Protein 3FRK (pdb70)

Organism: Thermoanaerobacterium thermosaccharolyticum (NCBI:txid1517)

Sequence (729 aa):
MKISFASFKPMHDEIEYEIKFKFEEIYKRNWFILGDEDKKFEQEFADYCNVNYCIGCGNGLDALHLILKGYDIGFGDEVIVPSNTFIATALAVSYTGAKPIFVEPDIRTYNIDPSLIESAITEKTKAIIAVHLYGQPADMDEIKRIAKKYNLKLIEDAAQAHGSLYKGMKVGSLGDAAGFSFYPAKNLGSLGDGGAVVTNDKDLAEKIKALSNYGSEKKYHHIYKGFNSRLDELQAGFLRVKLKYLDKWNEERRKIAQKYIAGINNPNVIIPVEADYAKHVWYTFVIRSEKRDELQKYLNNNGIGTLIHYPIPIHLQQAYKDLGFKTGNFPIAEKIANEILSIPIWYGMKNEEIEYVIDKINAWKMKISFASFKPMHDEIEYEIKFKFEEIYKRNWFILGDDEDKKFEQEFADYCNVNYCIGCGNGLDALHLILKGYDIGFGDEVIVPSNTFIATALAVSYTGAKPIFVEPDIRTYNIDPSLIESAITEKTKAIIAVHLYGQPADMDEIKRIAKKYNLKLIEDAAQAHGSLYKGMKVGSLGDAAGFSFYPAKNLGSLGDGGAVVTNDKDLAEKIKALSNYGSEKKYHHIYKGFNSRLDELQAGFLRVKLKYLDKWNEERRKIAQKYIAGINNPNVIIPVEADYAKHVWYTFVIRSEKRDELQKYLNNNGIGTLIHYPIPIHLQQAYKDLGFKTGNFPIAEKIANEILSIPIWYGMKNEEIEYVIDKINAW

Nearest PDB structures (foldseek):
  3frk-assembly1_B  TM=1.003E+00  e=1.821E-82  Thermoanaerobacterium thermosaccharolyticum
  7b0d-assembly1_B  TM=9.847E-01  e=6.291E-51  Archaeoglobus veneficus SNP6
  7n63-assembly1_A-2  TM=9.853E-01  e=6.429E-50  Helicobacter canadensis MIT 98-5491
  3nu7-assembly1_B  TM=9.781E-01  e=3.825E-45  Pseudomonas aeruginosa
  3nys-assembly1_A  TM=9.760E-01  e=1.431E-44  Pseudomonas aeruginosa PAO1

Radius of gyration: 26.59 Å; Cα contacts (8 Å, |Δi|>4): 1713; chains: 2; bounding box: 69×76×60 Å

Secondary structure (DSSP, 8-state):
--B-S---HHHHHHHHHHHHHHHHHHHHHT--SSSHHHHHHHHHHHHHHTSSEEEEES-HHHHHHHHHHHTT--TT-EEEEETTS-THHHHHHHHHS-EEEEE-EETTTTEE-GGGTGGG--TTEEEEEEE--TT----HHHHHHHHHHHT-EEEEE-TT-TT-EETTEETTSSSSEEEEE--TTSSS--SSS-EEEEES-HHHHHHHHHHHBTT-SBTTB--S---B----HHHHHHHHHHHHTHHHHHHHHHHHHHHHHHH---TTEE-----TTEE---SSEEEEESSHHHHHHHHHHTTB--B-S-SS-GGGSGGGGGG---TTSSHHHHHHHHHEEEE---TT--HHHHHHHHHHHHT--/--B-S---HHHHHHHHHHHHHHHHHHHHHT--SS-HHHHHHHHHHHHHTTSSEEEEES-HHHHHHHHHHHTT--TT-EEEEETTS-HHHHHHHHHTT-EEEEE-EETTTTEE-GGGTGGG--TTEEEEEEE-GGGS---HHHHHHHHHHTTPEEEEE-TT-TT-EETTEETTSSSSEEEEE--TTSTT--SS--EEEEES-HHHHHHHHHHHBTT-SBTTB--S---B----HHHHHHHHHHHHHHHHHHHHHHHHHHHHHHH--BTTBB-----TTEE---S--EEE-TTHHHHHHHHHHTTB--B-S-SS-GGGSGGGGGG---TTSSHHHHHHHHHEEE----TT--HHHHHHHHHHHHH-

CATH classification: 3.40.640.10 (+1 more: 3.90.1150.10)

Structure (mmCIF, N/CA/C/O backbone):
data_3FRK
#
_entry.id   3FRK
#
_cell.length_a   109.100
_cell.length_b   109.100
_cell.length_c   177.900
_cell.angle_alpha   90.00
_cell.angle_beta   90.00
_cell.angle_gamma   120.00
#
_symmetry.space_group_name_H-M   'P 61'
#
loop_
_entity.id
_entity.type
_entity.pdbx_description
1 polymer QdtB
2 non-polymer '(2R,3R,4S,5S,6R)-3,5-dihydroxy-4-{[(1E)-{3-hydroxy-2-methyl-5-[(phosphonooxy)methyl]pyridin-4-yl}methylidene]amino}-6-methyltetrahydro-2H-pyran-2-yl [(2R,3S,5R)-3-hydroxy-5-(5-methyl-2,4-dioxo-3,4-dihydropyrimidin-1(2H)-yl)tetrahydrofuran-2-yl]methyl dihydrogen diphosphate'
3 water water
#
loop_
_atom_site.group_PDB
_atom_site.id
_atom_site.type_symbol
_atom_site.label_atom_id
_atom_site.label_alt_id
_atom_site.label_comp_id
_atom_site.label_asym_id
_atom_site.label_entity_id
_atom_site.label_seq_id
_atom_site.pdbx_PDB_ins_code
_atom_site.Cartn_x
_atom_site.Cartn_y
_atom_site.Cartn_z
_atom_site.occupancy
_atom_site.B_iso_or_equiv
_atom_site.auth_seq_id
_atom_site.auth_comp_id
_atom_site.auth_asym_id
_atom_site.auth_atom_id
_atom_site.pdbx_PDB_model_num
ATOM 1 N N . MET A 1 1 ? -7.153 -36.947 -9.392 1.00 56.00 1 MET A N 1
ATOM 2 C CA . MET A 1 1 ? -6.278 -36.025 -8.683 1.00 86.90 1 MET A CA 1
ATOM 3 C C . MET A 1 1 ? -4.862 -36.075 -9.258 1.00 37.69 1 MET A C 1
ATOM 4 O O . MET A 1 1 ? -4.388 -37.129 -9.624 1.00 46.33 1 MET A O 1
ATOM 9 N N . LYS A 1 2 ? -4.174 -34.943 -9.351 1.00 70.33 2 LYS A N 1
ATOM 10 C CA . LYS A 1 2 ? -2.784 -34.953 -9.840 1.00 40.29 2 LYS A CA 1
ATOM 11 C C . LYS A 1 2 ? -1.898 -34.229 -8.851 1.00 31.36 2 LYS A C 1
ATOM 12 O O . LYS A 1 2 ? -2.158 -33.032 -8.586 1.00 47.32 2 LYS A O 1
ATOM 18 N N . ILE A 1 3 ? -0.885 -34.954 -8.329 1.00 38.86 3 ILE A N 1
ATOM 19 C CA . ILE A 1 3 ? 0.061 -34.446 -7.315 1.00 44.10 3 ILE A CA 1
ATOM 20 C C . ILE A 1 3 ? 1.502 -34.395 -7.802 1.00 42.05 3 ILE A C 1
ATOM 21 O O . ILE A 1 3 ? 2.149 -35.425 -7.993 1.00 37.90 3 ILE A O 1
ATOM 26 N N . SER A 1 4 ? 1.991 -33.176 -8.003 1.00 45.68 4 SER A N 1
ATOM 27 C CA . SER A 1 4 ? 3.338 -32.995 -8.520 1.00 61.19 4 SER A CA 1
ATOM 28 C C . SER A 1 4 ? 4.248 -33.437 -7.412 1.00 28.88 4 SER A C 1
ATOM 29 O O . SER A 1 4 ? 3.825 -33.329 -6.253 1.00 30.25 4 SER A O 1
ATOM 32 N N . PHE A 1 5 ? 5.427 -33.952 -7.787 1.00 25.44 5 PHE A N 1
ATOM 33 C CA . PHE A 1 5 ? 6.471 -34.420 -6.863 1.00 31.23 5 PHE A CA 1
ATOM 34 C C . PHE A 1 5 ? 6.935 -33.237 -6.029 1.00 29.51 5 PHE A C 1
ATOM 35 O O . PHE A 1 5 ? 7.020 -33.304 -4.802 1.00 30.23 5 PHE A O 1
ATOM 43 N N . ALA A 1 6 ? 7.217 -32.142 -6.722 1.00 30.25 6 ALA A N 1
ATOM 44 C CA . ALA A 1 6 ? 7.619 -30.904 -6.059 1.00 19.38 6 ALA A CA 1
ATOM 45 C C . ALA A 1 6 ? 6.884 -29.693 -6.679 1.00 35.48 6 ALA A C 1
ATOM 46 O O . ALA A 1 6 ? 6.841 -29.573 -7.912 1.00 70.47 6 ALA A O 1
ATOM 48 N N . SER A 1 7 ? 6.353 -28.804 -5.824 1.00 23.29 7 SER A N 1
ATOM 49 C CA . SER A 1 7 ? 5.648 -27.562 -6.218 1.00 23.54 7 SER A CA 1
ATOM 50 C C . SER A 1 7 ? 5.924 -26.349 -5.325 1.00 40.43 7 SER A C 1
ATOM 51 O O . SER A 1 7 ? 5.587 -26.388 -4.131 1.00 48.68 7 SER A O 1
ATOM 54 N N . PHE A 1 8 ? 6.498 -25.299 -5.929 1.00 46.15 8 PHE A N 1
ATOM 55 C CA . PHE A 1 8 ? 6.965 -24.029 -5.348 1.00 72.88 8 PHE A CA 1
ATOM 56 C C . PHE A 1 8 ? 5.845 -22.965 -5.235 1.00 27.83 8 PHE A C 1
ATOM 57 O O . PHE A 1 8 ? 5.844 -21.992 -4.469 1.00 34.88 8 PHE A O 1
ATOM 65 N N . LYS A 1 9 ? 4.861 -23.194 -6.082 1.00 32.50 9 LYS A N 1
ATOM 66 C CA . LYS A 1 9 ? 3.772 -22.278 -6.164 1.00 20.45 9 LYS A CA 1
ATOM 67 C C . LYS A 1 9 ? 3.451 -21.634 -4.824 1.00 28.07 9 LYS A C 1
ATOM 68 O O . LYS A 1 9 ? 3.668 -20.448 -4.593 1.00 39.78 9 LYS A O 1
ATOM 74 N N . PRO A 1 10 ? 2.944 -22.424 -3.890 1.00 35.99 10 PRO A N 1
ATOM 75 C CA . PRO A 1 10 ? 2.576 -21.937 -2.559 1.00 36.32 10 PRO A CA 1
ATOM 76 C C . PRO A 1 10 ? 3.606 -21.048 -1.869 1.00 39.17 10 PRO A C 1
ATOM 77 O O . PRO A 1 10 ? 3.362 -19.884 -1.564 1.00 51.05 10 PRO A O 1
ATOM 81 N N . MET A 1 11 ? 4.775 -21.588 -1.564 1.00 34.22 11 MET A N 1
ATOM 82 C CA . MET A 1 11 ? 5.703 -20.708 -0.891 1.00 45.61 11 MET A CA 1
ATOM 83 C C . MET A 1 11 ? 6.068 -19.537 -1.800 1.00 50.54 11 MET A C 1
ATOM 84 O O . MET A 1 11 ? 6.255 -18.419 -1.326 1.00 30.67 11 MET A O 1
ATOM 89 N N . HIS A 1 12 ? 6.145 -19.748 -3.114 1.00 31.52 12 HIS A N 1
ATOM 90 C CA . HIS A 1 12 ? 6.488 -18.608 -3.945 1.00 38.81 12 HIS A CA 1
ATOM 91 C C . HIS A 1 12 ? 5.455 -17.522 -3.910 1.00 31.09 12 HIS A C 1
ATOM 92 O O . HIS A 1 12 ? 5.720 -16.345 -3.677 1.00 56.72 12 HIS A O 1
ATOM 99 N N . ASP A 1 13 ? 4.229 -17.965 -4.124 1.00 41.60 13 ASP A N 1
ATOM 100 C CA . ASP A 1 13 ? 3.077 -17.079 -4.132 1.00 40.35 13 ASP A CA 1
ATOM 101 C C . ASP A 1 13 ? 3.203 -16.310 -2.831 1.00 60.50 13 ASP A C 1
ATOM 102 O O . ASP A 1 13 ? 3.097 -15.082 -2.718 1.00 38.96 13 ASP A O 1
ATOM 107 N N . GLU A 1 14 ? 3.353 -17.116 -1.799 1.00 40.95 14 GLU A N 1
ATOM 108 C CA . GLU A 1 14 ? 3.450 -16.573 -0.481 1.00 23.77 14 GLU A CA 1
ATOM 109 C C . GLU A 1 14 ? 4.383 -15.358 -0.379 1.00 41.80 14 GLU A C 1
ATOM 110 O O . GLU A 1 14 ? 4.002 -14.360 0.247 1.00 55.07 14 GLU A O 1
ATOM 116 N N . ILE A 1 15 ? 5.562 -15.361 -0.986 1.00 45.77 15 ILE A N 1
ATOM 117 C CA . ILE A 1 15 ? 6.447 -14.178 -0.835 1.00 27.67 15 ILE A CA 1
ATOM 118 C C . ILE A 1 15 ? 6.636 -13.399 -2.127 1.00 49.05 15 ILE A C 1
ATOM 119 O O . ILE A 1 15 ? 7.523 -12.548 -2.301 1.00 23.58 15 ILE A O 1
ATOM 124 N N . GLU A 1 16 ? 5.813 -13.736 -3.101 1.00 32.85 16 GLU A N 1
ATOM 125 C CA . GLU A 1 16 ? 5.936 -13.032 -4.341 1.00 33.16 16 GLU A CA 1
ATOM 126 C C . GLU A 1 16 ? 6.185 -11.562 -4.131 1.00 37.66 16 GLU A C 1
ATOM 127 O O . GLU A 1 16 ? 7.111 -10.971 -4.698 1.00 35.03 16 GLU A O 1
ATOM 138 N N . TYR A 1 17 ? 5.266 -10.891 -3.453 1.00 33.00 17 TYR A N 1
ATOM 139 C CA . TYR A 1 17 ? 5.524 -9.462 -3.446 1.00 39.45 17 TYR A CA 1
ATOM 140 C C . TYR A 1 17 ? 6.871 -9.032 -2.928 1.00 31.10 17 TYR A C 1
ATOM 141 O O . TYR A 1 17 ? 7.618 -8.273 -3.546 1.00 51.63 17 TYR A O 1
ATOM 158 N N . GLU A 1 18 ? 7.217 -9.597 -1.781 1.00 43.14 18 GLU A N 1
ATOM 159 C CA . GLU A 1 18 ? 8.514 -9.378 -1.165 1.00 45.24 18 GLU A CA 1
ATOM 160 C C . GLU A 1 18 ? 9.704 -9.746 -2.099 1.00 41.46 18 GLU A C 1
ATOM 161 O O . GLU A 1 18 ? 10.736 -9.061 -2.120 1.00 39.75 18 GLU A O 1
ATOM 167 N N . ILE A 1 19 ? 9.588 -10.812 -2.891 1.00 60.85 19 ILE A N 1
ATOM 168 C CA . ILE A 1 19 ? 10.669 -11.175 -3.803 1.00 24.90 19 ILE A CA 1
ATOM 169 C C . ILE A 1 19 ? 10.793 -10.120 -4.872 1.00 55.53 19 ILE A C 1
ATOM 170 O O . ILE A 1 19 ? 11.899 -9.655 -5.148 1.00 34.97 19 ILE A O 1
ATOM 175 N N . LYS A 1 20 ? 9.658 -9.741 -5.454 1.00 42.15 20 LYS A N 1
ATOM 176 C CA . LYS A 1 20 ? 9.654 -8.730 -6.511 1.00 27.30 20 LYS A CA 1
ATOM 177 C C . LYS A 1 20 ? 10.356 -7.464 -6.040 1.00 35.91 20 LYS A C 1
ATOM 178 O O . LYS A 1 20 ? 11.111 -6.823 -6.786 1.00 57.00 20 LYS A O 1
ATOM 184 N N . PHE A 1 21 ? 10.109 -7.118 -4.782 1.00 40.15 21 PHE A N 1
ATOM 185 C CA . PHE A 1 21 ? 10.687 -5.923 -4.172 1.00 22.19 21 PHE A CA 1
ATOM 186 C C . PHE A 1 21 ? 12.214 -5.952 -3.910 1.00 54.99 21 PHE A C 1
ATOM 187 O O . PHE A 1 21 ? 12.930 -4.948 -4.087 1.00 31.99 21 PHE A O 1
ATOM 195 N N . LYS A 1 22 ? 12.701 -7.126 -3.508 1.00 31.63 22 LYS A N 1
ATOM 196 C CA . LYS A 1 22 ? 14.120 -7.358 -3.282 1.00 42.38 22 LYS A CA 1
ATOM 197 C C . LYS A 1 22 ? 14.769 -7.036 -4.635 1.00 25.74 22 LYS A C 1
ATOM 198 O O . LYS A 1 22 ? 15.620 -6.159 -4.796 1.00 32.22 22 LYS A O 1
ATOM 204 N N . PHE A 1 23 ? 14.335 -7.780 -5.639 1.00 25.52 23 PHE A N 1
ATOM 205 C CA . PHE A 1 23 ? 14.783 -7.595 -7.008 1.00 22.71 23 PHE A CA 1
ATOM 206 C C . PHE A 1 23 ? 14.670 -6.127 -7.444 1.00 29.03 23 PHE A C 1
ATOM 207 O O . PHE A 1 23 ? 15.642 -5.496 -7.856 1.00 33.51 23 PHE A O 1
ATOM 215 N N . GLU A 1 24 ? 13.476 -5.552 -7.476 1.00 29.55 24 GLU A N 1
ATOM 216 C CA . GLU A 1 24 ? 13.446 -4.142 -7.887 1.00 28.04 24 GLU A CA 1
ATOM 217 C C . GLU A 1 24 ? 14.562 -3.362 -7.137 1.00 51.37 24 GLU A C 1
ATOM 218 O O . GLU A 1 24 ? 15.254 -2.504 -7.725 1.00 41.59 24 GLU A O 1
ATOM 224 N N . GLU A 1 25 ? 14.720 -3.607 -5.827 1.00 52.47 25 GLU A N 1
ATOM 225 C CA . GLU A 1 25 ? 15.682 -2.893 -4.951 1.00 28.32 25 GLU A CA 1
ATOM 226 C C . GLU A 1 25 ? 17.183 -2.908 -5.257 1.00 42.21 25 GLU A C 1
ATOM 227 O O . GLU A 1 25 ? 17.898 -1.909 -5.190 1.00 46.50 25 GLU A O 1
ATOM 233 N N . ILE A 1 26 ? 17.642 -4.082 -5.648 1.00 58.46 26 ILE A N 1
ATOM 234 C CA . ILE A 1 26 ? 19.015 -4.299 -6.045 1.00 51.51 26 ILE A CA 1
ATOM 235 C C . ILE A 1 26 ? 19.241 -3.828 -7.480 1.00 71.04 26 ILE A C 1
ATOM 236 O O . ILE A 1 26 ? 20.296 -3.248 -7.769 1.00 46.44 26 ILE A O 1
ATOM 241 N N . TYR A 1 27 ? 18.279 -4.083 -8.372 1.00 38.75 27 TYR A N 1
ATOM 242 C CA . TYR A 1 27 ? 18.397 -3.655 -9.767 1.00 93.30 27 TYR A CA 1
ATOM 243 C C . TYR A 1 27 ? 18.619 -2.154 -9.808 1.00 43.52 27 TYR A C 1
ATOM 244 O O . TYR A 1 27 ? 19.356 -1.597 -10.630 1.00 43.21 27 TYR A O 1
ATOM 253 N N . LYS A 1 28 ? 17.927 -1.496 -8.897 1.00 34.81 28 LYS A N 1
ATOM 254 C CA . LYS A 1 28 ? 18.076 -0.060 -8.829 1.00 31.02 28 LYS A CA 1
ATOM 255 C C . LYS A 1 28 ? 19.528 0.239 -8.392 1.00 36.55 28 LYS A C 1
ATOM 256 O O . LYS A 1 28 ? 20.148 1.237 -8.778 1.00 61.19 28 LYS A O 1
ATOM 262 N N . ARG A 1 29 ? 20.075 -0.620 -7.552 1.00 36.67 29 ARG A N 1
ATOM 263 C CA . ARG A 1 29 ? 21.419 -0.440 -7.014 1.00 22.58 29 ARG A CA 1
ATOM 264 C C . ARG A 1 29 ? 22.438 -0.667 -8.092 1.00 17.89 29 ARG A C 1
ATOM 265 O O . ARG A 1 29 ? 23.577 -0.248 -7.934 1.00 46.37 29 ARG A O 1
ATOM 273 N N . ASN A 1 30 ? 22.079 -1.407 -9.139 1.00 31.55 30 ASN A N 1
ATOM 274 C CA . ASN A 1 30 ? 23.055 -1.696 -10.190 1.00 41.52 30 ASN A CA 1
ATOM 275 C C . ASN A 1 30 ? 24.361 -2.168 -9.552 1.00 22.95 30 ASN A C 1
ATOM 276 O O . ASN A 1 30 ? 25.458 -1.786 -9.947 1.00 47.95 30 ASN A O 1
ATOM 281 N N . TRP A 1 31 ? 24.244 -3.072 -8.590 1.00 38.93 31 TRP A N 1
ATOM 282 C CA . TRP A 1 31 ? 25.415 -3.666 -7.954 1.00 29.95 31 TRP A CA 1
ATOM 283 C C . TRP A 1 31 ? 25.009 -5.136 -7.821 1.00 46.49 31 TRP A C 1
ATOM 284 O O . TRP A 1 31 ? 24.149 -5.464 -7.005 1.00 30.03 31 TRP A O 1
ATOM 295 N N . PHE A 1 32 ? 25.597 -6.007 -8.648 1.00 21.11 32 PHE A N 1
ATOM 296 C CA . PHE A 1 32 ? 25.204 -7.415 -8.728 1.00 48.63 32 PH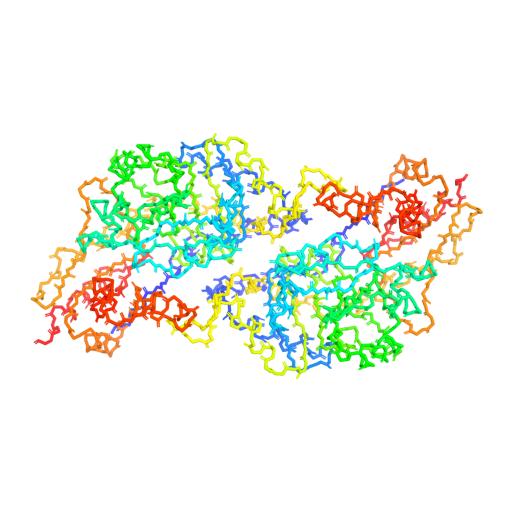E A CA 1
ATOM 297 C C . PHE A 1 32 ? 26.186 -8.427 -8.256 1.00 26.11 32 PHE A C 1
ATOM 298 O O . PHE A 1 32 ? 25.878 -9.620 -8.253 1.00 68.46 32 PHE A O 1
ATOM 306 N N . ILE A 1 33 ? 27.379 -7.958 -7.907 1.00 40.34 33 ILE A N 1
ATOM 307 C CA . ILE A 1 33 ? 28.389 -8.911 -7.469 1.00 25.41 33 ILE A CA 1
ATOM 308 C C . ILE A 1 33 ? 29.080 -8.436 -6.216 1.00 69.39 33 ILE A C 1
ATOM 309 O O . ILE A 1 33 ? 29.460 -7.276 -6.108 1.00 33.25 33 ILE A O 1
ATOM 314 N N . LEU A 1 34 ? 29.228 -9.355 -5.270 1.00 30.68 34 LEU A N 1
ATOM 315 C CA . LEU A 1 34 ? 29.922 -9.122 -4.000 1.00 54.36 34 LEU A CA 1
ATOM 316 C C . LEU A 1 34 ? 29.521 -7.842 -3.301 1.00 62.42 34 LEU A C 1
ATOM 317 O O . LEU A 1 34 ? 30.301 -6.921 -3.110 1.00 39.50 34 LEU A O 1
ATOM 322 N N . GLY A 1 35 ? 28.275 -7.772 -2.887 1.00 35.32 35 GLY A N 1
ATOM 323 C CA . GLY A 1 35 ? 27.925 -6.552 -2.233 1.00 32.24 35 GLY A CA 1
ATOM 324 C C . GLY A 1 35 ? 27.208 -6.812 -0.945 1.00 29.18 35 GLY A C 1
ATOM 325 O O . GLY A 1 35 ? 27.490 -7.749 -0.204 1.00 29.34 35 GLY A O 1
ATOM 326 N N . ASP A 1 36 ? 26.256 -5.931 -0.711 1.00 35.02 36 ASP A N 1
ATOM 327 C CA . ASP A 1 36 ? 25.468 -5.948 0.485 1.00 25.85 36 ASP A CA 1
ATOM 328 C C . ASP A 1 36 ? 24.675 -7.200 0.871 1.00 30.36 36 ASP A C 1
ATOM 329 O O . ASP A 1 36 ? 24.843 -7.693 1.984 1.00 50.56 36 ASP A O 1
ATOM 334 N N . GLU A 1 37 ? 23.818 -7.689 -0.024 1.00 47.41 37 GLU A N 1
ATOM 335 C CA . GLU A 1 37 ? 22.990 -8.853 0.275 1.00 34.13 37 GLU A CA 1
ATOM 336 C C . GLU A 1 37 ? 23.874 -10.053 0.578 1.00 33.33 37 GLU A C 1
ATOM 337 O O . GLU A 1 37 ? 23.531 -10.923 1.385 1.00 67.12 37 GLU A O 1
ATOM 343 N N . ASP A 1 38 ? 25.034 -10.039 -0.064 1.00 34.63 38 ASP A N 1
ATOM 344 C CA . ASP A 1 38 ? 26.012 -11.103 0.136 1.00 34.66 38 ASP A CA 1
ATOM 345 C C . ASP A 1 38 ? 26.423 -11.097 1.605 1.00 43.31 38 ASP A C 1
ATOM 346 O O . ASP A 1 38 ? 26.409 -12.106 2.329 1.00 41.25 38 ASP A O 1
ATOM 351 N N . LYS A 1 39 ? 26.801 -9.901 2.035 1.00 31.69 39 LYS A N 1
ATOM 352 C CA . LYS A 1 39 ? 27.284 -9.681 3.388 1.00 33.19 39 LYS A CA 1
ATOM 353 C C . LYS A 1 39 ? 26.250 -10.019 4.447 1.00 36.41 39 LYS A C 1
ATOM 354 O O . LYS A 1 39 ? 26.497 -10.809 5.360 1.00 37.53 39 LYS A O 1
ATOM 360 N N . LYS A 1 40 ? 25.071 -9.422 4.307 1.00 27.87 40 LYS A N 1
ATOM 361 C CA . LYS A 1 40 ? 23.986 -9.660 5.264 1.00 39.37 40 LYS A CA 1
ATOM 362 C C . LYS A 1 40 ? 23.465 -11.072 5.224 1.00 30.89 40 LYS A C 1
ATOM 363 O O . LYS A 1 40 ? 23.085 -11.590 6.276 1.00 34.14 40 LYS A O 1
ATOM 369 N N . PHE A 1 41 ? 23.489 -11.717 4.058 1.00 23.85 41 PHE A N 1
ATOM 370 C CA . PHE A 1 41 ? 22.989 -13.098 4.049 1.00 15.86 41 PHE A CA 1
ATOM 371 C C . PHE A 1 41 ? 23.952 -13.947 4.836 1.00 57.93 41 PHE A C 1
ATOM 372 O O . PHE A 1 41 ? 23.561 -14.824 5.604 1.00 29.08 41 PHE A O 1
ATOM 380 N N . GLU A 1 42 ? 25.226 -13.700 4.562 1.00 21.07 42 GLU A N 1
ATOM 381 C CA . GLU A 1 42 ? 26.299 -14.485 5.170 1.00 28.81 42 GLU A CA 1
ATOM 382 C C . GLU A 1 42 ? 26.210 -14.377 6.661 1.00 42.46 42 GLU A C 1
ATOM 383 O O . GLU A 1 42 ? 26.264 -15.364 7.393 1.00 47.24 42 GLU A O 1
ATOM 389 N N . GLN A 1 43 ? 26.054 -13.136 7.077 1.00 18.37 43 GLN A N 1
ATOM 390 C CA . GLN A 1 43 ? 25.978 -12.861 8.483 1.00 24.73 43 GLN A CA 1
ATOM 391 C C . GLN A 1 43 ? 24.786 -13.529 9.100 1.00 29.01 43 GLN A C 1
ATOM 392 O O . GLN A 1 43 ? 24.876 -14.158 10.166 1.00 19.58 43 GLN A O 1
ATOM 398 N N . GLU A 1 44 ? 23.647 -13.427 8.414 1.00 24.22 44 GLU A N 1
ATOM 399 C CA . GLU A 1 44 ? 22.419 -14.016 8.964 1.00 28.09 44 GLU A CA 1
ATOM 400 C C . GLU A 1 44 ? 22.492 -15.522 8.917 1.00 65.17 44 GLU A C 1
ATOM 401 O O . GLU A 1 44 ? 22.205 -16.215 9.883 1.00 28.41 44 GLU A O 1
ATOM 407 N N . PHE A 1 45 ? 22.915 -16.034 7.772 1.00 26.95 45 PHE A N 1
ATOM 408 C CA . PHE A 1 45 ? 23.013 -17.481 7.648 1.00 29.60 45 PHE A CA 1
ATOM 409 C C . PHE A 1 45 ? 23.948 -18.103 8.664 1.00 21.93 45 PHE A C 1
ATOM 410 O O . PHE A 1 45 ? 23.619 -19.077 9.336 1.00 32.85 45 PHE A O 1
ATOM 418 N N . ALA A 1 46 ? 25.109 -17.495 8.807 1.00 28.11 46 ALA A N 1
ATOM 419 C CA . ALA A 1 46 ? 26.076 -17.954 9.781 1.00 28.70 46 ALA A CA 1
ATOM 420 C C . ALA A 1 46 ? 25.381 -17.915 11.135 1.00 38.53 46 ALA A C 1
ATOM 421 O O . ALA A 1 46 ? 25.571 -18.756 12.012 1.00 24.90 46 ALA A O 1
ATOM 423 N N . ASP A 1 47 ? 24.574 -16.881 11.319 1.00 46.02 47 ASP A N 1
ATOM 424 C CA . ASP A 1 47 ? 23.871 -16.720 12.587 1.00 30.40 47 ASP A CA 1
ATOM 425 C C . ASP A 1 47 ? 22.960 -17.922 12.725 1.00 57.74 47 ASP A C 1
ATOM 426 O O . ASP A 1 47 ? 22.935 -18.587 13.757 1.00 47.58 47 ASP A O 1
ATOM 431 N N . TYR A 1 48 ? 22.206 -18.181 11.667 1.00 25.58 48 TYR A N 1
ATOM 432 C CA . TYR A 1 48 ? 21.288 -19.295 11.684 1.00 40.97 48 TYR A CA 1
ATOM 433 C C . TYR A 1 48 ? 21.936 -20.649 11.997 1.00 100.00 48 TYR A C 1
ATOM 434 O O . TYR A 1 48 ? 21.339 -21.494 12.664 1.00 40.81 48 TYR A O 1
ATOM 443 N N . CYS A 1 49 ? 23.172 -20.848 11.547 1.00 18.12 49 CYS A N 1
ATOM 444 C CA . CYS A 1 49 ? 23.866 -22.107 11.788 1.00 31.09 49 CYS A CA 1
ATOM 445 C C . CYS A 1 49 ? 24.698 -22.073 13.042 1.00 18.33 49 CYS A C 1
ATOM 446 O O . CYS A 1 49 ? 25.318 -23.071 13.386 1.00 48.35 49 CYS A O 1
ATOM 449 N N . ASN A 1 50 ? 24.719 -20.931 13.711 1.00 33.71 50 ASN A N 1
ATOM 450 C CA . ASN A 1 50 ? 25.508 -20.800 14.935 1.00 42.44 50 ASN A CA 1
ATOM 451 C C . ASN A 1 50 ? 27.007 -21.002 14.791 1.00 51.07 50 ASN A C 1
ATOM 452 O O . ASN A 1 50 ? 27.620 -21.645 15.646 1.00 27.11 50 ASN A O 1
ATOM 457 N N . VAL A 1 51 ? 27.589 -20.457 13.724 1.00 33.25 51 VAL A N 1
ATOM 458 C CA . VAL A 1 51 ? 29.016 -20.580 13.498 1.00 34.93 51 VAL A CA 1
ATOM 459 C C . VAL A 1 51 ? 29.451 -19.169 13.133 1.00 100.00 51 VAL A C 1
ATOM 460 O O . VAL A 1 51 ? 28.604 -18.363 12.780 1.00 32.57 51 VAL A O 1
ATOM 464 N N . ASN A 1 52 ? 30.725 -18.852 13.334 1.00 25.85 52 ASN A N 1
ATOM 465 C CA . ASN A 1 52 ? 31.303 -17.535 13.076 1.00 42.33 52 ASN A CA 1
ATOM 466 C C . ASN A 1 52 ? 31.125 -17.021 11.677 1.00 24.57 52 ASN A C 1
ATOM 467 O O . ASN A 1 52 ? 30.683 -15.912 11.454 1.00 35.60 52 ASN A O 1
ATOM 472 N N . TYR A 1 53 ? 31.549 -17.838 10.732 1.00 39.41 53 TYR A N 1
ATOM 473 C CA . TYR A 1 53 ? 31.540 -17.420 9.351 1.00 18.83 53 TYR A CA 1
ATOM 474 C C . TYR A 1 53 ? 30.723 -18.167 8.319 1.00 33.04 53 TYR A C 1
ATOM 475 O O . TYR A 1 53 ? 30.444 -19.362 8.458 1.00 28.42 53 TYR A O 1
ATOM 484 N N . CYS A 1 54 ? 30.415 -17.430 7.247 1.00 28.28 54 CYS A N 1
ATOM 485 C CA . CYS A 1 54 ? 29.679 -17.925 6.089 1.00 20.58 54 CYS A CA 1
ATOM 486 C C . CYS A 1 54 ? 30.349 -17.322 4.863 1.00 43.63 54 CYS A C 1
ATOM 487 O O . CYS A 1 54 ? 30.630 -16.129 4.845 1.00 34.20 54 CYS A O 1
ATOM 490 N N . ILE A 1 55 ? 30.624 -18.128 3.843 1.00 27.73 55 ILE A N 1
ATOM 491 C CA . ILE A 1 55 ? 31.178 -17.582 2.603 1.00 21.52 55 ILE A CA 1
ATOM 492 C C . ILE A 1 55 ? 30.210 -18.079 1.523 1.00 31.90 55 ILE A C 1
ATOM 493 O O . ILE A 1 55 ? 30.009 -19.263 1.320 1.00 19.47 55 ILE A O 1
ATOM 498 N N . GLY A 1 56 ? 29.609 -17.180 0.782 1.00 24.99 56 GLY A N 1
ATOM 499 C CA . GLY A 1 56 ? 28.720 -17.672 -0.237 1.00 23.27 56 GLY A CA 1
ATOM 500 C C . GLY A 1 56 ? 29.490 -18.150 -1.459 1.00 33.58 56 GLY A C 1
ATOM 501 O O . GLY A 1 56 ? 30.592 -17.716 -1.719 1.00 29.88 56 GLY A O 1
ATOM 502 N N . CYS A 1 57 ? 28.905 -19.072 -2.199 1.00 19.27 57 CYS A N 1
ATOM 503 C CA . CYS A 1 57 ? 29.578 -19.517 -3.402 1.00 25.40 57 CYS A CA 1
ATOM 504 C C . CYS A 1 57 ? 28.541 -19.874 -4.449 1.00 58.31 57 CYS A C 1
ATOM 505 O O . CYS A 1 57 ? 27.350 -19.605 -4.273 1.00 26.17 57 CYS A O 1
ATOM 508 N N . GLY A 1 58 ? 29.003 -20.465 -5.540 1.00 27.08 58 GLY A N 1
ATOM 509 C CA . GLY A 1 58 ? 28.100 -20.773 -6.649 1.00 39.60 58 GLY A CA 1
ATOM 510 C C . GLY A 1 58 ? 27.156 -21.963 -6.599 1.00 72.11 58 GLY A C 1
ATOM 511 O O . GLY A 1 58 ? 26.171 -22.019 -7.342 1.00 41.77 58 GLY A O 1
ATOM 512 N N . ASN A 1 59 ? 27.454 -22.919 -5.727 1.00 61.59 59 ASN A N 1
ATOM 513 C CA . ASN A 1 59 ? 26.635 -24.119 -5.629 1.00 25.90 59 ASN A CA 1
ATOM 514 C C . ASN A 1 59 ? 27.128 -24.998 -4.510 1.00 21.37 59 ASN A C 1
ATOM 515 O O . ASN A 1 59 ? 28.170 -24.732 -3.918 1.00 39.98 59 ASN A O 1
ATOM 520 N N . GLY A 1 60 ? 26.345 -26.015 -4.203 1.00 23.63 60 GLY A N 1
ATOM 521 C CA . GLY A 1 60 ? 26.687 -26.886 -3.080 1.00 25.78 60 GLY A CA 1
ATOM 522 C C . GLY A 1 60 ? 27.917 -27.715 -3.406 1.00 28.82 60 GLY A C 1
ATOM 523 O O . GLY A 1 60 ? 28.712 -28.062 -2.538 1.00 53.24 60 GLY A O 1
ATOM 524 N N . LEU A 1 61 ? 28.057 -28.047 -4.674 1.00 19.42 61 LEU A N 1
ATOM 525 C CA . LEU A 1 61 ? 29.186 -28.832 -5.086 1.00 40.14 61 LEU A CA 1
ATOM 526 C C . LEU A 1 61 ? 30.398 -27.955 -4.789 1.00 18.74 61 LEU A C 1
ATOM 527 O O . LEU A 1 61 ? 31.360 -28.272 -4.061 1.00 35.17 61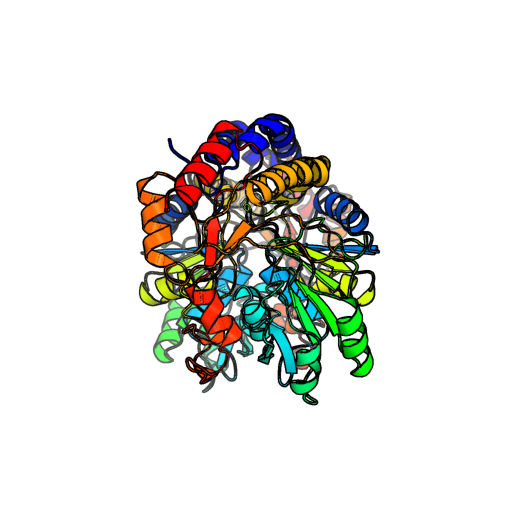 LEU A O 1
ATOM 532 N N . ASP A 1 62 ? 30.321 -26.782 -5.370 1.00 32.42 62 ASP A N 1
ATOM 533 C CA . ASP A 1 62 ? 31.437 -25.903 -5.160 1.00 21.12 62 ASP A CA 1
ATOM 534 C C . ASP A 1 62 ? 31.785 -25.690 -3.709 1.00 30.23 62 ASP A C 1
ATOM 535 O O . ASP A 1 62 ? 32.956 -25.588 -3.349 1.00 59.75 62 ASP A O 1
ATOM 540 N N . ALA A 1 63 ? 30.756 -25.599 -2.883 1.00 29.80 63 ALA A N 1
ATOM 541 C CA . ALA A 1 63 ? 30.957 -25.403 -1.456 1.00 13.41 63 ALA A CA 1
ATOM 542 C C . ALA A 1 63 ? 31.970 -26.461 -0.967 1.00 86.82 63 ALA A C 1
ATOM 543 O O . ALA A 1 63 ? 33.005 -26.151 -0.381 1.00 36.16 63 ALA A O 1
ATOM 545 N N . LEU A 1 64 ? 31.683 -27.730 -1.198 1.00 23.87 64 LEU A N 1
ATOM 546 C CA . LEU A 1 64 ? 32.558 -28.781 -0.680 1.00 30.57 64 LEU A CA 1
ATOM 547 C C . LEU A 1 64 ? 33.976 -28.671 -1.199 1.00 32.12 64 LEU A C 1
ATOM 548 O O . LEU A 1 64 ? 34.999 -28.714 -0.507 1.00 31.82 64 LEU A O 1
ATOM 553 N N . HIS A 1 65 ? 34.009 -28.545 -2.502 1.00 24.72 65 HIS A N 1
ATOM 554 C CA . HIS A 1 65 ? 35.299 -28.458 -3.124 1.00 36.69 65 HIS A CA 1
ATOM 555 C C . HIS A 1 65 ? 36.204 -27.345 -2.541 1.00 32.66 65 HIS A C 1
ATOM 556 O O . HIS A 1 65 ? 37.413 -27.452 -2.275 1.00 39.49 65 HIS A O 1
ATOM 563 N N . LEU A 1 66 ? 35.592 -26.207 -2.324 1.00 27.07 66 LEU A N 1
ATOM 564 C CA . LEU A 1 66 ? 36.321 -25.064 -1.811 1.00 26.74 66 LEU A CA 1
ATOM 565 C C . LEU A 1 66 ? 36.824 -25.359 -0.434 1.00 62.41 66 LEU A C 1
ATOM 566 O O . LEU A 1 66 ? 37.846 -24.831 0.013 1.00 39.20 66 LEU A O 1
ATOM 571 N N . ILE A 1 67 ? 36.025 -26.135 0.274 1.00 34.05 67 ILE A N 1
ATOM 572 C CA . ILE A 1 67 ? 36.423 -26.440 1.632 1.00 22.75 67 ILE A CA 1
ATOM 573 C C . ILE A 1 67 ? 37.632 -27.387 1.638 1.00 37.96 67 ILE A C 1
ATOM 574 O O . ILE A 1 67 ? 38.496 -27.242 2.479 1.00 24.12 67 ILE A O 1
ATOM 579 N N . LEU A 1 68 ? 37.678 -28.374 0.752 1.00 21.35 68 LEU A N 1
ATOM 580 C CA . LEU A 1 68 ? 38.783 -29.322 0.719 1.00 59.97 68 LEU A CA 1
ATOM 581 C C . LEU A 1 68 ? 40.031 -28.575 0.330 1.00 36.32 68 LEU A C 1
ATOM 582 O O . LEU A 1 68 ? 41.136 -28.776 0.815 1.00 36.31 68 LEU A O 1
ATOM 587 N N . LYS A 1 69 ? 39.813 -27.714 -0.638 1.00 34.42 69 LYS A N 1
ATOM 588 C CA . LYS A 1 69 ? 40.880 -26.878 -1.161 1.00 26.58 69 LYS A CA 1
ATOM 589 C C . LYS A 1 69 ? 41.382 -25.949 -0.058 1.00 39.96 69 LYS A C 1
ATOM 590 O O . LYS A 1 69 ? 42.554 -25.864 0.255 1.00 43.61 69 LYS A O 1
ATOM 596 N N . GLY A 1 70 ? 40.469 -25.244 0.577 1.00 30.01 70 GLY A N 1
ATOM 597 C CA . GLY A 1 70 ? 40.878 -24.341 1.635 1.00 52.89 70 GLY A CA 1
ATOM 598 C C . GLY A 1 70 ? 41.580 -25.175 2.673 1.00 45.23 70 GLY A C 1
ATOM 599 O O . GLY A 1 70 ? 42.340 -24.672 3.493 1.00 35.49 70 GLY A O 1
ATOM 600 N N . TYR A 1 71 ? 41.324 -26.469 2.612 1.00 29.96 71 TYR A N 1
ATOM 601 C CA . TYR A 1 71 ? 41.947 -27.345 3.572 1.00 25.10 71 TYR A CA 1
ATOM 602 C C . TYR A 1 71 ? 43.212 -27.843 2.885 1.00 54.51 71 TYR A C 1
ATOM 603 O O . TYR A 1 71 ? 44.088 -28.451 3.503 1.00 44.11 71 TYR A O 1
ATOM 612 N N . ASP A 1 72 ? 43.346 -27.538 1.600 1.00 47.57 72 ASP A N 1
ATOM 613 C CA . ASP A 1 72 ? 44.557 -27.945 0.904 1.00 44.83 72 ASP A CA 1
ATOM 614 C C . ASP A 1 72 ? 44.621 -29.430 0.698 1.00 50.93 72 ASP A C 1
ATOM 615 O O . ASP A 1 72 ? 45.650 -30.075 0.902 1.00 59.44 72 ASP A O 1
ATOM 620 N N . ILE A 1 73 ? 43.475 -29.938 0.273 1.00 100.00 73 ILE A N 1
ATOM 621 C CA . ILE A 1 73 ? 43.326 -31.345 -0.019 1.00 34.05 73 ILE A CA 1
ATOM 622 C C . ILE A 1 73 ? 43.303 -31.484 -1.545 1.00 52.61 73 ILE A C 1
ATOM 623 O O . ILE A 1 73 ? 42.830 -30.622 -2.298 1.00 58.66 73 ILE A O 1
ATOM 628 N N . GLY A 1 74 ? 43.913 -32.556 -2.035 1.00 100.00 74 GLY A N 1
ATOM 629 C CA . GLY A 1 74 ? 43.960 -32.775 -3.471 1.00 100.00 74 GLY A CA 1
ATOM 630 C C . GLY A 1 74 ? 44.653 -34.110 -3.716 1.00 53.80 74 GLY A C 1
ATOM 631 O O . GLY A 1 74 ? 44.497 -35.091 -2.972 1.00 66.45 74 GLY A O 1
ATOM 632 N N . PHE A 1 75 ? 45.472 -34.130 -4.757 1.00 51.44 75 PHE A N 1
ATOM 633 C CA . PHE A 1 75 ? 46.202 -35.357 -5.042 1.00 84.54 75 PHE A CA 1
ATOM 634 C C . PHE A 1 75 ? 46.891 -36.130 -3.936 1.00 100.00 75 PHE A C 1
ATOM 635 O O . PHE A 1 75 ? 47.512 -35.560 -3.025 1.00 60.40 75 PHE A O 1
ATOM 643 N N . GLY A 1 76 ? 46.809 -37.450 -4.073 1.00 56.63 76 GLY A N 1
ATOM 644 C CA . GLY A 1 76 ? 47.439 -38.341 -3.104 1.00 74.71 76 GLY A CA 1
ATOM 645 C C . GLY A 1 76 ? 46.952 -38.068 -1.687 1.00 100.00 76 GLY A C 1
ATOM 646 O O . GLY A 1 76 ? 47.696 -38.120 -0.699 1.00 100.00 76 GLY A O 1
ATOM 647 N N . ASP A 1 77 ? 45.661 -37.781 -1.623 1.00 100.00 77 ASP A N 1
ATOM 648 C CA . ASP A 1 77 ? 44.985 -37.507 -0.371 1.00 100.00 77 ASP A CA 1
ATOM 649 C C . ASP A 1 77 ? 43.734 -38.324 -0.570 1.00 32.19 77 ASP A C 1
ATOM 650 O O . ASP A 1 77 ? 43.274 -38.475 -1.705 1.00 56.31 77 ASP A O 1
ATOM 655 N N . GLU A 1 78 ? 43.139 -38.795 0.515 1.00 41.59 78 GLU A N 1
ATOM 656 C CA . GLU A 1 78 ? 41.907 -39.565 0.327 1.00 32.69 78 GLU A CA 1
ATOM 657 C C . GLU A 1 78 ? 40.847 -38.978 1.225 1.00 55.91 78 GLU A C 1
ATOM 658 O O . GLU A 1 78 ? 41.198 -38.457 2.288 1.00 40.61 78 GLU A O 1
ATOM 664 N N . VAL A 1 79 ? 39.584 -39.087 0.811 1.00 35.94 79 VAL A N 1
ATOM 665 C CA . VAL A 1 79 ? 38.469 -38.569 1.620 1.00 22.51 79 VAL A CA 1
ATOM 666 C C . VAL A 1 79 ? 37.264 -39.494 1.634 1.00 45.09 79 VAL A C 1
ATOM 667 O O . VAL A 1 79 ? 36.700 -39.884 0.601 1.00 34.49 79 VAL A O 1
ATOM 671 N N . ILE A 1 80 ? 36.877 -39.821 2.858 1.00 38.20 80 ILE A N 1
ATOM 672 C CA . ILE A 1 80 ? 35.719 -40.659 3.121 1.00 97.44 80 ILE A CA 1
ATOM 673 C C . ILE A 1 80 ? 34.370 -39.990 2.864 1.00 62.87 80 ILE A C 1
ATOM 674 O O . ILE A 1 80 ? 34.049 -38.876 3.316 1.00 35.20 80 ILE A O 1
ATOM 679 N N . VAL A 1 81 ? 33.548 -40.728 2.144 1.00 56.59 81 VAL A N 1
ATOM 680 C CA . VAL A 1 81 ? 32.217 -40.246 1.839 1.00 33.50 81 VAL A CA 1
ATOM 681 C C . VAL A 1 81 ? 31.277 -41.465 1.834 1.00 53.94 81 VAL A C 1
ATOM 682 O O . VAL A 1 81 ? 31.698 -42.612 1.596 1.00 58.84 81 VAL A O 1
ATOM 686 N N . PRO A 1 82 ? 30.000 -41.225 2.111 1.00 67.09 82 PRO A N 1
ATOM 687 C CA . PRO A 1 82 ? 29.053 -42.340 2.148 1.00 39.00 82 PRO A CA 1
ATOM 688 C C . PRO A 1 82 ? 28.733 -42.975 0.795 1.00 74.71 82 PRO A C 1
ATOM 689 O O . PRO A 1 82 ? 28.459 -42.316 -0.222 1.00 34.52 82 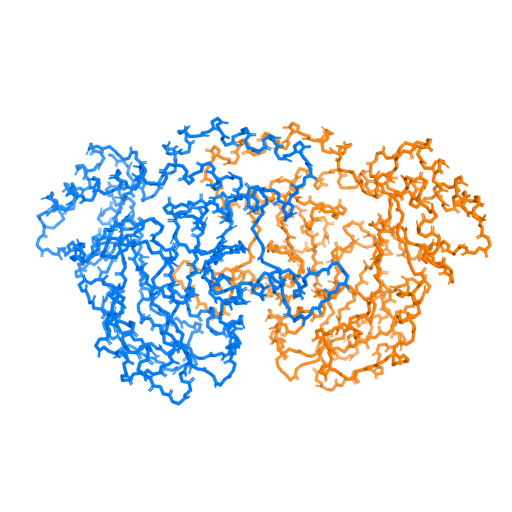PRO A O 1
ATOM 693 N N . SER A 1 83 ? 28.777 -44.296 0.791 1.00 27.10 83 SER A N 1
ATOM 694 C CA . SER A 1 83 ? 28.489 -44.968 -0.473 1.00 31.59 83 SER A CA 1
ATOM 695 C C . SER A 1 83 ? 27.174 -44.541 -1.147 1.00 77.85 83 SER A C 1
ATOM 696 O O . SER A 1 83 ? 27.010 -44.600 -2.361 1.00 58.82 83 SER A O 1
ATOM 699 N N . ASN A 1 84 ? 26.207 -44.103 -0.365 1.00 26.83 84 ASN A N 1
ATOM 700 C CA . ASN A 1 84 ? 24.933 -43.798 -0.977 1.00 25.91 84 ASN A CA 1
ATOM 701 C C . ASN A 1 84 ? 24.587 -42.350 -1.181 1.00 42.80 84 ASN A C 1
ATOM 702 O O . ASN A 1 84 ? 23.411 -42.087 -1.348 1.00 36.15 84 ASN A O 1
ATOM 707 N N . THR A 1 85 ? 25.533 -41.421 -1.134 1.00 36.66 85 THR A N 1
ATOM 708 C CA . THR A 1 85 ? 25.221 -40.008 -1.374 1.00 44.97 85 THR A CA 1
ATOM 709 C C . THR A 1 85 ? 25.072 -39.555 -2.849 1.00 35.94 85 THR A C 1
ATOM 710 O O . THR A 1 85 ? 25.285 -40.294 -3.785 1.00 34.21 85 THR A O 1
ATOM 714 N N . PHE A 1 86 ? 24.654 -38.319 -3.070 1.00 32.50 86 PHE A N 1
ATOM 715 C CA . PHE A 1 86 ? 24.518 -37.787 -4.425 1.00 39.67 86 PHE A CA 1
ATOM 716 C C . PHE A 1 86 ? 25.953 -37.655 -4.900 1.00 30.06 86 PHE A C 1
ATOM 717 O O . PHE A 1 86 ? 26.848 -37.323 -4.129 1.00 43.81 86 PHE A O 1
ATOM 725 N N . ILE A 1 87 ? 26.146 -37.940 -6.177 1.00 29.33 87 ILE A N 1
ATOM 726 C CA . ILE A 1 87 ? 27.455 -37.969 -6.802 1.00 28.15 87 ILE A CA 1
ATOM 727 C C . ILE A 1 87 ? 28.163 -36.652 -6.604 1.00 35.09 87 ILE A C 1
ATOM 728 O O . ILE A 1 87 ? 29.398 -36.536 -6.616 1.00 29.20 87 ILE A O 1
ATOM 733 N N . ALA A 1 88 ? 27.347 -35.647 -6.368 1.00 20.32 88 ALA A N 1
ATOM 734 C CA . ALA A 1 88 ? 27.968 -34.346 -6.166 1.00 41.36 88 ALA A CA 1
ATOM 735 C C . ALA A 1 88 ? 29.007 -34.320 -5.048 1.00 69.60 88 ALA A C 1
ATOM 736 O O . ALA A 1 88 ? 30.023 -33.628 -5.148 1.00 45.90 88 ALA A O 1
ATOM 738 N N . THR A 1 89 ? 28.760 -35.065 -3.973 1.00 42.80 89 THR A N 1
ATOM 739 C CA . THR A 1 89 ? 29.706 -35.176 -2.859 1.00 34.66 89 THR A CA 1
ATOM 740 C C . THR A 1 89 ? 31.058 -35.791 -3.339 1.00 91.00 89 THR A C 1
ATOM 741 O O . THR A 1 89 ? 32.136 -35.487 -2.799 1.00 35.69 89 THR A O 1
ATOM 745 N N . ALA A 1 90 ? 31.017 -36.634 -4.378 1.00 70.42 90 ALA A N 1
ATOM 746 C CA . ALA A 1 90 ? 32.211 -37.300 -4.940 1.00 38.82 90 ALA A CA 1
ATOM 747 C C . ALA A 1 90 ? 32.971 -36.417 -5.906 1.00 43.46 90 ALA A C 1
ATOM 748 O O . ALA A 1 90 ? 34.186 -36.321 -5.873 1.00 29.01 90 ALA A O 1
ATOM 750 N N . LEU A 1 91 ? 32.234 -35.800 -6.814 1.00 36.01 91 LEU A N 1
ATOM 751 C CA . LEU A 1 91 ? 32.935 -34.932 -7.731 1.00 28.04 91 LEU A CA 1
ATOM 752 C C . LEU A 1 91 ? 33.864 -34.068 -6.906 1.00 54.57 91 LEU A C 1
ATOM 753 O O . LEU A 1 91 ? 35.099 -34.195 -7.021 1.00 55.67 91 LEU A O 1
ATOM 758 N N . ALA A 1 92 ? 33.243 -33.254 -6.042 1.00 46.90 92 ALA A N 1
ATOM 759 C CA . ALA A 1 92 ? 33.944 -32.292 -5.175 1.00 30.24 92 ALA A CA 1
ATOM 760 C C . ALA A 1 92 ? 35.306 -32.789 -4.789 1.00 70.24 92 ALA A C 1
ATOM 761 O O . ALA A 1 92 ? 36.343 -32.125 -4.984 1.00 30.17 92 ALA A O 1
ATOM 763 N N . VAL A 1 93 ? 35.270 -34.020 -4.296 1.00 33.21 93 VAL A N 1
ATOM 764 C CA . VAL A 1 93 ? 36.512 -34.646 -3.865 1.00 39.41 93 VAL A CA 1
ATOM 765 C C . VAL A 1 93 ? 37.351 -34.770 -5.102 1.00 88.35 93 VAL A C 1
ATOM 766 O O . VAL A 1 93 ? 38.323 -34.056 -5.217 1.00 29.09 93 VAL A O 1
ATOM 770 N N . SER A 1 94 ? 36.949 -35.620 -6.034 1.00 34.19 94 SER A N 1
ATOM 771 C CA . SER A 1 94 ? 37.735 -35.792 -7.235 1.00 41.01 94 SER A CA 1
ATOM 772 C C . SER A 1 94 ? 38.275 -34.516 -7.829 1.00 85.72 94 SER A C 1
ATOM 773 O O . SER A 1 94 ? 39.352 -34.517 -8.413 1.00 67.85 94 SER A O 1
ATOM 776 N N . TYR A 1 95 ? 37.485 -33.450 -7.745 1.00 39.68 95 TYR A N 1
ATOM 777 C CA . TYR A 1 95 ? 37.843 -32.171 -8.357 1.00 41.61 95 TYR A CA 1
ATOM 778 C C . TYR A 1 95 ? 39.164 -31.645 -7.779 1.00 46.76 95 TYR A C 1
ATOM 779 O O . TYR A 1 95 ? 39.873 -30.829 -8.374 1.00 41.42 95 TYR A O 1
ATOM 788 N N . THR A 1 96 ? 39.577 -32.165 -6.643 1.00 52.83 96 THR A N 1
ATOM 789 C CA . THR A 1 96 ? 40.811 -31.682 -6.052 1.00 27.26 96 THR A CA 1
ATOM 790 C C . THR A 1 96 ? 42.004 -32.571 -6.341 1.00 49.35 96 THR A C 1
ATOM 791 O O . THR A 1 96 ? 43.159 -32.228 -6.082 1.00 54.48 96 THR A O 1
ATOM 795 N N . GLY A 1 97 ? 41.693 -33.767 -6.814 1.00 60.89 97 GLY A N 1
ATOM 796 C CA . GLY A 1 97 ? 42.691 -34.786 -7.090 1.00 38.51 97 GLY A CA 1
ATOM 797 C C . GLY A 1 97 ? 42.565 -35.873 -6.031 1.00 48.17 97 GLY A C 1
ATOM 798 O O . GLY A 1 97 ? 42.834 -37.037 -6.296 1.00 66.28 97 GLY A O 1
ATOM 799 N N . ALA A 1 98 ? 42.163 -35.479 -4.829 1.00 39.40 98 ALA A N 1
ATOM 800 C CA . ALA A 1 98 ? 42.006 -36.419 -3.726 1.00 34.21 98 ALA A CA 1
ATOM 801 C C . ALA A 1 98 ? 41.181 -37.620 -4.164 1.00 23.85 98 ALA A C 1
ATOM 802 O O . ALA A 1 98 ? 40.606 -37.630 -5.254 1.00 35.28 98 ALA A O 1
ATOM 804 N N . LYS A 1 99 ? 41.113 -38.646 -3.331 1.00 76.25 99 LYS A N 1
ATOM 805 C CA . LYS A 1 99 ? 40.359 -39.831 -3.729 1.00 24.36 99 LYS A CA 1
ATOM 806 C C . LYS A 1 99 ? 39.211 -40.122 -2.783 1.00 55.66 99 LYS A C 1
ATOM 807 O O . LYS A 1 99 ? 39.417 -40.347 -1.592 1.00 50.68 99 LYS A O 1
ATOM 813 N N . PRO A 1 100 ? 37.993 -40.071 -3.306 1.00 56.95 100 PRO A N 1
ATOM 814 C CA . PRO A 1 100 ? 36.880 -40.327 -2.417 1.00 79.55 100 PRO A CA 1
ATOM 815 C C . PRO A 1 100 ? 36.924 -41.820 -2.110 1.00 94.53 100 PRO A C 1
ATOM 816 O O . PRO A 1 100 ? 37.186 -42.642 -2.987 1.00 48.41 100 PRO A O 1
ATOM 820 N N . ILE A 1 101 ? 36.722 -42.168 -0.846 1.00 49.91 101 ILE A N 1
ATOM 821 C CA . ILE A 1 101 ? 36.695 -43.568 -0.463 1.00 37.49 101 ILE A CA 1
ATOM 822 C C . ILE A 1 101 ? 35.340 -43.728 0.184 1.00 61.35 101 ILE A C 1
ATOM 823 O O . ILE A 1 101 ? 34.952 -42.950 1.066 1.00 39.15 101 ILE A O 1
ATOM 828 N N . PHE A 1 102 ? 34.621 -44.742 -0.289 1.00 33.93 102 PHE A N 1
ATOM 829 C CA . PHE A 1 102 ? 33.265 -44.967 0.205 1.00 18.29 102 PHE A CA 1
ATOM 830 C C . PHE A 1 102 ? 32.979 -45.764 1.442 1.00 22.49 102 PHE A C 1
ATOM 831 O O . PHE A 1 102 ? 33.553 -46.845 1.628 1.00 48.96 102 PHE A O 1
ATOM 839 N N . VAL A 1 103 ? 32.043 -45.234 2.229 1.00 33.43 103 VAL A N 1
ATOM 840 C CA . VAL A 1 103 ? 31.641 -45.899 3.446 1.00 35.41 103 VAL A CA 1
ATOM 841 C C . VAL A 1 103 ? 30.151 -46.055 3.425 1.00 47.31 103 VAL A C 1
ATOM 842 O O . VAL A 1 103 ? 29.428 -45.126 3.090 1.00 28.64 103 VAL A O 1
ATOM 846 N N . GLU A 1 104 ? 29.721 -47.263 3.749 1.00 21.23 104 GLU A N 1
ATOM 847 C CA . GLU A 1 104 ? 28.301 -47.489 3.713 1.00 25.71 104 GLU A CA 1
ATOM 848 C C . GLU A 1 104 ? 27.536 -46.793 4.803 1.00 48.14 104 GLU A C 1
ATOM 849 O O . GLU A 1 104 ? 28.071 -46.539 5.883 1.00 50.74 104 GLU A O 1
ATOM 855 N N . PRO A 1 105 ? 26.265 -46.526 4.508 1.00 100.00 105 PRO A N 1
ATOM 856 C CA . PRO A 1 105 ? 25.363 -45.872 5.456 1.00 41.79 105 PRO A CA 1
ATOM 857 C C . PRO A 1 105 ? 24.737 -46.961 6.327 1.00 37.58 105 PRO A C 1
ATOM 858 O O . PRO A 1 105 ? 24.996 -48.142 6.090 1.00 36.95 105 PRO A O 1
ATOM 862 N N . ASP A 1 106 ? 23.868 -46.551 7.254 1.00 45.02 106 ASP A N 1
ATOM 863 C CA . ASP A 1 106 ? 23.040 -47.391 8.121 1.00 32.58 106 ASP A CA 1
ATOM 864 C C . ASP A 1 106 ? 21.651 -47.270 7.474 1.00 60.09 106 ASP A C 1
ATOM 865 O O . ASP A 1 106 ? 21.011 -46.216 7.433 1.00 49.60 106 ASP A O 1
ATOM 870 N N . ILE A 1 107 ? 21.195 -48.372 6.905 1.00 26.49 107 ILE A N 1
ATOM 871 C CA . ILE A 1 107 ? 19.913 -48.336 6.229 1.00 55.07 107 ILE A CA 1
ATOM 872 C C . ILE A 1 107 ? 18.759 -47.668 7.017 1.00 30.68 107 ILE A C 1
ATOM 873 O O . ILE A 1 107 ? 17.740 -47.215 6.465 1.00 50.25 107 ILE A O 1
ATOM 878 N N . ARG A 1 108 ? 18.902 -47.616 8.332 1.00 36.96 108 ARG A N 1
ATOM 879 C CA . ARG A 1 108 ? 17.844 -46.999 9.126 1.00 28.33 108 ARG A CA 1
ATOM 880 C C . ARG A 1 108 ? 17.895 -45.491 9.068 1.00 62.04 108 ARG A C 1
ATOM 881 O O . ARG A 1 108 ? 16.975 -44.809 9.509 1.00 48.24 108 ARG A O 1
ATOM 889 N N . THR A 1 109 ? 18.993 -44.955 8.562 1.00 28.76 109 THR A N 1
ATOM 890 C CA . THR A 1 109 ? 19.111 -43.503 8.565 1.00 30.58 109 THR A CA 1
ATOM 891 C C . THR A 1 109 ? 19.493 -42.997 7.213 1.00 23.49 109 THR A C 1
ATOM 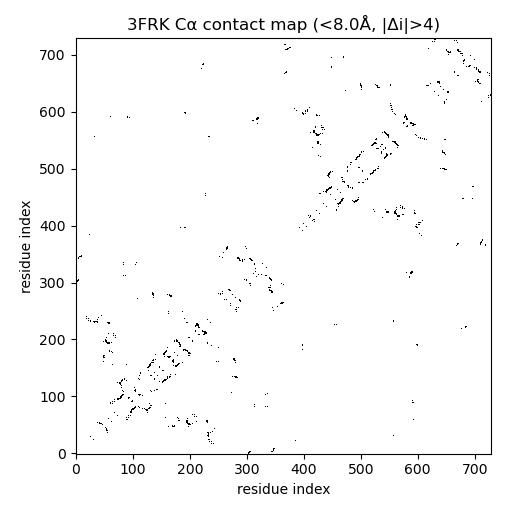892 O O . THR A 1 109 ? 19.358 -41.818 6.929 1.00 59.84 109 THR A O 1
ATOM 896 N N . TYR A 1 110 ? 19.952 -43.917 6.368 1.00 26.34 110 TYR A N 1
ATOM 897 C CA . TYR A 1 110 ? 20.349 -43.512 5.009 1.00 32.01 110 TYR A CA 1
ATOM 898 C C . TYR A 1 110 ? 21.616 -42.701 5.162 1.00 59.52 110 TYR A C 1
ATOM 899 O O . TYR A 1 110 ? 22.057 -42.001 4.262 1.00 29.42 110 TYR A O 1
ATOM 908 N N . ASN A 1 111 ? 22.219 -42.776 6.339 1.00 27.71 111 ASN A N 1
ATOM 909 C CA . ASN A 1 111 ? 23.423 -42.001 6.504 1.00 41.15 111 ASN A CA 1
ATOM 910 C C . ASN A 1 111 ? 24.590 -42.865 6.879 1.00 21.66 111 ASN A C 1
ATOM 911 O O . ASN A 1 111 ? 24.431 -43.910 7.500 1.00 47.42 111 ASN A O 1
ATOM 916 N N . ILE A 1 112 ? 25.775 -42.418 6.479 1.00 44.26 112 ILE A N 1
ATOM 917 C CA . ILE A 1 112 ? 27.023 -43.145 6.718 1.00 34.93 112 ILE A CA 1
ATOM 918 C C . ILE A 1 112 ? 27.098 -43.859 8.048 1.00 38.90 112 ILE A C 1
ATOM 919 O O . ILE A 1 112 ? 26.873 -43.257 9.080 1.00 39.05 112 ILE A O 1
ATOM 924 N N . ASP A 1 113 ? 27.379 -45.152 8.060 1.00 67.33 113 ASP A N 1
ATOM 925 C CA . ASP A 1 113 ? 27.468 -45.863 9.332 1.00 31.09 113 ASP A CA 1
ATOM 926 C C . ASP A 1 113 ? 28.839 -45.649 9.968 1.00 42.26 113 ASP A C 1
ATOM 927 O O . ASP A 1 113 ? 29.868 -46.146 9.534 1.00 40.34 113 ASP A O 1
ATOM 932 N N . PRO A 1 114 ? 28.847 -44.862 11.026 1.00 38.36 114 PRO A N 1
ATOM 933 C CA . PRO A 1 114 ? 30.099 -44.549 11.714 1.00 47.67 114 PRO A CA 1
ATOM 934 C C . PRO A 1 114 ? 30.949 -45.781 11.981 1.00 55.89 114 PRO A C 1
ATOM 935 O O . PRO A 1 114 ? 32.136 -45.820 11.640 1.00 59.25 114 PRO A O 1
ATOM 939 N N . SER A 1 115 ? 30.319 -46.768 12.611 1.00 43.56 115 SER A N 1
ATOM 940 C CA . SER A 1 115 ? 30.957 -48.024 12.946 1.00 53.07 115 SER A CA 1
ATOM 941 C C . SER A 1 115 ? 31.707 -48.585 11.732 1.00 36.42 115 SER A C 1
ATOM 942 O O . SER A 1 115 ? 32.646 -49.361 11.859 1.00 65.21 115 SER A O 1
ATOM 945 N N . LEU A 1 116 ? 31.352 -48.125 10.535 1.00 35.59 116 LEU A N 1
ATOM 946 C CA . LEU A 1 116 ? 32.022 -48.522 9.282 1.00 25.84 116 LEU A CA 1
ATOM 947 C C . LEU A 1 116 ? 33.243 -47.695 8.781 1.00 37.03 116 LEU A C 1
ATOM 948 O O . LEU A 1 116 ? 33.960 -48.045 7.823 1.00 36.53 116 LEU A O 1
ATOM 953 N N . ILE A 1 117 ? 33.482 -46.549 9.400 1.00 38.18 117 ILE A N 1
ATOM 954 C CA . ILE A 1 117 ? 34.544 -45.661 8.931 1.00 45.16 117 ILE A CA 1
ATOM 955 C C . ILE A 1 117 ? 36.031 -45.906 9.160 1.00 60.92 117 ILE A C 1
ATOM 956 O O . ILE A 1 117 ? 36.882 -45.730 8.267 1.00 31.56 117 ILE A O 1
ATOM 961 N N . GLU A 1 118 ? 36.335 -46.242 10.400 1.00 39.56 118 GLU A N 1
ATOM 962 C CA . GLU A 1 118 ? 37.716 -46.452 10.765 1.00 39.74 118 GLU A CA 1
ATOM 963 C C . GLU A 1 118 ? 38.362 -47.362 9.738 1.00 45.68 118 GLU A C 1
ATOM 964 O O . GLU A 1 118 ? 39.420 -47.089 9.143 1.00 56.75 118 GLU A O 1
ATOM 970 N N . SER A 1 119 ? 37.659 -48.461 9.519 1.00 29.78 119 SER A N 1
ATOM 971 C CA . SER A 1 119 ? 38.140 -49.447 8.581 1.00 33.17 119 SER A CA 1
ATOM 972 C C . SER A 1 119 ? 38.478 -48.864 7.228 1.00 31.99 119 SER A C 1
ATOM 973 O O . SER A 1 119 ? 39.162 -49.520 6.445 1.00 53.47 119 SER A O 1
ATOM 976 N N . ALA A 1 120 ? 37.991 -47.670 6.920 1.00 65.71 120 ALA A N 1
ATOM 977 C CA . ALA A 1 120 ? 38.266 -47.089 5.609 1.00 54.79 120 ALA A CA 1
ATOM 978 C C . ALA A 1 120 ? 39.448 -46.144 5.694 1.00 48.57 120 ALA A C 1
ATOM 979 O O . ALA A 1 120 ? 40.067 -45.743 4.698 1.00 41.46 120 ALA A O 1
ATOM 981 N N . ILE A 1 121 ? 39.749 -45.756 6.919 1.00 47.24 121 ILE A N 1
ATOM 982 C CA . ILE A 1 121 ? 40.835 -44.809 7.084 1.00 56.72 121 ILE A CA 1
ATOM 983 C C . ILE A 1 121 ? 42.218 -45.287 6.716 1.00 67.84 121 ILE A C 1
ATOM 984 O O . ILE A 1 121 ? 42.572 -46.446 6.976 1.00 100.00 121 ILE A O 1
ATOM 989 N N . THR A 1 122 ? 43.024 -44.401 6.153 1.00 55.18 122 THR A N 1
ATOM 990 C CA . THR A 1 122 ? 44.379 -44.811 5.810 1.00 36.30 122 THR A CA 1
ATOM 991 C C . THR A 1 122 ? 45.369 -43.670 5.965 1.00 56.55 122 THR A C 1
ATOM 992 O O . THR A 1 122 ? 44.992 -42.546 6.289 1.00 68.35 122 THR A O 1
ATOM 996 N N . GLU A 1 123 ? 46.631 -43.990 5.705 1.00 48.48 123 GLU A N 1
ATOM 997 C CA . GLU A 1 123 ? 47.741 -43.033 5.732 1.00 44.84 123 GLU A CA 1
ATOM 998 C C . GLU A 1 123 ? 47.375 -41.812 4.883 1.00 64.98 123 GLU A C 1
ATOM 999 O O . GLU A 1 123 ? 47.797 -40.673 5.130 1.00 54.73 123 GLU A O 1
ATOM 1005 N N . LYS A 1 124 ? 46.626 -42.083 3.819 1.00 44.19 124 LYS A N 1
ATOM 1006 C CA . LYS A 1 124 ? 46.275 -41.032 2.871 1.00 69.99 124 LYS A CA 1
ATOM 1007 C C . LYS A 1 124 ? 45.053 -40.268 3.312 1.00 46.45 124 LYS A C 1
ATOM 1008 O O . LYS A 1 124 ? 44.857 -39.112 2.904 1.00 48.04 124 LYS A O 1
ATOM 1014 N N . THR A 1 125 ? 44.235 -40.897 4.147 1.00 32.24 125 THR A N 1
ATOM 1015 C CA . THR A 1 125 ? 43.037 -40.192 4.594 1.00 89.87 125 THR A CA 1
ATOM 1016 C C . THR A 1 125 ? 43.348 -38.805 5.111 1.00 37.56 125 THR A C 1
ATOM 1017 O O . THR A 1 125 ? 44.374 -38.585 5.765 1.00 91.23 125 THR A O 1
ATOM 1021 N N . LYS A 1 126 ? 42.438 -37.883 4.810 1.00 59.17 126 LYS A N 1
ATOM 1022 C CA . LYS A 1 126 ? 42.601 -36.477 5.184 1.00 33.08 126 LYS A CA 1
ATOM 1023 C C . LYS A 1 126 ? 41.298 -35.922 5.758 1.00 52.83 126 LYS A C 1
ATOM 1024 O O . LYS A 1 126 ? 41.275 -35.106 6.690 1.00 51.41 126 LYS A O 1
ATOM 1030 N N . ALA A 1 127 ? 40.187 -36.412 5.217 1.00 31.70 127 ALA A N 1
ATOM 1031 C CA . ALA A 1 127 ? 38.924 -35.954 5.766 1.00 65.74 127 ALA A CA 1
ATOM 1032 C C . ALA A 1 127 ? 37.779 -36.951 5.573 1.00 34.03 127 ALA A C 1
ATOM 1033 O O . ALA A 1 127 ? 37.851 -37.903 4.785 1.00 52.46 127 ALA A O 1
ATOM 1035 N N . ILE A 1 128 ? 36.694 -36.677 6.289 1.00 31.04 128 ILE A N 1
ATOM 1036 C CA . ILE A 1 128 ? 35.478 -37.457 6.166 1.00 58.29 128 ILE A CA 1
ATOM 1037 C C . ILE A 1 128 ? 34.382 -36.459 5.882 1.00 56.19 128 ILE A C 1
ATOM 1038 O O . ILE A 1 128 ? 34.296 -35.463 6.611 1.00 39.00 128 ILE A O 1
ATOM 1043 N N . ILE A 1 129 ? 33.540 -36.719 4.877 1.00 35.11 129 ILE A N 1
ATOM 1044 C CA . ILE A 1 129 ? 32.399 -35.809 4.622 1.00 32.50 129 ILE A CA 1
ATOM 1045 C C . ILE A 1 129 ? 31.099 -36.482 5.029 1.00 28.86 129 ILE A C 1
ATOM 1046 O O . ILE A 1 129 ? 30.603 -37.385 4.338 1.00 44.91 129 ILE A O 1
ATOM 1051 N N . ALA A 1 130 ? 30.550 -36.072 6.163 1.00 29.99 130 ALA A N 1
ATOM 1052 C CA . ALA A 1 130 ? 29.325 -36.696 6.626 1.00 22.80 130 ALA A CA 1
ATOM 1053 C C . ALA A 1 130 ? 28.172 -35.956 5.946 1.00 38.00 130 ALA A C 1
ATOM 1054 O O . ALA A 1 130 ? 28.038 -34.743 6.040 1.00 36.87 130 ALA A O 1
ATOM 1056 N N . VAL A 1 131 ? 27.344 -36.685 5.215 1.00 38.11 131 VAL A N 1
ATOM 1057 C CA . VAL A 1 131 ? 26.262 -36.065 4.493 1.00 31.55 131 VAL A CA 1
ATOM 1058 C C . VAL A 1 131 ? 25.015 -36.230 5.329 1.00 49.38 131 VAL A C 1
ATOM 1059 O O . VAL A 1 131 ? 24.827 -37.258 5.992 1.00 32.39 131 VAL A O 1
ATOM 1063 N N . HIS A 1 132 ? 24.184 -35.189 5.329 1.00 39.51 132 HIS A N 1
ATOM 1064 C CA . HIS A 1 132 ? 22.934 -35.265 6.084 1.00 46.04 132 HIS A CA 1
ATOM 1065 C C . HIS A 1 132 ? 21.923 -35.486 4.950 1.00 58.62 132 HIS A C 1
ATOM 1066 O O . HIS A 1 132 ? 21.593 -34.540 4.247 1.00 43.17 132 HIS A O 1
ATOM 1073 N N . LEU A 1 133 ? 21.505 -36.729 4.710 1.00 39.84 133 LEU A N 1
ATOM 1074 C CA . LEU A 1 133 ? 20.639 -37.046 3.579 1.00 47.76 133 LEU A CA 1
ATOM 1075 C C . LEU A 1 133 ? 19.153 -36.857 3.830 1.00 39.20 133 LEU A C 1
ATOM 1076 O O . LEU A 1 133 ? 18.660 -37.098 4.929 1.00 55.49 133 LEU A O 1
ATOM 1081 N N . TYR A 1 134 ? 18.421 -36.418 2.819 1.00 37.72 134 TYR A N 1
ATOM 1082 C CA . TYR A 1 134 ? 16.974 -36.309 2.983 1.00 25.89 134 TYR A CA 1
ATOM 1083 C C . TYR A 1 134 ? 16.500 -35.258 3.936 1.00 43.74 134 TYR A C 1
ATOM 1084 O O . TYR A 1 134 ? 15.300 -34.924 3.978 1.00 28.46 134 TYR A O 1
ATOM 1093 N N . GLY A 1 135 ? 17.461 -34.748 4.697 1.00 34.28 135 GLY A N 1
ATOM 1094 C CA . GLY A 1 135 ? 17.094 -33.702 5.663 1.00 20.73 135 GLY A CA 1
ATOM 1095 C C . GLY A 1 135 ? 17.246 -34.044 7.134 1.00 18.38 135 GLY A C 1
ATOM 1096 O O . GLY A 1 135 ? 16.631 -33.402 8.001 1.00 30.26 135 GLY A O 1
ATOM 1097 N N . GLN A 1 136 ? 18.076 -35.041 7.437 1.00 36.15 136 GLN A N 1
ATOM 1098 C CA . GLN A 1 136 ? 18.297 -35.447 8.827 1.00 26.80 136 GLN A CA 1
ATOM 1099 C C . GLN A 1 136 ? 19.779 -35.754 8.969 1.00 28.51 136 GLN A C 1
ATOM 1100 O O . GLN A 1 136 ? 20.433 -36.278 8.073 1.00 39.85 136 GLN A O 1
ATOM 1106 N N . PRO A 1 137 ? 20.343 -35.334 10.088 1.00 42.07 137 PRO A N 1
ATOM 1107 C CA . PRO A 1 137 ? 21.767 -35.512 10.275 1.00 31.94 137 PRO A CA 1
ATOM 1108 C C . PRO A 1 137 ? 22.385 -36.898 10.387 1.00 31.78 137 PRO A C 1
ATOM 1109 O O . PRO A 1 137 ? 21.718 -37.873 10.767 1.00 37.86 137 PRO A O 1
ATOM 1113 N N . ALA A 1 138 ? 23.699 -36.908 10.138 1.00 32.87 138 ALA A N 1
ATOM 1114 C CA . ALA A 1 138 ? 24.573 -38.074 10.319 1.00 54.89 138 ALA A CA 1
ATOM 1115 C C . ALA A 1 138 ? 24.752 -38.139 11.843 1.00 36.09 138 ALA A C 1
ATOM 1116 O O . ALA A 1 138 ? 24.479 -37.136 12.550 1.00 34.85 138 ALA A O 1
ATOM 1118 N N . ASP A 1 139 ? 25.200 -39.289 12.353 1.00 51.17 139 ASP A N 1
ATOM 1119 C CA . ASP A 1 139 ? 25.367 -39.402 13.810 1.00 35.36 139 ASP A CA 1
ATOM 1120 C C . ASP A 1 139 ? 26.720 -38.817 14.146 1.00 61.41 139 ASP A C 1
ATOM 1121 O O . ASP A 1 139 ? 27.716 -39.509 14.363 1.00 31.81 139 ASP A O 1
ATOM 1126 N N . MET A 1 140 ? 26.691 -37.494 14.155 1.00 39.34 140 MET A N 1
ATOM 1127 C CA . MET A 1 140 ? 27.863 -36.680 14.356 1.00 53.55 140 MET A CA 1
ATOM 1128 C C . MET A 1 140 ? 28.734 -36.937 15.553 1.00 50.31 140 MET A C 1
ATOM 1129 O O . MET A 1 140 ? 29.961 -36.860 15.436 1.00 39.43 140 MET A O 1
ATOM 1134 N N . ASP A 1 141 ? 28.135 -37.267 16.688 1.00 27.94 141 ASP A N 1
ATOM 1135 C CA . ASP A 1 141 ? 28.973 -37.506 17.867 1.00 27.15 141 ASP A CA 1
ATOM 1136 C C . ASP A 1 141 ? 29.971 -38.616 17.749 1.00 40.28 141 ASP A C 1
ATOM 1137 O O . ASP A 1 141 ? 31.144 -38.483 18.115 1.00 44.32 141 ASP A O 1
ATOM 1142 N N . GLU A 1 142 ? 29.494 -39.669 17.111 1.00 52.15 142 GLU A N 1
ATOM 1143 C CA . GLU A 1 142 ? 30.300 -40.845 16.854 1.00 36.66 142 GLU A CA 1
ATOM 1144 C C . GLU A 1 142 ? 31.289 -40.542 15.741 1.00 76.29 142 GLU A C 1
ATOM 1145 O O . GLU A 1 142 ? 32.459 -40.937 15.748 1.00 44.20 142 GLU A O 1
ATOM 1151 N N . ILE A 1 143 ? 30.805 -39.816 14.748 1.00 43.59 143 ILE A N 1
ATOM 1152 C CA . ILE A 1 143 ? 31.667 -39.501 13.623 1.00 33.90 143 ILE A CA 1
ATOM 1153 C C . ILE A 1 143 ? 32.842 -38.671 14.121 1.00 83.14 143 ILE A C 1
ATOM 1154 O O . ILE A 1 143 ? 34.011 -38.879 13.754 1.00 46.30 143 ILE A O 1
ATOM 1159 N N . LYS A 1 144 ? 32.480 -37.735 14.993 1.00 53.36 144 LYS A N 1
ATOM 1160 C CA . LYS A 1 144 ? 33.408 -36.803 15.647 1.00 73.73 144 LYS A CA 1
ATOM 1161 C C . LYS A 1 144 ? 34.585 -37.557 16.255 1.00 100.00 144 LYS A C 1
ATOM 1162 O O . LYS A 1 144 ? 35.754 -37.345 15.914 1.00 35.59 144 LYS A O 1
ATOM 1168 N N . ARG A 1 145 ? 34.231 -38.413 17.208 1.00 36.46 145 ARG A N 1
ATOM 1169 C CA . ARG A 1 145 ? 35.149 -39.271 17.931 1.00 60.73 145 ARG A CA 1
ATOM 1170 C C . ARG A 1 145 ? 36.273 -39.753 17.011 1.00 43.16 145 ARG A C 1
ATOM 1171 O O . ARG A 1 145 ? 37.449 -39.397 17.175 1.00 67.35 145 ARG A O 1
ATOM 1179 N N . ILE A 1 146 ? 35.895 -40.556 16.026 1.00 43.41 146 ILE A N 1
ATOM 1180 C CA . ILE A 1 146 ? 36.826 -41.113 15.039 1.00 38.74 146 ILE A CA 1
ATOM 1181 C C . ILE A 1 146 ? 37.694 -40.057 14.309 1.00 47.23 146 ILE A C 1
ATOM 1182 O O . ILE A 1 146 ? 38.892 -40.219 14.096 1.00 45.75 146 ILE A O 1
ATOM 1187 N N . ALA A 1 147 ? 37.097 -38.933 13.930 1.00 71.27 147 ALA A N 1
ATOM 1188 C CA . ALA A 1 147 ? 37.830 -37.892 13.219 1.00 37.09 147 ALA A CA 1
ATOM 1189 C C . ALA A 1 147 ? 38.938 -37.426 14.104 1.00 48.27 147 ALA A C 1
ATOM 1190 O O . ALA A 1 147 ? 40.108 -37.304 13.705 1.00 47.60 147 ALA A O 1
ATOM 1192 N N . LYS A 1 148 ? 38.534 -37.156 15.340 1.00 20.92 148 LYS A N 1
ATOM 1193 C CA . LYS A 1 148 ? 39.523 -36.706 16.317 1.00 59.87 148 LYS A CA 1
ATOM 1194 C C . LYS A 1 148 ? 40.637 -37.730 16.313 1.00 50.06 148 LYS A C 1
ATOM 1195 O O . LYS A 1 148 ? 41.716 -37.506 15.747 1.00 53.74 148 LYS A O 1
ATOM 1201 N N . LYS A 1 149 ? 40.342 -38.855 16.952 1.00 85.45 149 LYS A N 1
ATOM 1202 C CA . LYS A 1 149 ? 41.242 -40.014 17.067 1.00 83.94 149 LYS A CA 1
ATOM 1203 C C . LYS A 1 149 ? 42.207 -40.061 15.895 1.00 36.77 149 LYS A C 1
ATOM 1204 O O . LYS A 1 149 ? 43.402 -40.368 16.006 1.00 95.78 149 LYS A O 1
ATOM 1210 N N . TYR A 1 150 ? 41.685 -39.795 14.710 1.00 42.01 150 TYR A N 1
ATOM 1211 C CA . TYR A 1 150 ? 42.582 -39.885 13.590 1.00 37.09 150 TYR A CA 1
ATOM 1212 C C . TYR A 1 150 ? 43.072 -38.576 13.109 1.00 43.92 150 TYR A C 1
ATOM 1213 O O . TYR A 1 150 ? 43.938 -38.501 12.231 1.00 44.18 150 TYR A O 1
ATOM 1222 N N . ASN A 1 151 ? 42.458 -37.543 13.669 1.00 37.49 151 ASN A N 1
ATOM 1223 C CA . ASN A 1 151 ? 42.843 -36.213 13.252 1.00 34.46 151 ASN A CA 1
ATOM 1224 C C . ASN A 1 151 ? 42.461 -35.958 11.807 1.00 56.60 151 ASN A C 1
ATOM 1225 O O . ASN A 1 151 ? 43.277 -35.562 10.954 1.00 40.84 151 ASN A O 1
ATOM 1230 N N . LEU A 1 152 ? 41.185 -36.186 11.542 1.00 52.00 152 LEU A N 1
ATOM 1231 C CA . LEU A 1 152 ? 40.687 -35.942 10.200 1.00 100.00 152 LEU A CA 1
ATOM 1232 C C . LEU A 1 152 ? 39.824 -34.700 10.341 1.00 100.00 152 LEU A C 1
ATOM 1233 O O . LEU A 1 152 ? 39.246 -34.509 11.425 1.00 34.97 152 LEU A O 1
ATOM 1238 N N . LYS A 1 153 ? 39.736 -33.908 9.270 1.00 68.85 153 LYS A N 1
ATOM 1239 C CA . LYS A 1 153 ? 38.858 -32.741 9.257 1.00 33.94 153 LYS A CA 1
ATOM 1240 C C . LYS A 1 153 ? 37.490 -33.361 8.961 1.00 34.06 153 LYS A C 1
ATOM 1241 O O . LYS A 1 153 ? 37.345 -34.275 8.160 1.00 45.86 153 LYS A O 1
ATOM 1247 N N . LEU A 1 154 ? 36.464 -32.875 9.643 1.00 47.68 154 LEU A N 1
ATOM 1248 C CA . LEU A 1 154 ? 35.137 -33.429 9.425 1.00 19.48 154 LEU A CA 1
ATOM 1249 C C . LEU A 1 154 ? 34.266 -32.341 8.819 1.00 42.22 154 LEU A C 1
ATOM 1250 O O . LEU A 1 154 ? 34.081 -31.277 9.413 1.00 31.86 154 LEU A O 1
ATOM 1255 N N . ILE A 1 155 ? 33.787 -32.601 7.612 1.00 56.81 155 ILE A N 1
ATOM 1256 C CA . ILE A 1 155 ? 33.006 -31.662 6.825 1.00 45.70 155 ILE A CA 1
ATOM 1257 C C . ILE A 1 155 ? 31.628 -32.233 6.708 1.00 72.08 155 ILE A C 1
ATOM 1258 O O . ILE A 1 155 ? 31.467 -33.403 6.358 1.00 35.52 155 ILE A O 1
ATOM 1263 N N . GLU A 1 156 ? 30.657 -31.385 7.017 1.00 36.54 156 GLU A N 1
ATOM 1264 C CA . GLU A 1 156 ? 29.270 -31.769 6.875 1.00 23.86 156 GLU A CA 1
ATOM 1265 C C . GLU A 1 156 ? 28.923 -31.512 5.413 1.00 29.15 156 GLU A C 1
ATOM 1266 O O . GLU A 1 156 ? 29.350 -30.517 4.833 1.00 24.96 156 GLU A O 1
ATOM 1272 N N . ASP A 1 157 ? 28.172 -32.395 4.778 1.00 19.60 157 ASP A N 1
ATOM 1273 C CA . ASP A 1 157 ? 27.791 -32.057 3.407 1.00 19.18 157 ASP A CA 1
ATOM 1274 C C . ASP A 1 157 ? 26.338 -31.834 3.795 1.00 49.46 157 ASP A C 1
ATOM 1275 O O . ASP A 1 157 ? 25.612 -32.797 3.952 1.00 33.04 157 ASP A O 1
ATOM 1280 N N . ALA A 1 158 ? 25.932 -30.593 4.028 1.00 41.04 158 ALA A N 1
ATOM 1281 C CA . ALA A 1 158 ? 24.577 -30.328 4.467 1.00 32.32 158 ALA A CA 1
ATOM 1282 C C . ALA A 1 158 ? 23.593 -29.796 3.425 1.00 41.85 158 ALA A C 1
ATOM 1283 O O . ALA A 1 158 ? 22.621 -29.150 3.792 1.00 22.56 158 ALA A O 1
ATOM 1285 N N . ALA A 1 159 ? 23.831 -30.100 2.152 1.00 36.04 159 ALA A N 1
ATOM 1286 C CA . ALA A 1 159 ? 23.017 -29.664 1.005 1.00 29.79 159 ALA A CA 1
ATOM 1287 C C . ALA A 1 159 ? 21.522 -29.917 1.066 1.00 48.17 159 ALA A C 1
ATOM 1288 O O . ALA A 1 159 ? 20.708 -29.190 0.495 1.00 38.02 159 ALA A O 1
ATOM 1290 N N . GLN A 1 160 ? 21.171 -31.007 1.727 1.00 50.61 160 GLN A N 1
ATOM 1291 C CA . GLN A 1 160 ? 19.776 -31.360 1.838 1.00 37.61 160 GLN A CA 1
ATOM 1292 C C . GLN A 1 160 ? 19.326 -31.149 3.286 1.00 100.00 160 GLN A C 1
ATOM 1293 O O . GLN A 1 160 ? 18.348 -31.774 3.666 1.00 30.62 160 GLN A O 1
ATOM 1299 N N . ALA A 1 161 ? 19.964 -30.323 4.116 1.00 40.76 161 ALA A N 1
ATOM 1300 C CA . ALA A 1 161 ? 19.461 -30.250 5.491 1.00 61.23 161 ALA A CA 1
ATOM 1301 C C . ALA A 1 161 ? 19.219 -28.951 6.247 1.00 42.55 161 ALA A C 1
ATOM 1302 O O . ALA A 1 161 ? 19.121 -28.910 7.470 1.00 37.28 161 ALA A O 1
ATOM 1304 N N . HIS A 1 162 ? 19.099 -27.890 5.474 1.00 40.47 162 HIS A N 1
ATOM 1305 C CA . HIS A 1 162 ? 18.839 -26.586 6.032 1.00 45.48 162 HIS A CA 1
ATOM 1306 C C . HIS A 1 162 ? 17.898 -26.534 7.220 1.00 53.95 162 HIS A C 1
ATOM 1307 O O . HIS A 1 162 ? 16.701 -26.765 7.069 1.00 30.55 162 HIS A O 1
ATOM 1314 N N . GLY A 1 163 ? 18.428 -26.187 8.387 1.00 40.98 163 GLY A N 1
ATOM 1315 C CA . GLY A 1 163 ? 17.584 -25.991 9.561 1.00 29.40 163 GLY A CA 1
ATOM 1316 C C . GLY A 1 163 ? 17.344 -27.262 10.316 1.00 41.50 163 GLY A C 1
ATOM 1317 O O . GLY A 1 163 ? 16.457 -27.308 11.157 1.00 61.72 163 GLY A O 1
ATOM 1318 N N . SER A 1 164 ? 18.147 -28.287 10.030 1.00 35.43 164 SER A N 1
ATOM 1319 C CA . SER A 1 164 ? 18.022 -29.546 10.750 1.00 39.19 164 SER A CA 1
ATOM 1320 C C . SER A 1 164 ? 18.823 -29.514 12.073 1.00 74.10 164 SER A C 1
ATOM 1321 O O . SER A 1 164 ? 19.842 -28.803 12.221 1.00 30.58 164 SER A O 1
ATOM 1324 N N . LEU A 1 165 ? 18.343 -30.272 13.057 1.00 36.97 165 LEU A N 1
ATOM 1325 C CA . LEU A 1 165 ? 19.047 -30.353 14.351 1.00 26.46 165 LEU A CA 1
ATOM 1326 C C . LEU A 1 165 ? 19.477 -31.729 14.728 1.00 50.84 165 LEU A C 1
ATOM 1327 O O . LEU A 1 165 ? 18.744 -32.710 14.602 1.00 29.93 165 LEU A O 1
ATOM 1332 N N . TYR A 1 166 ? 20.696 -31.733 15.231 1.00 35.50 166 TYR A N 1
ATOM 1333 C CA . TYR A 1 166 ? 21.271 -32.962 15.695 1.00 28.00 166 TYR A CA 1
ATOM 1334 C C . TYR A 1 166 ? 21.434 -32.766 17.171 1.00 68.63 166 TYR A C 1
ATOM 1335 O O . TYR A 1 166 ? 22.273 -31.962 17.581 1.00 28.35 166 TYR A O 1
ATOM 1344 N N . LYS A 1 167 ? 20.644 -33.495 17.953 1.00 28.35 167 LYS A N 1
ATOM 1345 C CA . LYS A 1 167 ? 20.705 -33.349 19.402 1.00 51.18 167 LYS A CA 1
ATOM 1346 C C . LYS A 1 167 ? 20.571 -31.882 19.826 1.00 35.59 167 LYS A C 1
ATOM 1347 O O . LYS A 1 167 ? 21.294 -31.415 20.728 1.00 46.16 167 LYS A O 1
ATOM 1353 N N . GLY A 1 168 ? 19.656 -31.160 19.185 1.00 51.98 168 GLY A N 1
ATOM 1354 C CA . GLY A 1 168 ? 19.405 -29.753 19.493 1.00 25.29 168 GLY A CA 1
ATOM 1355 C C . GLY A 1 168 ? 20.331 -28.723 18.835 1.00 42.49 168 GLY A C 1
ATOM 1356 O O . GLY A 1 168 ? 20.226 -27.538 19.085 1.00 26.28 168 GLY A O 1
ATOM 1357 N N . MET A 1 169 ? 21.263 -29.151 18.000 1.00 20.44 169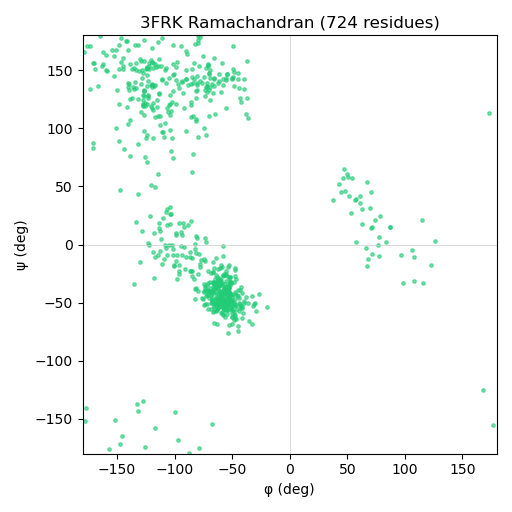 MET A N 1
ATOM 1358 C CA . MET A 1 169 ? 22.122 -28.155 17.395 1.00 46.52 169 MET A CA 1
ATOM 1359 C C . MET A 1 169 ? 21.982 -28.162 15.908 1.00 27.05 169 MET A C 1
ATOM 1360 O O . MET A 1 169 ? 21.521 -29.137 15.291 1.00 36.43 169 MET A O 1
ATOM 1365 N N . LYS A 1 170 ? 22.316 -27.003 15.366 1.00 49.77 170 LYS A N 1
ATOM 1366 C CA . LYS A 1 170 ? 22.153 -26.777 13.956 1.00 23.05 170 LYS A CA 1
ATOM 1367 C C . LYS A 1 170 ? 23.152 -27.481 13.101 1.00 26.73 170 LYS A C 1
ATOM 1368 O O . LYS A 1 170 ? 24.362 -27.398 13.319 1.00 30.32 170 LYS A O 1
ATOM 1374 N N . VAL A 1 171 ? 22.607 -28.109 12.071 1.00 30.83 171 VAL A N 1
ATOM 1375 C CA . VAL A 1 171 ? 23.438 -28.695 11.026 1.00 49.40 171 VAL A CA 1
ATOM 1376 C C . VAL A 1 171 ? 24.207 -27.416 10.571 1.00 40.83 171 VAL A C 1
ATOM 1377 O O . VAL A 1 171 ? 23.650 -26.311 10.455 1.00 39.97 171 VAL A O 1
ATOM 1381 N N . GLY A 1 172 ? 25.513 -27.539 10.353 1.00 35.56 172 GLY A N 1
ATOM 1382 C CA . GLY A 1 172 ? 26.320 -26.392 9.935 1.00 53.11 172 GLY A CA 1
ATOM 1383 C C . GLY A 1 172 ? 27.333 -26.094 11.028 1.00 26.46 172 GLY A C 1
ATOM 1384 O O . GLY A 1 172 ? 28.483 -25.715 10.800 1.00 43.48 172 GLY A O 1
ATOM 1385 N N . SER A 1 173 ? 26.926 -26.337 12.259 1.00 37.69 173 SER A N 1
ATOM 1386 C CA . SER A 1 173 ? 27.846 -26.145 13.349 1.00 22.62 173 SER A CA 1
ATOM 1387 C C . SER A 1 173 ? 28.304 -27.503 13.875 1.00 39.37 173 SER A C 1
ATOM 1388 O O . SER A 1 173 ? 28.763 -27.576 15.003 1.00 31.96 173 SER A O 1
ATOM 1391 N N . LEU A 1 174 ? 28.145 -28.609 13.154 1.00 40.17 174 LEU A N 1
ATOM 1392 C CA . LEU A 1 174 ? 28.565 -29.859 13.792 1.00 23.83 174 LEU A CA 1
ATOM 1393 C C . LEU A 1 174 ? 29.922 -30.414 13.464 1.00 60.95 174 LEU A C 1
ATOM 1394 O O . LEU A 1 174 ? 30.370 -31.362 14.097 1.00 32.35 174 LEU A O 1
ATOM 1399 N N . GLY A 1 175 ? 30.607 -29.859 12.480 1.00 43.81 175 GLY A N 1
ATOM 1400 C CA . GLY A 1 175 ? 31.906 -30.433 12.228 1.00 20.89 175 GLY A CA 1
ATOM 1401 C C . GLY A 1 175 ? 32.925 -29.309 12.234 1.00 59.49 175 GLY A C 1
ATOM 1402 O O . GLY A 1 175 ? 32.960 -28.449 13.104 1.00 24.38 175 GLY A O 1
ATOM 1403 N N . ASP A 1 176 ? 33.791 -29.353 11.243 1.00 28.95 176 ASP A N 1
ATOM 1404 C CA . ASP A 1 176 ? 34.854 -28.381 11.118 1.00 52.72 176 ASP A CA 1
ATOM 1405 C C . ASP A 1 176 ? 34.378 -27.359 10.133 1.00 60.60 176 ASP A C 1
ATOM 1406 O O . ASP A 1 176 ? 34.789 -26.202 10.183 1.00 28.01 176 ASP A O 1
ATOM 1411 N N . ALA A 1 177 ? 33.536 -27.788 9.203 1.00 47.56 177 ALA A N 1
ATOM 1412 C CA . ALA A 1 177 ? 33.032 -26.834 8.228 1.00 24.83 177 ALA A CA 1
ATOM 1413 C C . ALA A 1 177 ? 31.935 -27.573 7.540 1.00 55.80 177 ALA A C 1
ATOM 1414 O O . ALA A 1 177 ? 31.982 -28.793 7.464 1.00 25.47 177 ALA A O 1
ATOM 1416 N N . ALA A 1 178 ? 30.955 -26.815 7.069 1.00 17.78 178 ALA A N 1
ATOM 1417 C CA . ALA A 1 178 ? 29.811 -27.383 6.356 1.00 27.93 178 ALA A CA 1
ATOM 1418 C C . ALA A 1 178 ? 29.648 -26.794 4.952 1.00 26.98 178 ALA A C 1
ATOM 1419 O O . ALA A 1 178 ? 30.065 -25.676 4.642 1.00 33.13 178 ALA A O 1
ATOM 1421 N N . GLY A 1 179 ? 28.994 -27.552 4.084 1.00 47.66 179 GLY A N 1
ATOM 1422 C CA . GLY A 1 179 ? 28.743 -27.036 2.745 1.00 28.46 179 GLY A CA 1
ATOM 1423 C C . GLY A 1 179 ? 27.230 -27.069 2.502 1.00 50.31 179 GLY A C 1
ATOM 1424 O O . GLY A 1 179 ? 26.556 -28.021 2.900 1.00 22.85 179 GLY A O 1
ATOM 1425 N N . PHE A 1 180 ? 26.684 -26.047 1.853 1.00 34.74 180 PHE A N 1
ATOM 1426 C CA . PHE A 1 180 ? 25.254 -26.040 1.587 1.00 35.70 180 PHE A CA 1
ATOM 1427 C C . PHE A 1 180 ? 24.941 -25.708 0.129 1.00 55.97 180 PHE A C 1
ATOM 1428 O O . PHE A 1 180 ? 25.677 -24.976 -0.536 1.00 23.04 180 PHE A O 1
ATOM 1436 N N . SER A 1 181 ? 23.838 -26.266 -0.358 1.00 20.99 181 SER A N 1
ATOM 1437 C CA . SER A 1 181 ? 23.326 -26.032 -1.701 1.00 25.11 181 SER A CA 1
ATOM 1438 C C . SER A 1 181 ? 22.076 -25.253 -1.398 1.00 24.53 181 SER A C 1
ATOM 1439 O O . SER A 1 181 ? 21.361 -25.538 -0.426 1.00 26.01 181 SER A O 1
ATOM 1442 N N . PHE A 1 182 ? 21.844 -24.284 -2.268 1.00 37.68 182 PHE A N 1
ATOM 1443 C CA . PHE A 1 182 ? 20.665 -23.418 -2.263 1.00 27.98 182 PHE A CA 1
ATOM 1444 C C . PHE A 1 182 ? 19.988 -23.629 -3.646 1.00 32.55 182 PHE A C 1
ATOM 1445 O O . PHE A 1 182 ? 19.279 -22.770 -4.174 1.00 27.12 182 PHE A O 1
ATOM 1453 N N . TYR A 1 183 ? 20.252 -24.788 -4.244 1.00 28.85 183 TYR A N 1
ATOM 1454 C CA . TYR A 1 183 ? 19.664 -25.161 -5.527 1.00 25.53 183 TYR A CA 1
ATOM 1455 C C . TYR A 1 183 ? 18.144 -24.872 -5.378 1.00 46.52 183 TYR A C 1
ATOM 1456 O O . TYR A 1 183 ? 17.626 -24.952 -4.255 1.00 38.66 183 TYR A O 1
ATOM 1465 N N . PRO A 1 184 ? 17.421 -24.489 -6.438 1.00 28.08 184 PRO A N 1
ATOM 1466 C CA . PRO A 1 184 ? 16.012 -24.173 -6.290 1.00 35.60 184 PRO A CA 1
ATOM 1467 C C . PRO A 1 184 ? 15.065 -25.005 -5.421 1.00 100.00 184 PRO A C 1
ATOM 1468 O O . PRO A 1 184 ? 14.212 -24.485 -4.690 1.00 34.94 184 PRO A O 1
ATOM 1472 N N . ALA A 1 185 ? 15.239 -26.315 -5.523 1.00 20.55 185 ALA A N 1
ATOM 1473 C CA . ALA A 1 185 ? 14.469 -27.333 -4.817 1.00 100.00 185 ALA A CA 1
ATOM 1474 C C . ALA A 1 185 ? 14.823 -27.673 -3.356 1.00 25.72 185 ALA A C 1
ATOM 1475 O O . ALA A 1 185 ? 14.226 -28.576 -2.756 1.00 71.74 185 ALA A O 1
ATOM 1477 N N . LYS A 1 186 ? 15.750 -26.926 -2.765 1.00 100.00 186 LYS A N 1
ATOM 1478 C CA . LYS A 1 186 ? 16.110 -27.211 -1.383 1.00 39.26 186 LYS A CA 1
ATOM 1479 C C . LYS A 1 186 ? 15.103 -26.643 -0.370 1.00 25.20 186 LYS A C 1
ATOM 1480 O O . LYS A 1 186 ? 14.193 -25.901 -0.763 1.00 41.61 186 LYS A O 1
ATOM 1486 N N . ASN A 1 187 ? 15.311 -26.928 0.923 1.00 27.56 187 ASN A N 1
ATOM 1487 C CA . ASN A 1 187 ? 14.451 -26.457 2.007 1.00 32.81 187 ASN A CA 1
ATOM 1488 C C . ASN A 1 187 ? 14.582 -24.963 2.020 1.00 52.48 187 ASN A C 1
ATOM 1489 O O . ASN A 1 187 ? 13.609 -24.246 2.235 1.00 29.79 187 ASN A O 1
ATOM 1494 N N . LEU A 1 188 ? 15.771 -24.501 1.666 1.00 30.08 188 LEU A N 1
ATOM 1495 C CA . LEU A 1 188 ? 16.024 -23.068 1.502 1.00 18.42 188 LEU A CA 1
ATOM 1496 C C . LEU A 1 188 ? 16.556 -22.976 0.077 1.00 31.94 188 LEU A C 1
ATOM 1497 O O . LEU A 1 188 ? 17.736 -23.194 -0.162 1.00 24.64 188 LEU A O 1
ATOM 1502 N N . GLY A 1 189 ? 15.701 -22.700 -0.892 1.00 30.27 189 GLY A N 1
ATOM 1503 C CA . GLY A 1 189 ? 16.235 -22.677 -2.257 1.00 14.47 189 GLY A CA 1
ATOM 1504 C C . GLY A 1 189 ? 16.269 -21.294 -2.861 1.00 32.37 189 GLY A C 1
ATOM 1505 O O . GLY A 1 189 ? 15.405 -20.462 -2.622 1.00 34.73 189 GLY A O 1
ATOM 1506 N N . SER A 1 190 ? 17.339 -21.077 -3.612 1.00 37.27 190 SER A N 1
ATOM 1507 C CA . SER A 1 190 ? 17.633 -19.823 -4.289 1.00 63.47 190 SER A CA 1
ATOM 1508 C C . SER A 1 190 ? 16.718 -19.885 -5.508 1.00 50.26 190 SER A C 1
ATOM 1509 O O . SER A 1 190 ? 15.882 -20.779 -5.658 1.00 26.05 190 SER A O 1
ATOM 1512 N N . LEU A 1 191 ? 16.883 -18.877 -6.347 1.00 20.34 191 LEU A N 1
ATOM 1513 C CA . LEU A 1 191 ? 16.129 -18.765 -7.572 1.00 35.11 191 LEU A CA 1
ATOM 1514 C C . LEU A 1 191 ? 17.154 -19.077 -8.640 1.00 56.24 191 LEU A C 1
ATOM 1515 O O . LEU A 1 191 ? 17.069 -18.608 -9.780 1.00 30.57 191 LEU A O 1
ATOM 1520 N N . GLY A 1 192 ? 18.151 -19.873 -8.292 1.00 36.36 192 GLY A N 1
ATOM 1521 C CA . GLY A 1 192 ? 19.116 -20.176 -9.335 1.00 27.96 192 GLY A CA 1
ATOM 1522 C C . GLY A 1 192 ? 20.118 -21.110 -8.756 1.00 33.03 192 GLY A C 1
ATOM 1523 O O . GLY A 1 192 ? 19.816 -21.854 -7.829 1.00 28.30 192 GLY A O 1
ATOM 1524 N N . ASP A 1 193 ? 21.330 -21.071 -9.270 1.00 18.35 193 ASP A N 1
ATOM 1525 C CA . ASP A 1 193 ? 22.293 -21.976 -8.656 1.00 34.89 193 ASP A CA 1
ATOM 1526 C C . ASP A 1 193 ? 22.907 -21.181 -7.482 1.00 25.73 193 ASP A C 1
ATOM 1527 O O . ASP A 1 193 ? 23.177 -19.979 -7.566 1.00 26.78 193 ASP A O 1
ATOM 1532 N N . GLY A 1 194 ? 23.094 -21.802 -6.328 1.00 24.39 194 GLY A N 1
ATOM 1533 C CA . GLY A 1 194 ? 23.631 -21.070 -5.171 1.00 20.89 194 GLY A CA 1
ATOM 1534 C C . GLY A 1 194 ? 24.156 -22.082 -4.147 1.00 23.03 194 GLY A C 1
ATOM 1535 O O . GLY A 1 194 ? 23.758 -23.249 -4.150 1.00 38.81 194 GLY A O 1
ATOM 1536 N N . GLY A 1 195 ? 25.092 -21.658 -3.305 1.00 38.03 195 GLY A N 1
ATOM 1537 C CA . GLY A 1 195 ? 25.663 -22.522 -2.270 1.00 33.60 195 GLY A CA 1
ATOM 1538 C C . GLY A 1 195 ? 26.400 -21.649 -1.268 1.00 46.51 195 GLY A C 1
ATOM 1539 O O . GLY A 1 195 ? 26.476 -20.432 -1.407 1.00 38.25 195 GLY A O 1
ATOM 1540 N N . ALA A 1 196 ? 26.980 -22.255 -0.247 1.00 29.64 196 ALA A N 1
ATOM 1541 C CA . ALA A 1 196 ? 27.647 -21.407 0.718 1.00 28.80 196 ALA A CA 1
ATOM 1542 C C . ALA A 1 196 ? 28.443 -22.296 1.643 1.00 47.74 196 ALA A C 1
ATOM 1543 O O . ALA A 1 196 ? 28.078 -23.463 1.817 1.00 30.95 196 ALA A O 1
ATOM 1545 N N . VAL A 1 197 ? 29.478 -21.741 2.272 1.00 29.44 197 VAL A N 1
ATOM 1546 C CA . VAL A 1 197 ? 30.239 -22.517 3.249 1.00 21.16 197 VAL A CA 1
ATOM 1547 C C . VAL A 1 197 ? 30.031 -21.821 4.590 1.00 27.03 197 VAL A C 1
ATOM 1548 O O . VAL A 1 197 ? 29.779 -20.612 4.678 1.00 36.22 197 VAL A O 1
ATOM 1552 N N . VAL A 1 198 ? 30.126 -22.607 5.650 1.00 41.67 198 VAL A N 1
ATOM 1553 C CA . VAL A 1 198 ? 30.028 -22.033 6.992 1.00 33.12 198 VAL A CA 1
ATOM 1554 C C . VAL A 1 198 ? 31.082 -22.738 7.857 1.00 27.92 198 VAL A C 1
ATOM 1555 O O . VAL A 1 198 ? 31.343 -23.969 7.743 1.00 29.69 198 VAL A O 1
ATOM 1559 N N . THR A 1 199 ? 31.734 -21.913 8.670 1.00 26.99 199 THR A N 1
ATOM 1560 C CA . THR A 1 199 ? 32.791 -22.384 9.552 1.00 38.87 199 THR A CA 1
ATOM 1561 C C . THR A 1 199 ? 33.017 -21.395 10.684 1.00 45.75 199 THR A C 1
ATOM 1562 O O . THR A 1 199 ? 32.615 -20.229 10.633 1.00 37.93 199 THR A O 1
ATOM 1566 N N . ASN A 1 200 ? 33.686 -21.893 11.716 1.00 20.05 200 ASN A N 1
ATOM 1567 C CA . ASN A 1 200 ? 34.059 -21.056 12.844 1.00 39.65 200 ASN A CA 1
ATOM 1568 C C . ASN A 1 200 ? 35.530 -20.726 12.613 1.00 38.90 200 ASN A C 1
ATOM 1569 O O . ASN A 1 200 ? 36.028 -19.774 13.221 1.00 36.69 200 ASN A O 1
ATOM 1574 N N . ASP A 1 201 ? 36.190 -21.513 11.748 1.00 55.25 201 ASP A N 1
ATOM 1575 C CA . ASP A 1 201 ? 37.607 -21.392 11.350 1.00 20.96 201 ASP A CA 1
ATOM 1576 C C . ASP A 1 201 ? 37.888 -20.178 10.420 1.00 32.95 201 ASP A C 1
ATOM 1577 O O . ASP A 1 201 ? 37.745 -20.259 9.192 1.00 25.26 201 ASP A O 1
ATOM 1582 N N . LYS A 1 202 ? 38.293 -19.065 11.040 1.00 40.65 202 LYS A N 1
ATOM 1583 C CA . LYS A 1 202 ? 38.548 -17.807 10.337 1.00 64.43 202 LYS A CA 1
ATOM 1584 C C . LYS A 1 202 ? 39.497 -17.907 9.176 1.00 47.41 202 LYS A C 1
ATOM 1585 O O . LYS A 1 202 ? 39.349 -17.282 8.133 1.00 36.95 202 LYS A O 1
ATOM 1591 N N . ASP A 1 203 ? 40.539 -18.680 9.395 1.00 26.71 203 ASP A N 1
ATOM 1592 C CA . ASP A 1 203 ? 41.505 -18.839 8.340 1.00 31.56 203 ASP A CA 1
ATOM 1593 C C . ASP A 1 203 ? 40.908 -19.615 7.198 1.00 29.58 203 ASP A C 1
ATOM 1594 O O . ASP A 1 203 ? 40.961 -19.191 6.035 1.00 63.14 203 ASP A O 1
ATOM 1599 N N . LEU A 1 204 ? 40.302 -20.750 7.523 1.00 24.32 204 LEU A N 1
ATOM 1600 C CA . LEU A 1 204 ? 39.749 -21.546 6.431 1.00 45.07 204 LEU A CA 1
ATOM 1601 C C . LEU A 1 204 ? 38.812 -20.678 5.634 1.00 36.51 204 LEU A C 1
ATOM 1602 O O . LEU A 1 204 ? 38.761 -20.687 4.382 1.00 31.25 204 LEU A O 1
ATOM 1607 N N . ALA A 1 205 ? 38.068 -19.900 6.406 1.00 28.35 205 ALA A N 1
ATOM 1608 C CA . ALA A 1 205 ? 37.128 -19.016 5.776 1.00 30.45 205 ALA A CA 1
ATOM 1609 C C . ALA A 1 205 ? 37.801 -18.017 4.821 1.00 82.56 205 ALA A C 1
ATOM 1610 O O . ALA A 1 205 ? 37.504 -17.957 3.623 1.00 45.45 205 ALA A O 1
ATOM 1612 N N . GLU A 1 206 ? 38.707 -17.218 5.375 1.00 41.25 206 GLU A N 1
ATOM 1613 C CA . GLU A 1 206 ? 39.394 -16.175 4.610 1.00 24.15 206 GLU A CA 1
ATOM 1614 C C . GLU A 1 206 ? 39.928 -16.715 3.279 1.00 44.66 206 GLU A C 1
ATOM 1615 O O . GLU A 1 206 ? 39.826 -16.074 2.227 1.00 39.54 206 GLU A O 1
ATOM 1621 N N . LYS A 1 207 ? 40.499 -17.914 3.342 1.00 20.13 207 LYS A N 1
ATOM 1622 C CA . LYS A 1 207 ? 41.097 -18.561 2.179 1.00 21.18 207 LYS A CA 1
ATOM 1623 C C . LYS A 1 207 ? 40.013 -18.878 1.187 1.00 48.33 207 LYS A C 1
ATOM 1624 O O . LYS A 1 207 ? 40.111 -18.610 -0.008 1.00 46.70 207 LYS A O 1
ATOM 1630 N N . ILE A 1 208 ? 38.993 -19.516 1.724 1.00 30.45 208 ILE A N 1
ATOM 1631 C CA . ILE A 1 208 ? 37.881 -19.882 0.878 1.00 16.77 208 ILE A CA 1
ATOM 1632 C C . ILE A 1 208 ? 37.320 -18.619 0.244 1.00 32.22 208 ILE A C 1
ATOM 1633 O O . ILE A 1 208 ? 36.964 -18.595 -0.946 1.00 28.53 208 ILE A O 1
ATOM 1638 N N . LYS A 1 209 ? 37.252 -17.533 1.004 1.00 24.41 209 LYS A N 1
ATOM 1639 C CA . LYS A 1 209 ? 36.721 -16.352 0.331 1.00 46.85 209 LYS A CA 1
ATOM 1640 C C . LYS A 1 209 ? 37.485 -16.041 -0.950 1.00 53.59 209 LYS A C 1
ATOM 1641 O O . LYS A 1 209 ? 36.910 -15.981 -2.041 1.00 44.00 209 LYS A O 1
ATOM 1647 N N . ALA A 1 210 ? 38.796 -15.870 -0.799 1.00 31.17 210 ALA A N 1
ATOM 1648 C CA . ALA A 1 210 ? 39.677 -15.551 -1.898 1.00 30.50 210 ALA A CA 1
ATOM 1649 C C . ALA A 1 210 ? 39.570 -16.519 -3.059 1.00 46.71 210 ALA A C 1
ATOM 1650 O O . ALA A 1 210 ? 39.421 -16.134 -4.233 1.00 29.44 210 ALA A O 1
ATOM 1652 N N . LEU A 1 211 ? 39.639 -17.801 -2.735 1.00 20.34 211 LEU A N 1
ATOM 1653 C CA . LEU A 1 211 ? 39.562 -18.748 -3.841 1.00 93.50 211 LEU A CA 1
ATOM 1654 C C . LEU A 1 211 ? 38.309 -18.611 -4.677 1.00 26.83 211 LEU A C 1
ATOM 1655 O O . LEU A 1 211 ? 38.396 -18.742 -5.898 1.00 48.05 211 LEU A O 1
ATOM 1660 N N . SER A 1 212 ? 37.174 -18.305 -4.041 1.00 28.77 212 SER A N 1
ATOM 1661 C CA . SER A 1 212 ? 35.925 -18.108 -4.780 1.00 31.67 212 SER A CA 1
ATOM 1662 C C . SER A 1 212 ? 36.054 -16.879 -5.660 1.00 59.73 212 SER A C 1
ATOM 1663 O O . SER A 1 212 ? 35.292 -16.730 -6.622 1.00 45.80 212 SER A O 1
ATOM 1666 N N . ASN A 1 213 ? 37.005 -16.008 -5.315 1.00 26.94 213 ASN A N 1
ATOM 1667 C CA . ASN A 1 213 ? 37.191 -14.770 -6.083 1.00 36.94 213 ASN A CA 1
ATOM 1668 C C . ASN A 1 213 ? 38.518 -14.701 -6.803 1.00 34.34 213 ASN A C 1
ATOM 1669 O O . ASN A 1 213 ? 39.368 -13.857 -6.538 1.00 28.28 213 ASN A O 1
ATOM 1674 N N . TYR A 1 214 ? 38.732 -15.649 -7.688 1.00 31.12 214 TYR A N 1
ATOM 1675 C CA . TYR A 1 214 ? 39.961 -15.616 -8.433 1.00 53.19 214 TYR A CA 1
ATOM 1676 C C . TYR A 1 214 ? 41.178 -15.758 -7.547 1.00 41.91 214 TYR A C 1
ATOM 1677 O O . TYR A 1 214 ? 42.245 -15.438 -7.989 1.00 39.37 214 TYR A O 1
ATOM 1686 N N . GLY A 1 215 ? 41.078 -16.227 -6.317 1.00 30.83 215 GLY A N 1
ATOM 1687 C CA . GLY A 1 215 ? 42.260 -16.354 -5.455 1.00 37.79 215 GLY A CA 1
ATOM 1688 C C . GLY A 1 215 ? 42.705 -14.980 -4.958 1.00 38.26 215 GLY A C 1
ATOM 1689 O O . GLY A 1 215 ? 43.853 -14.771 -4.536 1.00 40.29 215 GLY A O 1
ATOM 1690 N N . SER A 1 216 ? 41.765 -14.044 -4.992 1.00 28.67 216 SER A N 1
ATOM 1691 C CA . SER A 1 216 ? 42.076 -12.677 -4.576 1.00 26.67 216 SER A CA 1
ATOM 1692 C C . SER A 1 216 ? 41.421 -12.086 -3.329 1.00 34.70 216 SER A C 1
ATOM 1693 O O . SER A 1 216 ? 40.192 -12.099 -3.217 1.00 32.36 216 SER A O 1
ATOM 1696 N N . GLU A 1 217 ? 42.239 -11.524 -2.436 1.00 54.51 217 GLU A N 1
ATOM 1697 C CA . GLU A 1 217 ? 41.827 -10.888 -1.167 1.00 100.00 217 GLU A CA 1
ATOM 1698 C C . GLU A 1 217 ? 41.677 -9.367 -1.312 1.00 53.43 217 GLU A C 1
ATOM 1699 O O . GLU A 1 217 ? 40.939 -8.733 -0.556 1.00 100.00 217 GLU A O 1
ATOM 1705 N N . LYS A 1 218 ? 42.395 -8.788 -2.276 1.00 62.92 218 LYS A N 1
ATOM 1706 C CA . LYS A 1 218 ? 42.344 -7.351 -2.568 1.00 41.91 218 LYS A CA 1
ATOM 1707 C C . LYS A 1 218 ? 42.530 -7.088 -4.055 1.00 86.68 218 LYS A C 1
ATOM 1708 O O . LYS A 1 218 ? 43.143 -7.868 -4.803 1.00 38.09 218 LYS A O 1
ATOM 1714 N N . LYS A 1 219 ? 42.050 -5.939 -4.494 1.00 31.55 219 LYS A N 1
ATOM 1715 C CA . LYS A 1 219 ? 42.146 -5.578 -5.902 1.00 34.78 219 LYS A CA 1
ATOM 1716 C C . LYS A 1 219 ? 43.475 -5.727 -6.618 1.00 46.90 219 LYS A C 1
ATOM 1717 O O . LYS A 1 219 ? 44.536 -5.387 -6.105 1.00 39.48 219 LYS A O 1
ATOM 1723 N N . TYR A 1 220 ? 43.384 -6.262 -7.821 1.00 60.99 220 TYR A N 1
ATOM 1724 C CA . TYR A 1 220 ? 44.587 -6.404 -8.600 1.00 50.53 220 TYR A CA 1
ATOM 1725 C C . TYR A 1 220 ? 45.577 -7.378 -8.023 1.00 38.17 220 TYR A C 1
ATOM 1726 O O . TYR A 1 220 ? 46.625 -7.631 -8.625 1.00 66.34 220 TYR A O 1
ATOM 1735 N N . HIS A 1 221 ? 45.260 -7.925 -6.864 1.00 29.21 221 HIS A N 1
ATOM 1736 C CA . HIS A 1 221 ? 46.183 -8.888 -6.294 1.00 18.25 221 HIS A CA 1
ATOM 1737 C C . HIS A 1 221 ? 45.651 -10.303 -6.182 1.00 59.97 221 HIS A C 1
ATOM 1738 O O . HIS A 1 221 ? 44.627 -10.494 -5.515 1.00 59.85 221 HIS A O 1
ATOM 1745 N N . HIS A 1 222 ? 46.339 -11.297 -6.756 1.00 35.56 222 HIS A N 1
ATOM 1746 C CA . HIS A 1 222 ? 45.888 -12.709 -6.662 1.00 23.08 222 HIS A CA 1
ATOM 1747 C C . HIS A 1 222 ? 46.726 -13.676 -5.880 1.00 31.56 222 HIS A C 1
ATOM 1748 O O . HIS A 1 222 ? 47.733 -14.122 -6.405 1.00 59.66 222 HIS A O 1
ATOM 1755 N N . ILE A 1 223 ? 46.326 -14.033 -4.661 1.00 29.53 223 ILE A N 1
ATOM 1756 C CA . ILE A 1 223 ? 47.224 -14.945 -3.984 1.00 19.15 223 ILE A CA 1
ATOM 1757 C C . ILE A 1 223 ? 47.155 -16.433 -4.199 1.00 28.35 223 ILE A C 1
ATOM 1758 O O . ILE A 1 223 ? 48.044 -17.157 -3.755 1.00 38.66 223 ILE A O 1
ATOM 1763 N N . TYR A 1 224 ? 46.095 -16.905 -4.838 1.00 34.71 224 TYR A N 1
ATOM 1764 C CA . TYR A 1 224 ? 45.995 -18.355 -5.088 1.00 32.09 224 TYR A CA 1
ATOM 1765 C C . TYR A 1 224 ? 45.417 -18.568 -6.459 1.00 33.60 224 TYR A C 1
ATOM 1766 O O . TYR A 1 224 ? 44.905 -17.605 -7.026 1.00 33.05 224 TYR A O 1
ATOM 1775 N N . LYS A 1 225 ? 45.499 -19.809 -6.961 1.00 33.54 225 LYS A N 1
ATOM 1776 C CA . LYS A 1 225 ? 44.896 -20.174 -8.246 1.00 50.95 225 LYS A CA 1
ATOM 1777 C C . LYS A 1 225 ? 43.442 -20.502 -7.934 1.00 28.68 225 LYS A C 1
ATOM 1778 O O . LYS A 1 225 ? 43.002 -21.640 -8.112 1.00 89.36 225 LYS A O 1
ATOM 1784 N N . GLY A 1 226 ? 42.711 -19.513 -7.443 1.00 66.06 226 GLY A N 1
ATOM 1785 C CA . GLY A 1 226 ? 41.309 -19.670 -7.124 1.00 42.04 226 GLY A CA 1
ATOM 1786 C C . GLY A 1 226 ? 40.539 -19.871 -8.418 1.00 50.66 226 GLY A C 1
ATOM 1787 O O . GLY A 1 226 ? 41.060 -20.344 -9.451 1.00 32.98 226 GLY A O 1
ATOM 1788 N N . PHE A 1 227 ? 39.265 -19.506 -8.347 1.00 77.96 227 PHE A N 1
ATOM 1789 C CA . PHE A 1 227 ? 38.333 -19.671 -9.462 1.00 32.46 227 PHE A CA 1
ATOM 1790 C C . PHE A 1 227 ? 37.281 -18.603 -9.341 1.00 35.40 227 PHE A C 1
ATOM 1791 O O . PHE A 1 227 ? 37.451 -17.528 -8.751 1.00 45.30 227 PHE A O 1
ATOM 1799 N N . ASN A 1 228 ? 36.109 -18.930 -9.846 1.00 23.58 228 ASN A N 1
ATOM 1800 C CA . ASN A 1 228 ? 35.104 -17.886 -9.686 1.00 30.39 228 ASN A CA 1
ATOM 1801 C C . ASN A 1 228 ? 33.818 -18.632 -9.338 1.00 37.92 228 ASN A C 1
ATOM 1802 O O . ASN A 1 228 ? 33.208 -19.271 -10.191 1.00 43.56 228 ASN A O 1
ATOM 1807 N N . SER A 1 229 ? 33.433 -18.599 -8.065 1.00 33.86 229 SER A N 1
ATOM 1808 C CA . SER A 1 229 ? 32.208 -19.287 -7.662 1.00 28.12 229 SER A CA 1
ATOM 1809 C C . SER A 1 229 ? 31.639 -18.487 -6.514 1.00 33.43 229 SER A C 1
ATOM 1810 O O . SER A 1 229 ? 31.929 -18.759 -5.351 1.00 33.54 229 SER A O 1
ATOM 1813 N N . ARG A 1 230 ? 30.810 -17.518 -6.869 1.00 35.55 230 ARG A N 1
ATOM 1814 C CA . ARG A 1 230 ? 30.214 -16.640 -5.900 1.00 22.72 230 ARG A CA 1
ATOM 1815 C C . ARG A 1 230 ? 28.717 -16.747 -5.939 1.00 53.39 230 ARG A C 1
ATOM 1816 O O . ARG A 1 230 ? 28.149 -17.336 -6.836 1.00 25.02 230 ARG A O 1
ATOM 1824 N N . LEU A 1 231 ? 28.075 -16.161 -4.949 1.00 15.01 231 LEU A N 1
ATOM 1825 C CA . LEU A 1 231 ? 26.642 -16.205 -4.877 1.00 25.81 231 LEU A CA 1
ATOM 1826 C C . LEU A 1 231 ? 26.099 -14.813 -5.270 1.00 37.29 231 LEU A C 1
ATOM 1827 O O . LEU A 1 231 ? 26.311 -13.786 -4.601 1.00 22.53 231 LEU A O 1
ATOM 1832 N N . ASP A 1 232 ? 25.396 -14.752 -6.394 1.00 24.09 232 ASP A N 1
ATOM 1833 C CA . ASP A 1 232 ? 24.926 -13.447 -6.862 1.00 43.05 232 ASP A CA 1
ATOM 1834 C C . ASP A 1 232 ? 24.254 -12.647 -5.825 1.00 36.86 232 ASP A C 1
ATOM 1835 O O . ASP A 1 232 ? 23.608 -13.242 -4.986 1.00 24.96 232 ASP A O 1
ATOM 1840 N N . GLU A 1 233 ? 24.347 -11.324 -5.972 1.00 27.86 233 GLU A N 1
ATOM 1841 C CA . GLU A 1 233 ? 23.687 -10.427 -5.049 1.00 21.83 233 GLU A CA 1
ATOM 1842 C C . GLU A 1 233 ? 22.205 -10.687 -5.067 1.00 31.54 233 GLU A C 1
ATOM 1843 O O . GLU A 1 233 ? 21.573 -10.628 -4.021 1.00 42.66 233 GLU A O 1
ATOM 1849 N N . LEU A 1 234 ? 21.681 -11.031 -6.245 1.00 38.93 234 LEU A N 1
ATOM 1850 C CA . LEU A 1 234 ? 20.244 -11.320 -6.422 1.00 28.76 234 LEU A CA 1
ATOM 1851 C C . LEU A 1 234 ? 19.763 -12.508 -5.627 1.00 20.17 234 LEU A C 1
ATOM 1852 O O . LEU A 1 234 ? 18.780 -12.413 -4.870 1.00 40.10 234 LEU A O 1
ATOM 1857 N N . GLN A 1 235 ? 20.483 -13.615 -5.780 1.00 53.55 235 GLN A N 1
ATOM 1858 C CA . GLN A 1 235 ? 20.176 -14.863 -5.062 1.00 31.38 235 GLN A CA 1
ATOM 1859 C C . GLN A 1 235 ? 20.245 -14.697 -3.536 1.00 59.89 235 GLN A C 1
ATOM 1860 O O . GLN A 1 235 ? 19.389 -15.163 -2.780 1.00 27.70 235 GLN A O 1
ATOM 1866 N N . ALA A 1 236 ? 21.297 -14.025 -3.092 1.00 26.11 236 ALA A N 1
ATOM 1867 C CA . ALA A 1 236 ? 21.499 -13.767 -1.669 1.00 37.83 236 ALA A CA 1
ATOM 1868 C C . ALA A 1 236 ? 20.334 -12.964 -1.179 1.00 20.15 236 ALA A C 1
ATOM 1869 O O . ALA A 1 236 ? 19.993 -13.036 0.006 1.00 34.95 236 ALA A O 1
ATOM 1871 N N . GLY A 1 237 ? 19.793 -12.112 -2.048 1.00 30.66 237 GLY A N 1
ATOM 1872 C CA . GLY A 1 237 ? 18.689 -11.249 -1.582 1.00 20.58 237 GLY A CA 1
ATOM 1873 C C . GLY A 1 237 ? 17.460 -12.110 -1.383 1.00 32.78 237 GLY A C 1
ATOM 1874 O O . GLY A 1 237 ? 16.684 -12.048 -0.412 1.00 25.69 237 GLY A O 1
ATOM 1875 N N . PHE A 1 238 ? 17.321 -12.961 -2.367 1.00 27.70 238 PHE A N 1
ATOM 1876 C CA . PHE A 1 238 ? 16.204 -13.871 -2.401 1.00 26.70 238 PHE A CA 1
ATOM 1877 C C . PHE A 1 238 ? 16.301 -14.795 -1.191 1.00 34.06 238 PHE A C 1
ATOM 1878 O O . PHE A 1 238 ? 15.271 -15.147 -0.581 1.00 24.57 238 PHE A O 1
ATOM 1886 N N . LEU A 1 239 ? 17.535 -15.133 -0.811 1.00 36.98 239 LEU A N 1
ATOM 1887 C CA . LEU A 1 239 ? 17.764 -16.045 0.325 1.00 40.59 239 LEU A CA 1
ATOM 1888 C C . LEU A 1 239 ? 17.425 -15.398 1.653 1.00 44.45 239 LEU A C 1
ATOM 1889 O O . LEU A 1 239 ? 16.830 -16.009 2.537 1.00 46.26 239 LEU A O 1
ATOM 1894 N N . ARG A 1 240 ? 17.778 -14.124 1.744 1.00 43.15 240 ARG A N 1
ATOM 1895 C CA . ARG A 1 240 ? 17.502 -13.337 2.920 1.00 30.15 240 ARG A CA 1
ATOM 1896 C C . ARG A 1 240 ? 16.005 -13.373 3.135 1.00 20.41 240 ARG A C 1
ATOM 1897 O O . ARG A 1 240 ? 15.530 -13.727 4.208 1.00 29.05 240 ARG A O 1
ATOM 1905 N N . VAL A 1 241 ? 15.227 -13.096 2.109 1.00 28.33 241 VAL A N 1
ATOM 1906 C CA . VAL A 1 241 ? 13.796 -13.164 2.364 1.00 29.08 241 VAL A CA 1
ATOM 1907 C C . VAL A 1 241 ? 13.427 -14.545 2.799 1.00 33.70 241 VAL A C 1
ATOM 1908 O O . VAL A 1 241 ? 12.731 -14.715 3.788 1.00 42.76 241 VAL A O 1
ATOM 1912 N N . LYS A 1 242 ? 13.846 -15.554 2.054 1.00 33.57 242 LYS A N 1
ATOM 1913 C CA . LYS A 1 242 ? 13.454 -16.924 2.417 1.00 31.58 242 LYS A CA 1
ATOM 1914 C C . LYS A 1 242 ? 13.868 -17.446 3.782 1.00 51.88 242 LYS A C 1
ATOM 1915 O O . LYS A 1 242 ? 13.182 -18.241 4.405 1.00 33.87 242 LYS A O 1
ATOM 1921 N N . LEU A 1 243 ? 15.028 -17.007 4.239 1.00 22.23 243 LEU A N 1
ATOM 1922 C CA . LEU A 1 243 ? 15.557 -17.479 5.503 1.00 27.46 243 LEU A CA 1
ATOM 1923 C C . LEU A 1 243 ? 14.630 -17.161 6.669 1.00 42.09 243 LEU A C 1
ATOM 1924 O O . LEU A 1 243 ? 14.536 -17.904 7.649 1.00 55.35 243 LEU A O 1
ATOM 1929 N N . LYS A 1 244 ? 13.908 -16.060 6.552 1.00 43.32 244 LYS A N 1
ATOM 1930 C CA . LYS A 1 244 ? 12.991 -15.692 7.613 1.00 30.46 244 LYS A CA 1
ATOM 1931 C C . LYS A 1 244 ? 11.908 -16.775 7.774 1.00 60.72 244 LYS A C 1
ATOM 1932 O O . LYS A 1 244 ? 11.488 -17.054 8.889 1.00 44.69 244 LYS A O 1
ATOM 1938 N N . TYR A 1 245 ? 11.469 -17.400 6.682 1.00 33.62 245 TYR A N 1
ATOM 1939 C CA . TYR A 1 245 ? 10.447 -18.446 6.727 1.00 51.81 245 TYR A CA 1
ATOM 1940 C C . TYR A 1 245 ? 10.904 -19.908 6.695 1.00 57.23 245 TYR A C 1
ATOM 1941 O O . TYR A 1 245 ? 10.078 -20.808 6.565 1.00 38.72 245 TYR A O 1
ATOM 1950 N N . LEU A 1 246 ? 12.205 -20.155 6.825 1.00 42.33 246 LEU A N 1
ATOM 1951 C CA . LEU A 1 246 ? 12.711 -21.530 6.755 1.00 51.00 246 LEU A CA 1
ATOM 1952 C C . LEU A 1 246 ? 12.156 -22.384 7.864 1.00 28.02 246 LEU A C 1
ATOM 1953 O O . LEU A 1 246 ? 11.564 -23.462 7.711 1.00 36.79 246 LEU A O 1
ATOM 1958 N N . ASP A 1 247 ? 12.371 -21.880 9.056 1.00 37.78 247 ASP A N 1
ATOM 1959 C CA . ASP A 1 247 ? 11.850 -22.608 10.190 1.00 44.46 247 ASP A CA 1
ATOM 1960 C C . ASP A 1 247 ? 10.346 -22.858 9.985 1.00 34.18 247 ASP A C 1
ATOM 1961 O O . ASP A 1 247 ? 9.834 -23.980 10.123 1.00 30.42 247 ASP A O 1
ATOM 1966 N N . LYS A 1 248 ? 9.623 -21.788 9.679 1.00 48.53 248 LYS A N 1
ATOM 1967 C CA . LYS A 1 248 ? 8.188 -21.860 9.463 1.00 23.02 248 LYS A CA 1
ATOM 1968 C C . LYS A 1 248 ? 7.730 -22.971 8.521 1.00 52.75 248 LYS A C 1
ATOM 1969 O O . LYS A 1 248 ? 6.944 -23.837 8.877 1.00 50.86 248 LYS A O 1
ATOM 1975 N N . TRP A 1 249 ? 8.240 -22.943 7.307 1.00 36.02 249 TRP A N 1
ATOM 1976 C CA . TRP A 1 249 ? 7.927 -23.951 6.320 1.00 27.03 249 TRP A CA 1
ATOM 1977 C C . TRP A 1 249 ? 8.458 -25.328 6.678 1.00 40.65 249 TRP A C 1
ATOM 1978 O O . TRP A 1 249 ? 7.887 -26.377 6.321 1.00 37.25 249 TRP A O 1
ATOM 1989 N N . ASN A 1 250 ? 9.599 -25.363 7.352 1.00 23.59 250 ASN A N 1
ATOM 1990 C CA . ASN A 1 250 ? 10.093 -26.702 7.658 1.00 36.37 250 ASN A CA 1
ATOM 1991 C C . ASN A 1 250 ? 9.113 -27.349 8.630 1.00 43.51 250 ASN A C 1
ATOM 1992 O O . ASN A 1 250 ? 8.883 -28.551 8.556 1.00 51.73 250 ASN A O 1
ATOM 1997 N N . GLU A 1 251 ? 8.530 -26.590 9.554 1.00 52.17 251 GLU A N 1
ATOM 1998 C CA . GLU A 1 251 ? 7.626 -27.290 10.467 1.00 34.16 251 GLU A CA 1
ATOM 1999 C C . GLU A 1 251 ? 6.450 -27.894 9.728 1.00 52.28 251 GLU A C 1
ATOM 2000 O O . GLU A 1 251 ? 5.986 -28.966 10.105 1.00 46.69 251 GLU A O 1
ATOM 2006 N N . GLU A 1 252 ? 6.001 -27.222 8.671 1.00 25.92 252 GLU A N 1
ATOM 2007 C CA . GLU A 1 252 ? 4.879 -27.723 7.854 1.00 19.63 252 GLU A CA 1
ATOM 2008 C C . GLU A 1 252 ? 5.243 -29.034 7.232 1.00 27.79 252 GLU A C 1
ATOM 2009 O O . GLU A 1 252 ? 4.507 -30.044 7.286 1.00 37.33 252 GLU A O 1
ATOM 2015 N N . ARG A 1 253 ? 6.439 -29.016 6.663 1.00 21.78 253 ARG A N 1
ATOM 2016 C CA . ARG A 1 253 ? 6.982 -30.198 5.983 1.00 46.30 253 ARG A CA 1
ATOM 2017 C C . ARG A 1 253 ? 6.894 -31.329 7.000 1.00 27.79 253 ARG A C 1
ATOM 2018 O O . ARG A 1 253 ? 6.385 -32.409 6.731 1.00 53.06 253 ARG A O 1
ATOM 2026 N N . ARG A 1 254 ? 7.347 -31.042 8.225 1.00 30.46 254 ARG A N 1
ATOM 2027 C CA . ARG A 1 254 ? 7.327 -32.006 9.335 1.00 19.99 254 ARG A CA 1
ATOM 2028 C C . ARG A 1 254 ? 5.941 -32.552 9.633 1.00 31.27 254 ARG A C 1
ATOM 2029 O O . ARG A 1 254 ? 5.765 -33.761 9.838 1.00 59.87 254 ARG A O 1
ATOM 2037 N N . LYS A 1 255 ? 4.966 -31.643 9.568 1.00 29.28 255 LYS A N 1
ATOM 2038 C CA . LYS A 1 255 ? 3.539 -31.938 9.741 1.00 53.38 255 LYS A CA 1
ATOM 2039 C C . LYS A 1 255 ? 3.092 -32.897 8.632 1.00 49.06 255 LYS A C 1
ATOM 2040 O O . LYS A 1 255 ? 2.490 -33.946 8.890 1.00 42.58 255 LYS A O 1
ATOM 2046 N N . ILE A 1 256 ? 3.408 -32.572 7.385 1.00 33.26 256 ILE A N 1
ATOM 2047 C CA . ILE A 1 256 ? 3.039 -33.514 6.324 1.00 33.81 256 ILE A CA 1
ATOM 2048 C C . ILE A 1 256 ? 3.559 -34.949 6.556 1.00 49.74 256 ILE A C 1
ATOM 2049 O O . ILE A 1 256 ? 2.841 -35.936 6.406 1.00 44.47 256 ILE A O 1
ATOM 2054 N N . ALA A 1 257 ? 4.839 -35.067 6.879 1.00 34.20 257 ALA A N 1
ATOM 2055 C CA . ALA A 1 257 ? 5.471 -36.363 7.011 1.00 47.29 257 ALA A CA 1
ATOM 2056 C C . ALA A 1 257 ? 4.881 -37.140 8.165 1.00 45.71 257 ALA A C 1
ATOM 2057 O O . ALA A 1 257 ? 4.772 -38.372 8.124 1.00 40.74 257 ALA A O 1
ATOM 2059 N N . GLN A 1 258 ? 4.556 -36.419 9.230 1.00 35.11 258 GLN A N 1
ATOM 2060 C CA . GLN A 1 258 ? 4.033 -37.083 10.411 1.00 35.40 258 GLN A CA 1
ATOM 2061 C C . GLN A 1 258 ? 2.801 -37.820 9.911 1.00 84.61 258 GLN A C 1
ATOM 2062 O O . GLN A 1 258 ? 2.577 -39.003 10.182 1.00 32.77 258 GLN A O 1
ATOM 2073 N N . LYS A 1 259 ? 2.026 -37.057 9.145 1.00 30.98 259 LYS A N 1
ATOM 2074 C CA . LYS A 1 259 ? 0.770 -37.493 8.491 1.00 48.07 259 LYS A CA 1
ATOM 2075 C C . LYS A 1 259 ? 1.094 -38.670 7.562 1.00 54.26 259 LYS A C 1
ATOM 2076 O O . LYS A 1 259 ? 0.392 -39.684 7.521 1.00 40.34 259 LYS A O 1
ATOM 2082 N N . TYR A 1 260 ? 2.204 -38.594 6.839 1.00 39.55 260 TYR A N 1
ATOM 2083 C CA . TYR A 1 260 ? 2.514 -39.733 5.988 1.00 27.18 260 TYR A CA 1
ATOM 2084 C C . TYR A 1 260 ? 2.821 -40.866 6.935 1.00 44.19 260 TYR A C 1
ATOM 2085 O O . TYR A 1 260 ? 2.355 -41.990 6.787 1.00 60.69 260 TYR A O 1
ATOM 2094 N N . ILE A 1 261 ? 3.659 -40.556 7.911 1.00 45.44 261 ILE A N 1
ATOM 2095 C CA . ILE A 1 261 ? 4.089 -41.592 8.816 1.00 22.04 261 ILE A CA 1
ATOM 2096 C C . ILE A 1 261 ? 2.971 -42.286 9.595 1.00 29.78 261 ILE A C 1
ATOM 2097 O O . ILE A 1 261 ? 3.066 -43.456 9.924 1.00 37.43 261 ILE A O 1
ATOM 2102 N N . ALA A 1 262 ? 1.885 -41.597 9.888 1.00 34.80 262 ALA A N 1
ATOM 2103 C CA . ALA A 1 262 ? 0.826 -42.283 10.620 1.00 100.00 262 ALA A CA 1
ATOM 2104 C C . ALA A 1 262 ? -0.080 -43.112 9.725 1.00 33.79 262 ALA A C 1
ATOM 2105 O O . ALA A 1 262 ? -0.524 -44.225 10.042 1.00 72.13 262 ALA A O 1
ATOM 2107 N N . GLY A 1 263 ? -0.318 -42.514 8.567 1.00 67.04 263 GLY A N 1
ATOM 2108 C CA . GLY A 1 263 ? -1.218 -43.048 7.567 1.00 40.91 263 GLY A CA 1
ATOM 2109 C C . GLY A 1 263 ? -0.906 -44.251 6.737 1.00 37.82 263 GLY A C 1
ATOM 2110 O O . GLY A 1 263 ? -1.805 -45.048 6.502 1.00 55.25 263 GLY A O 1
ATOM 2111 N N . ILE A 1 264 ? 0.318 -44.331 6.232 1.00 51.68 264 ILE A N 1
ATOM 2112 C CA . ILE A 1 264 ? 0.676 -45.448 5.388 1.00 47.56 264 ILE A CA 1
ATOM 2113 C C . ILE A 1 264 ? 0.768 -46.762 6.138 1.00 100.00 264 ILE A C 1
ATOM 2114 O O . ILE A 1 264 ? 1.530 -46.898 7.109 1.00 51.66 264 ILE A O 1
ATOM 2119 N N . ASN A 1 265 ? -0.019 -47.705 5.619 1.00 44.16 265 ASN A N 1
ATOM 2120 C CA . ASN A 1 265 ? -0.152 -49.063 6.118 1.00 53.42 265 ASN A CA 1
ATOM 2121 C C . ASN A 1 265 ? -0.214 -50.062 4.958 1.00 95.17 265 ASN A C 1
ATOM 2122 O O . ASN A 1 265 ? -1.260 -50.574 4.534 1.00 71.55 265 ASN A O 1
ATOM 2127 N N . ASN A 1 266 ? 0.971 -50.279 4.411 1.00 36.83 266 ASN A N 1
ATOM 2128 C CA . ASN A 1 266 ? 1.126 -51.199 3.303 1.00 100.00 266 ASN A CA 1
ATOM 2129 C C . ASN A 1 266 ? 2.393 -51.953 3.703 1.00 38.23 266 ASN A C 1
ATOM 2130 O O . ASN A 1 266 ? 3.414 -51.325 3.989 1.00 74.73 266 ASN A O 1
ATOM 2135 N N . PRO A 1 267 ? 2.289 -53.282 3.733 1.00 64.41 267 PRO A N 1
ATOM 2136 C CA . PRO A 1 267 ? 3.338 -54.242 4.091 1.00 36.69 267 PRO A CA 1
ATOM 2137 C C . PRO A 1 267 ? 4.607 -54.331 3.243 1.00 61.31 267 PRO A C 1
ATOM 2138 O O . PRO A 1 267 ? 5.666 -54.804 3.687 1.00 54.95 267 PRO A O 1
ATOM 2142 N N . ASN A 1 268 ? 4.495 -53.856 2.010 1.00 47.20 268 ASN A N 1
ATOM 2143 C CA . ASN A 1 268 ? 5.608 -53.922 1.084 1.00 90.90 268 ASN A CA 1
ATOM 2144 C C . ASN A 1 268 ? 6.595 -52.779 1.136 1.00 38.37 268 ASN A C 1
ATOM 2145 O O . ASN A 1 268 ? 7.763 -52.931 0.757 1.00 100.00 268 ASN A O 1
ATOM 2150 N N . VAL A 1 269 ? 6.098 -51.663 1.658 1.00 48.89 269 VAL A N 1
ATOM 2151 C CA . VAL A 1 269 ? 6.831 -50.408 1.808 1.00 43.07 269 VAL A CA 1
ATOM 2152 C C . VAL A 1 269 ? 7.463 -50.156 3.171 1.00 100.00 269 VAL A C 1
ATOM 2153 O O . VAL A 1 269 ? 6.818 -50.307 4.208 1.00 59.16 269 VAL A O 1
ATOM 2157 N N . ILE A 1 270 ? 8.710 -49.706 3.196 1.00 30.02 270 ILE A N 1
ATOM 2158 C CA . ILE A 1 270 ? 9.244 -49.358 4.502 1.00 38.22 270 ILE A CA 1
ATOM 2159 C C . ILE A 1 270 ? 9.193 -47.821 4.468 1.00 36.63 270 ILE A C 1
ATOM 2160 O O . ILE A 1 270 ? 9.657 -47.165 3.517 1.00 37.81 270 ILE A O 1
ATOM 2165 N N . ILE A 1 271 ? 8.599 -47.221 5.482 1.00 42.62 271 ILE A N 1
ATOM 2166 C CA . ILE A 1 271 ? 8.595 -45.780 5.445 1.00 40.67 271 ILE A CA 1
ATOM 2167 C C . ILE A 1 271 ? 9.868 -45.408 6.162 1.00 71.27 271 ILE A C 1
ATOM 2168 O O . ILE A 1 271 ? 10.476 -46.254 6.839 1.00 44.38 271 ILE A O 1
ATOM 2173 N N . PRO A 1 272 ? 10.203 -44.126 5.994 1.00 47.64 272 PRO A N 1
ATOM 2174 C CA . PRO A 1 272 ? 11.385 -43.445 6.532 1.00 47.11 272 PRO A CA 1
ATOM 2175 C C . PRO A 1 272 ? 11.286 -43.162 8.009 1.00 46.39 272 PRO A C 1
ATOM 2176 O O . PRO A 1 272 ? 10.235 -42.762 8.516 1.00 58.10 272 PRO A O 1
ATOM 2180 N N . VAL A 1 273 ? 12.408 -43.255 8.698 1.00 46.65 273 VAL A N 1
ATOM 2181 C CA . VAL A 1 273 ? 12.360 -42.949 10.127 1.00 100.00 273 VAL A CA 1
ATOM 2182 C C . VAL A 1 273 ? 13.276 -41.848 10.718 1.00 25.89 273 VAL A C 1
ATOM 2183 O O . VAL A 1 273 ? 14.506 -41.856 10.564 1.00 70.63 273 VAL A O 1
ATOM 2187 N N . GLU A 1 274 ? 12.659 -40.903 11.419 1.00 33.77 274 GLU A N 1
ATOM 2188 C CA . GLU A 1 274 ? 13.423 -39.833 12.037 1.00 37.00 274 GLU A CA 1
ATOM 2189 C C . GLU A 1 274 ? 14.271 -40.295 13.211 1.00 74.94 274 GLU A C 1
ATOM 2190 O O . GLU A 1 274 ? 13.777 -40.626 14.290 1.00 37.21 274 GLU A O 1
ATOM 2196 N N . ALA A 1 275 ? 15.573 -40.269 12.976 1.00 33.57 275 ALA A N 1
ATOM 2197 C CA . ALA A 1 275 ? 16.581 -40.624 13.967 1.00 32.12 275 ALA A CA 1
ATOM 2198 C C . ALA A 1 275 ? 16.214 -39.967 15.285 1.00 45.92 275 ALA A C 1
ATOM 2199 O O . ALA A 1 275 ? 15.591 -38.900 15.332 1.00 56.81 275 ALA A O 1
ATOM 2201 N N . ASP A 1 276 ? 16.571 -40.666 16.355 1.00 77.57 276 ASP A N 1
ATOM 2202 C CA . ASP A 1 276 ? 16.255 -40.205 17.680 1.00 42.13 276 ASP A CA 1
ATOM 2203 C C . ASP A 1 276 ? 16.862 -38.874 18.032 1.00 70.10 276 ASP A C 1
ATOM 2204 O O . ASP A 1 276 ? 16.152 -38.031 18.587 1.00 54.03 276 ASP A O 1
ATOM 2209 N N . TYR A 1 277 ? 18.117 -38.673 17.621 1.00 38.09 277 TYR A N 1
ATOM 2210 C CA . TYR A 1 277 ? 18.889 -37.445 17.851 1.00 19.68 277 TYR A CA 1
ATOM 2211 C C . TYR A 1 277 ? 18.574 -36.368 16.825 1.00 34.00 277 TYR A C 1
ATOM 2212 O O . TYR A 1 277 ? 19.074 -35.257 16.867 1.00 45.96 277 TYR A O 1
ATOM 2221 N N . ALA A 1 278 ? 17.735 -36.740 15.879 1.00 40.77 278 ALA A N 1
ATOM 2222 C CA . ALA A 1 278 ? 17.379 -35.839 14.786 1.00 36.48 278 ALA A CA 1
ATOM 2223 C C . ALA A 1 278 ? 16.069 -35.060 14.779 1.00 75.04 278 ALA A C 1
ATOM 2224 O O . ALA A 1 278 ? 15.012 -35.544 15.184 1.00 41.11 278 ALA A O 1
ATOM 2226 N N . LYS A 1 279 ? 16.131 -33.863 14.209 1.00 27.26 279 LYS A N 1
ATOM 2227 C CA . LYS A 1 279 ? 14.941 -33.070 13.950 1.00 36.36 279 LYS A CA 1
ATOM 2228 C C . LYS A 1 279 ? 15.063 -32.988 12.425 1.00 38.68 279 LYS A C 1
ATOM 2229 O O . LYS A 1 279 ? 15.733 -32.097 11.895 1.00 48.95 279 LYS A O 1
ATOM 2235 N N . HIS A 1 280 ? 14.435 -33.952 11.744 1.00 49.16 280 HIS A N 1
ATOM 2236 C CA . HIS A 1 280 ? 14.373 -34.098 10.283 1.00 25.55 280 HIS A CA 1
ATOM 2237 C C . HIS A 1 280 ? 13.586 -32.908 9.702 1.00 34.59 280 HIS A C 1
ATOM 2238 O O . HIS A 1 280 ? 12.564 -32.407 10.246 1.00 22.92 280 HIS A O 1
ATOM 2245 N N . VAL A 1 281 ? 14.070 -32.472 8.547 1.00 45.35 281 VAL A N 1
ATOM 2246 C CA . VAL A 1 281 ? 13.462 -31.376 7.809 1.00 23.26 281 VAL A CA 1
ATOM 2247 C C . VAL A 1 281 ? 12.768 -31.922 6.558 1.00 33.75 281 VAL A C 1
ATOM 2248 O O . VAL A 1 281 ? 12.176 -31.186 5.753 1.00 22.75 281 VAL A O 1
ATOM 2252 N N . TRP A 1 282 ? 12.867 -33.242 6.395 1.00 32.28 282 TRP A N 1
ATOM 2253 C CA . TRP A 1 282 ? 12.243 -33.900 5.259 1.00 48.38 282 TRP A CA 1
ATOM 2254 C C . TRP A 1 282 ? 12.461 -33.239 3.895 1.00 49.44 282 TRP A C 1
ATOM 2255 O O . TRP A 1 282 ? 11.515 -32.927 3.178 1.00 34.77 282 TRP A O 1
ATOM 2266 N N . TYR A 1 283 ? 13.712 -33.066 3.494 1.00 36.53 283 TYR A N 1
ATOM 2267 C CA . TYR A 1 283 ? 13.974 -32.480 2.186 1.00 38.56 283 TYR A CA 1
ATOM 2268 C C . TYR A 1 283 ? 13.215 -33.466 1.302 1.00 31.71 283 TYR A C 1
ATOM 2269 O O . TYR A 1 283 ? 12.508 -33.083 0.383 1.00 36.39 283 TYR A O 1
ATOM 2278 N N . THR A 1 284 ? 13.340 -34.748 1.618 1.00 29.34 284 THR A N 1
ATOM 2279 C CA . THR A 1 284 ? 12.639 -35.754 0.846 1.00 27.71 284 THR A CA 1
ATOM 2280 C C . THR A 1 284 ? 12.054 -36.744 1.824 1.00 28.26 284 THR A C 1
ATOM 2281 O O . THR A 1 284 ? 12.585 -36.940 2.941 1.00 27.89 284 THR A O 1
ATOM 2285 N N . PHE A 1 285 ? 10.946 -37.327 1.369 1.00 54.79 285 PHE A N 1
ATOM 2286 C CA . PHE A 1 285 ? 10.211 -38.349 2.103 1.00 30.31 285 PHE A CA 1
ATOM 2287 C C . PHE A 1 285 ? 10.387 -39.672 1.343 1.00 35.56 285 PHE A C 1
ATOM 2288 O O . PHE A 1 285 ? 9.686 -39.954 0.359 1.00 32.02 285 PHE A O 1
ATOM 2296 N N . VAL A 1 286 ? 11.348 -40.486 1.783 1.00 26.97 286 VAL A N 1
ATOM 2297 C CA . VAL A 1 286 ? 11.594 -41.711 1.030 1.00 18.62 286 VAL A CA 1
ATOM 2298 C C . VAL A 1 286 ? 11.030 -43.000 1.594 1.00 37.64 286 VAL A C 1
ATOM 2299 O O . VAL A 1 286 ? 11.025 -43.246 2.802 1.00 34.93 286 VAL A O 1
ATOM 2303 N N . ILE A 1 287 ? 10.633 -43.864 0.679 1.00 44.42 287 ILE A N 1
ATOM 2304 C CA . ILE A 1 287 ? 10.150 -45.158 1.079 1.00 35.55 287 ILE A CA 1
ATOM 2305 C C . ILE A 1 287 ? 10.913 -46.125 0.209 1.00 35.98 287 ILE A C 1
ATOM 2306 O O . ILE A 1 287 ? 11.500 -45.790 -0.827 1.00 41.14 287 ILE A O 1
ATOM 2311 N N . ARG A 1 288 ? 10.914 -47.339 0.719 1.00 33.03 288 ARG A N 1
ATOM 2312 C CA . ARG A 1 288 ? 11.623 -48.404 0.068 1.00 45.87 288 ARG A CA 1
ATOM 2313 C C . ARG A 1 288 ? 10.595 -49.536 -0.081 1.00 100.00 288 ARG A C 1
ATOM 2314 O O . ARG A 1 288 ? 9.688 -49.732 0.751 1.00 40.70 288 ARG A O 1
ATOM 2322 N N . SER A 1 289 ? 10.757 -50.293 -1.157 1.00 68.87 289 SER A N 1
ATOM 2323 C CA . SER A 1 289 ? 9.883 -51.412 -1.442 1.00 42.89 289 SER A CA 1
ATOM 2324 C C . SER A 1 289 ? 10.636 -52.244 -2.466 1.00 56.95 289 SER A C 1
ATOM 2325 O O . SER A 1 289 ? 11.439 -51.726 -3.221 1.00 22.90 289 SER A O 1
ATOM 2328 N N . GLU A 1 290 ? 10.342 -53.538 -2.491 1.00 49.42 290 GLU A N 1
ATOM 2329 C CA . GLU A 1 290 ? 10.936 -54.527 -3.383 1.00 39.38 290 GLU A CA 1
ATOM 2330 C C . GLU A 1 290 ? 10.744 -54.308 -4.893 1.00 50.82 290 GLU A C 1
ATOM 2331 O O . GLU A 1 290 ? 11.728 -54.345 -5.635 1.00 85.19 290 GLU A O 1
ATOM 2337 N N . LYS A 1 291 ? 9.502 -54.080 -5.326 1.00 47.24 291 LYS A N 1
ATOM 2338 C CA . LYS A 1 291 ? 9.145 -53.794 -6.725 1.00 52.87 291 LYS A CA 1
ATOM 2339 C C . LYS A 1 291 ? 8.930 -52.276 -6.808 1.00 63.19 291 LYS A C 1
ATOM 2340 O O . LYS A 1 291 ? 7.808 -51.753 -6.823 1.00 43.57 291 LYS A O 1
ATOM 2346 N N . ARG A 1 292 ? 10.039 -51.557 -6.789 1.00 92.56 292 ARG A N 1
ATOM 2347 C CA . ARG A 1 292 ? 9.959 -50.114 -6.788 1.00 32.46 292 ARG A CA 1
ATOM 2348 C C . ARG A 1 292 ? 9.461 -49.526 -8.093 1.00 27.76 292 ARG A C 1
ATOM 2349 O O . ARG A 1 292 ? 8.646 -48.584 -8.170 1.00 47.59 292 ARG A O 1
ATOM 2357 N N . ASP A 1 293 ? 9.921 -50.111 -9.179 1.00 46.75 293 ASP A N 1
ATOM 2358 C CA . ASP A 1 293 ? 9.486 -49.513 -10.415 1.00 38.21 293 ASP A CA 1
ATOM 2359 C C . ASP A 1 293 ? 7.995 -49.657 -10.543 1.00 41.23 293 ASP A C 1
ATOM 2360 O O . ASP A 1 293 ? 7.254 -48.778 -11.013 1.00 40.24 293 ASP A O 1
ATOM 2365 N N . GLU A 1 294 ? 7.566 -50.807 -10.060 1.00 36.91 294 GLU A N 1
ATOM 2366 C CA . GLU A 1 294 ? 6.151 -51.116 -10.156 1.00 29.39 294 GLU A CA 1
ATOM 2367 C C . GLU A 1 294 ? 5.435 -50.084 -9.338 1.00 30.10 294 GLU A C 1
ATOM 2368 O O . GLU A 1 294 ? 4.620 -49.316 -9.845 1.00 28.26 294 GLU A O 1
ATOM 2374 N N . LEU A 1 295 ? 5.812 -49.993 -8.076 1.00 38.46 295 LEU A N 1
ATOM 2375 C CA . LEU A 1 295 ? 5.154 -48.993 -7.271 1.00 37.97 295 LEU A CA 1
ATOM 2376 C C . LEU A 1 295 ? 5.214 -47.637 -7.983 1.00 40.02 295 LEU A C 1
ATOM 2377 O O . LEU A 1 295 ? 4.199 -46.939 -8.165 1.00 43.55 295 LEU A O 1
ATOM 2382 N N . GLN A 1 296 ? 6.413 -47.284 -8.430 1.00 35.13 296 GLN A N 1
ATOM 2383 C CA . GLN A 1 296 ? 6.551 -45.998 -9.087 1.00 29.22 296 GLN A CA 1
ATOM 2384 C C . GLN A 1 296 ? 5.604 -45.725 -10.247 1.00 48.59 296 GLN A C 1
ATOM 2385 O O . GLN A 1 296 ? 5.075 -44.618 -10.422 1.00 34.12 296 GLN A O 1
ATOM 2391 N N . LYS A 1 297 ? 5.450 -46.740 -11.085 1.00 16.41 297 LYS A N 1
ATOM 2392 C CA . LYS A 1 297 ? 4.576 -46.636 -12.248 1.00 40.00 297 LYS A CA 1
ATOM 2393 C C . LYS A 1 297 ? 3.106 -46.545 -11.806 1.00 41.61 297 LYS A C 1
ATOM 2394 O O . LYS A 1 297 ? 2.327 -45.726 -12.294 1.00 36.47 297 LYS A O 1
ATOM 2400 N N . TYR A 1 298 ? 2.741 -47.375 -10.840 1.00 40.44 298 TYR A N 1
ATOM 2401 C CA . TYR A 1 298 ? 1.399 -47.383 -10.299 1.00 44.78 298 TYR A CA 1
ATOM 2402 C C . TYR A 1 298 ? 1.103 -45.962 -9.862 1.00 29.63 298 TYR A C 1
ATOM 2403 O O . TYR A 1 298 ? 0.072 -45.366 -10.222 1.00 34.15 298 TYR A O 1
ATOM 2412 N N . LEU A 1 299 ? 2.012 -45.411 -9.056 1.00 26.97 299 LEU A N 1
ATOM 2413 C CA . LEU A 1 299 ? 1.809 -44.070 -8.511 1.00 33.46 299 LEU A CA 1
ATOM 2414 C C . LEU A 1 299 ? 1.706 -43.070 -9.623 1.00 31.07 299 LEU A C 1
ATOM 2415 O O . LEU A 1 299 ? 0.745 -42.316 -9.717 1.00 31.68 299 LEU A O 1
ATOM 2420 N N . ASN A 1 300 ? 2.691 -43.076 -10.499 1.00 28.47 300 ASN A N 1
ATOM 2421 C CA . ASN A 1 300 ? 2.542 -42.130 -11.589 1.00 38.14 300 ASN A CA 1
ATOM 2422 C C . ASN A 1 300 ? 1.176 -42.266 -12.313 1.00 34.89 300 ASN A C 1
ATOM 2423 O O . ASN A 1 300 ? 0.512 -41.265 -12.638 1.00 32.08 300 ASN A O 1
ATOM 2428 N N . ASN A 1 301 ? 0.769 -43.496 -12.632 1.00 44.70 301 ASN A N 1
ATOM 2429 C CA . ASN A 1 301 ? -0.495 -43.652 -13.358 1.00 34.09 301 ASN A CA 1
ATOM 2430 C C . ASN A 1 301 ? -1.580 -43.021 -12.541 1.00 24.66 301 ASN A C 1
ATOM 2431 O O . ASN A 1 301 ? -2.582 -42.534 -13.063 1.00 39.30 301 ASN A O 1
ATOM 2436 N N . ASN A 1 302 ? -1.364 -42.994 -11.236 1.00 26.35 302 ASN A N 1
ATOM 2437 C CA . ASN A 1 302 ? -2.332 -42.337 -10.354 1.00 34.48 302 ASN A CA 1
ATOM 2438 C C . ASN A 1 302 ? -2.173 -40.820 -10.153 1.00 100.00 302 ASN A C 1
ATOM 2439 O O . ASN A 1 302 ? -2.714 -40.269 -9.200 1.00 33.50 302 ASN A O 1
ATOM 2444 N N . GLY A 1 303 ? -1.471 -40.140 -11.060 1.00 29.27 303 GLY A N 1
ATOM 2445 C CA . GLY A 1 303 ? -1.287 -38.682 -11.023 1.00 39.68 303 GLY A CA 1
ATOM 2446 C C . GLY A 1 303 ? -0.263 -38.252 -9.989 1.00 43.42 303 GLY A C 1
ATOM 2447 O O . GLY A 1 303 ? -0.003 -37.061 -9.799 1.00 46.63 303 GLY A O 1
ATOM 2448 N N . ILE A 1 304 ? 0.280 -39.238 -9.288 1.00 26.79 304 ILE A N 1
ATOM 2449 C CA . ILE A 1 304 ? 1.272 -38.941 -8.278 1.00 54.39 304 ILE A CA 1
ATOM 2450 C C . ILE A 1 304 ? 2.705 -38.983 -8.794 1.00 40.98 304 ILE A C 1
ATOM 2451 O O . ILE A 1 304 ? 3.259 -40.014 -9.214 1.00 39.98 304 ILE A O 1
ATOM 2456 N N . GLY A 1 305 ? 3.298 -37.800 -8.696 1.00 22.43 305 GLY A N 1
ATOM 2457 C CA . GLY A 1 305 ? 4.682 -37.571 -9.107 1.00 31.63 305 GLY A CA 1
ATOM 2458 C C . GLY A 1 305 ? 5.687 -37.990 -8.053 1.00 43.11 305 GLY A C 1
ATOM 2459 O O . GLY A 1 305 ? 5.532 -37.668 -6.866 1.00 37.41 305 GLY A O 1
ATOM 2460 N N . THR A 1 306 ? 6.691 -38.727 -8.527 1.00 26.45 306 THR A N 1
ATOM 2461 C CA . THR A 1 306 ? 7.756 -39.255 -7.683 1.00 38.40 306 THR A CA 1
ATOM 2462 C C . THR A 1 306 ? 9.100 -39.013 -8.346 1.00 42.87 306 THR A C 1
ATOM 2463 O O . THR A 1 306 ? 9.146 -38.602 -9.503 1.00 41.35 306 THR A O 1
ATOM 2467 N N . LEU A 1 307 ? 10.182 -39.291 -7.620 1.00 38.19 307 LEU A N 1
ATOM 2468 C CA . LEU A 1 307 ? 11.537 -39.171 -8.139 1.00 28.86 307 LEU A CA 1
ATOM 2469 C C . LEU A 1 307 ? 12.255 -40.175 -7.295 1.00 24.63 307 LEU A C 1
ATOM 2470 O O . LEU A 1 307 ? 11.729 -40.511 -6.231 1.00 25.98 307 LEU A O 1
ATOM 2475 N N . ILE A 1 308 ? 13.443 -40.595 -7.742 1.00 30.90 308 ILE A N 1
ATOM 2476 C CA . ILE A 1 308 ? 14.314 -41.492 -6.972 1.00 32.97 308 ILE A CA 1
ATOM 2477 C C . ILE A 1 308 ? 15.659 -40.825 -6.675 1.00 47.75 308 ILE A C 1
ATOM 2478 O O . ILE A 1 308 ? 16.263 -40.182 -7.540 1.00 31.45 308 ILE A O 1
ATOM 2483 N N . HIS A 1 309 ? 16.144 -41.012 -5.453 1.00 39.91 309 HIS A N 1
ATOM 2484 C CA . HIS A 1 309 ? 17.425 -40.439 -5.025 1.00 29.83 309 HIS A CA 1
ATOM 2485 C C . HIS A 1 309 ? 18.269 -41.528 -4.338 1.00 60.58 309 HIS A C 1
ATOM 2486 O O . HIS A 1 309 ? 18.227 -41.668 -3.118 1.00 35.33 309 HIS A O 1
ATOM 2493 N N . TYR A 1 310 ? 19.046 -42.316 -5.075 1.00 21.74 310 TYR A N 1
ATOM 2494 C CA . TYR A 1 310 ? 19.203 -42.245 -6.517 1.00 17.65 310 TYR A CA 1
ATOM 2495 C C . TYR A 1 310 ? 19.268 -43.681 -6.975 1.00 47.75 310 TYR A C 1
ATOM 2496 O O . TYR A 1 310 ? 19.947 -44.498 -6.375 1.00 76.82 310 TYR A O 1
ATOM 2505 N N . PRO A 1 311 ? 18.536 -43.953 -8.040 1.00 39.90 311 PRO A N 1
ATOM 2506 C CA . PRO A 1 311 ? 18.459 -45.265 -8.689 1.00 14.23 311 PRO A CA 1
ATOM 2507 C C . PRO A 1 311 ? 19.857 -45.773 -9.053 1.00 38.24 311 PRO A C 1
ATOM 2508 O O . PRO A 1 311 ? 20.039 -46.982 -9.131 1.00 32.65 311 PRO A O 1
ATOM 2512 N N . ILE A 1 312 ? 20.816 -44.874 -9.281 1.00 32.36 312 ILE A N 1
ATOM 2513 C CA . ILE A 1 312 ? 22.181 -45.262 -9.652 1.00 41.18 312 ILE A CA 1
ATOM 2514 C C . ILE A 1 312 ? 23.325 -44.761 -8.795 1.00 51.43 312 ILE A C 1
ATOM 2515 O O . ILE A 1 312 ? 23.515 -43.550 -8.630 1.00 32.48 312 ILE A O 1
ATOM 2520 N N . PRO A 1 313 ? 24.059 -45.729 -8.251 1.00 33.56 313 PRO A N 1
ATOM 2521 C CA . PRO A 1 313 ? 25.150 -45.532 -7.297 1.00 40.92 313 PRO A CA 1
ATOM 2522 C C . PRO A 1 313 ? 26.450 -45.039 -7.920 1.00 53.43 313 PRO A C 1
ATOM 2523 O O . PRO A 1 313 ? 26.824 -45.432 -9.025 1.00 90.40 313 PRO A O 1
ATOM 2527 N N . ILE A 1 314 ? 27.086 -44.117 -7.211 1.00 35.93 314 ILE A N 1
ATOM 2528 C CA . ILE A 1 314 ? 28.299 -43.462 -7.684 1.00 53.97 314 ILE A CA 1
ATOM 2529 C C . ILE A 1 314 ? 29.346 -44.422 -8.230 1.00 40.36 314 ILE A C 1
ATOM 2530 O O . ILE A 1 314 ? 30.061 -44.148 -9.198 1.00 48.32 314 ILE A O 1
ATOM 2535 N N . HIS A 1 315 ? 29.482 -45.540 -7.532 1.00 34.03 315 HIS A N 1
ATOM 2536 C CA . HIS A 1 315 ? 30.495 -46.490 -7.904 1.00 67.33 315 HIS A CA 1
ATOM 2537 C C . HIS A 1 315 ? 30.128 -47.262 -9.173 1.00 100.00 315 HIS A C 1
ATOM 2538 O O . HIS A 1 315 ? 30.964 -47.909 -9.823 1.00 45.58 315 HIS A O 1
ATOM 2545 N N . LEU A 1 316 ? 28.848 -47.154 -9.526 1.00 55.22 316 LEU A N 1
ATOM 2546 C CA . LEU A 1 316 ? 28.281 -47.787 -10.722 1.00 52.89 316 LEU A CA 1
ATOM 2547 C C . LEU A 1 316 ? 28.019 -46.784 -11.842 1.00 35.73 316 LEU A C 1
ATOM 2548 O O . LEU A 1 316 ? 27.552 -47.153 -12.926 1.00 37.93 316 LEU A O 1
ATOM 2553 N N . GLN A 1 317 ? 28.330 -45.518 -11.588 1.00 32.35 317 GLN A N 1
ATOM 2554 C CA . GLN A 1 317 ? 28.128 -44.537 -12.615 1.00 55.03 317 GLN A CA 1
ATOM 2555 C C . GLN A 1 317 ? 29.340 -44.696 -13.497 1.00 38.61 317 GLN A C 1
ATOM 2556 O O . GLN A 1 317 ? 30.465 -44.852 -13.033 1.00 45.17 317 GLN A O 1
ATOM 2562 N N . GLN A 1 318 ? 29.056 -44.651 -14.787 1.00 53.76 318 GLN A N 1
ATOM 2563 C CA . GLN A 1 318 ? 30.087 -44.747 -15.778 1.00 52.89 318 GLN A CA 1
ATOM 2564 C C . GLN A 1 318 ? 31.171 -43.694 -15.438 1.00 65.05 318 GLN A C 1
ATOM 2565 O O . GLN A 1 318 ? 32.347 -43.869 -15.751 1.00 42.34 318 GLN A O 1
ATOM 2571 N N . ALA A 1 319 ? 30.818 -42.596 -14.790 1.00 84.30 319 ALA A N 1
ATOM 2572 C CA . ALA A 1 319 ? 31.854 -41.614 -14.501 1.00 28.06 319 ALA A CA 1
ATOM 2573 C C . ALA A 1 319 ? 32.884 -42.128 -13.523 1.00 42.21 319 ALA A C 1
ATOM 2574 O O . ALA A 1 319 ? 33.916 -41.514 -13.415 1.00 42.26 319 ALA A O 1
ATOM 2576 N N . TYR A 1 320 ? 32.625 -43.214 -12.802 1.00 88.06 320 TYR A N 1
ATOM 2577 C CA . TYR A 1 320 ? 33.592 -43.681 -11.814 1.00 22.14 320 TYR A CA 1
ATOM 2578 C C . TYR A 1 320 ? 34.189 -45.056 -12.037 1.00 47.98 320 TYR A C 1
ATOM 2579 O O . TYR A 1 320 ? 34.840 -45.625 -11.152 1.00 44.44 320 TYR A O 1
ATOM 2588 N N . LYS A 1 321 ? 33.921 -45.591 -13.225 1.00 63.49 321 LYS A N 1
ATOM 2589 C CA . LYS A 1 321 ? 34.402 -46.914 -13.600 1.00 100.00 321 LYS A CA 1
ATOM 2590 C C . LYS A 1 321 ? 35.847 -47.209 -13.214 1.00 59.93 321 LYS A C 1
ATOM 2591 O O . LYS A 1 321 ? 36.112 -48.240 -12.582 1.00 80.88 321 LYS A O 1
ATOM 2597 N N . ASP A 1 322 ? 36.744 -46.294 -13.583 1.00 50.88 322 ASP A N 1
ATOM 2598 C CA . ASP A 1 322 ? 38.178 -46.372 -13.290 1.00 42.41 322 ASP A CA 1
ATOM 2599 C C . ASP A 1 322 ? 38.400 -47.122 -11.972 1.00 40.26 322 ASP A C 1
ATOM 2600 O O . ASP A 1 322 ? 39.171 -48.084 -11.889 1.00 100.00 322 ASP A O 1
ATOM 2605 N N . LEU A 1 323 ? 37.680 -46.686 -10.950 1.00 48.47 323 LEU A N 1
ATOM 2606 C CA . LEU A 1 323 ? 37.730 -47.317 -9.641 1.00 48.67 323 LEU A CA 1
ATOM 2607 C C . LEU A 1 323 ? 37.626 -48.854 -9.768 1.00 41.09 323 LEU A C 1
ATOM 2608 O O . LEU A 1 323 ? 38.120 -49.643 -8.951 1.00 59.35 323 LEU A O 1
ATOM 2613 N N . GLY A 1 324 ? 36.925 -49.259 -10.817 1.00 39.15 324 GLY A N 1
ATOM 2614 C CA . GLY A 1 324 ? 36.696 -50.656 -11.119 1.00 58.82 324 GLY A CA 1
ATOM 2615 C C . GLY A 1 324 ? 35.761 -51.354 -10.146 1.00 52.28 324 GLY A C 1
ATOM 2616 O O . GLY A 1 324 ? 35.895 -52.563 -9.937 1.00 65.32 324 GLY A O 1
ATOM 2617 N N . PHE A 1 325 ? 34.794 -50.651 -9.564 1.00 44.02 325 PHE A N 1
ATOM 2618 C CA . PHE A 1 325 ? 33.910 -51.371 -8.658 1.00 36.42 325 PHE A CA 1
ATOM 2619 C C . PHE A 1 325 ? 32.793 -51.873 -9.527 1.00 81.63 325 PHE A C 1
ATOM 2620 O O . PHE A 1 325 ? 32.610 -51.389 -10.646 1.00 47.94 325 PHE A O 1
ATOM 2628 N N . LYS A 1 326 ? 32.062 -52.823 -8.954 1.00 39.85 326 LYS A N 1
ATOM 2629 C CA . LYS A 1 326 ? 30.964 -53.538 -9.591 1.00 34.68 326 LYS A CA 1
ATOM 2630 C C . LYS A 1 326 ? 29.852 -53.969 -8.627 1.00 31.55 326 LYS A C 1
ATOM 2631 O O . LYS A 1 326 ? 29.938 -53.870 -7.373 1.00 43.11 326 LYS A O 1
ATOM 2633 N N . THR A 1 327 ? 28.767 -54.459 -9.216 1.00 40.30 327 THR A N 1
ATOM 2634 C CA . THR A 1 327 ? 27.642 -54.830 -8.375 1.00 29.49 327 THR A CA 1
ATOM 2635 C C . THR A 1 327 ? 28.062 -55.810 -7.322 1.00 56.45 327 THR A C 1
ATOM 2636 O O . THR A 1 327 ? 28.492 -56.922 -7.625 1.00 62.34 327 THR A O 1
ATOM 2640 N N . GLY A 1 328 ? 27.919 -55.384 -6.077 1.00 51.90 328 GLY A N 1
ATOM 2641 C CA . GLY A 1 328 ? 28.270 -56.257 -4.975 1.00 29.11 328 GLY A CA 1
ATOM 2642 C C . GLY A 1 328 ? 29.326 -55.607 -4.081 1.00 33.68 328 GLY A C 1
ATOM 2643 O O . GLY A 1 328 ? 29.564 -56.007 -2.939 1.00 45.75 328 GLY A O 1
ATOM 2644 N N . ASN A 1 329 ? 29.999 -54.589 -4.584 1.00 52.53 329 ASN A N 1
ATOM 2645 C CA . ASN A 1 329 ? 30.952 -54.034 -3.633 1.00 52.57 329 ASN A CA 1
ATOM 2646 C C . ASN A 1 329 ? 30.301 -53.130 -2.572 1.00 38.95 329 ASN A C 1
ATOM 2647 O O . ASN A 1 329 ? 30.952 -52.820 -1.584 1.00 58.06 329 ASN A O 1
ATOM 2652 N N . PHE A 1 330 ? 29.068 -52.672 -2.798 1.00 42.76 330 PHE A N 1
ATOM 2653 C CA . PHE A 1 330 ? 28.388 -51.785 -1.856 1.00 28.91 330 PHE A CA 1
ATOM 2654 C C . PHE A 1 330 ? 26.911 -52.089 -1.914 1.00 41.86 330 PHE A C 1
ATOM 2655 O O . PHE A 1 330 ? 26.007 -51.255 -2.040 1.00 37.92 330 PHE A O 1
ATOM 2663 N N . PRO A 1 331 ? 26.718 -53.388 -1.862 1.00 47.97 331 PRO A N 1
ATOM 2664 C CA . PRO A 1 331 ? 25.394 -53.961 -1.819 1.00 48.73 331 PRO A CA 1
ATOM 2665 C C . PRO A 1 331 ? 24.381 -53.079 -1.076 1.00 39.13 331 PRO A C 1
ATOM 2666 O O . PRO A 1 331 ? 23.250 -52.845 -1.506 1.00 59.89 331 PRO A O 1
ATOM 2670 N N . ILE A 1 332 ? 24.804 -52.561 0.063 1.00 36.38 332 ILE A N 1
ATOM 2671 C CA . ILE A 1 332 ? 23.882 -51.745 0.815 1.00 18.16 332 ILE A CA 1
ATOM 2672 C C . ILE A 1 332 ? 23.346 -50.539 0.046 1.00 48.25 332 ILE A C 1
ATOM 2673 O O . ILE A 1 332 ? 22.132 -50.317 -0.074 1.00 36.26 332 ILE A O 1
ATOM 2678 N N . ALA A 1 333 ? 24.275 -49.745 -0.460 1.00 34.95 333 ALA A N 1
ATOM 2679 C CA . ALA A 1 333 ? 23.934 -48.562 -1.239 1.00 36.73 333 ALA A CA 1
ATOM 2680 C C . ALA A 1 333 ? 23.200 -49.120 -2.462 1.00 35.30 333 ALA A C 1
ATOM 2681 O O . ALA A 1 333 ? 22.206 -48.563 -2.926 1.00 41.35 333 ALA A O 1
ATOM 2683 N N . GLU A 1 334 ? 23.687 -50.254 -2.946 1.00 37.34 334 GLU A N 1
ATOM 2684 C CA . GLU A 1 334 ? 23.132 -50.971 -4.092 1.00 28.38 334 GLU A CA 1
ATOM 2685 C C . GLU A 1 334 ? 21.647 -51.294 -3.894 1.00 59.33 334 GLU A C 1
ATOM 2686 O O . GLU A 1 334 ? 20.729 -50.953 -4.662 1.00 32.24 334 GLU A O 1
ATOM 2692 N N . LYS A 1 335 ? 21.421 -51.957 -2.778 1.00 34.50 335 LYS A N 1
ATOM 2693 C CA . LYS A 1 335 ? 20.088 -52.371 -2.395 1.00 33.30 335 LYS A CA 1
ATOM 2694 C C . LYS A 1 335 ? 19.150 -51.179 -2.387 1.00 40.20 335 LYS A C 1
ATOM 2695 O O . LYS A 1 335 ? 18.075 -51.164 -2.990 1.00 43.86 335 LYS A O 1
ATOM 2701 N N . ILE A 1 336 ? 19.584 -50.170 -1.648 1.00 53.32 336 ILE A N 1
ATOM 2702 C CA . ILE A 1 336 ? 18.852 -48.921 -1.469 1.00 39.20 336 ILE A CA 1
ATOM 2703 C C . ILE A 1 336 ? 18.468 -48.270 -2.778 1.00 37.08 336 ILE A C 1
ATOM 2704 O O . ILE A 1 336 ? 17.306 -47.914 -3.066 1.00 28.48 336 ILE A O 1
ATOM 2709 N N . ALA A 1 337 ? 19.502 -48.148 -3.591 1.00 26.22 337 ALA A N 1
ATOM 2710 C CA . ALA A 1 337 ? 19.310 -47.554 -4.900 1.00 15.35 337 ALA A CA 1
ATOM 2711 C C . ALA A 1 337 ? 18.254 -48.320 -5.649 1.00 36.73 337 ALA A C 1
ATOM 2712 O O . ALA A 1 337 ? 17.682 -47.802 -6.586 1.00 48.27 337 ALA A O 1
ATOM 2714 N N . ASN A 1 338 ? 18.083 -49.587 -5.317 1.00 43.83 338 ASN A N 1
ATOM 2715 C CA . ASN A 1 338 ? 17.176 -50.440 -6.067 1.00 17.81 338 ASN A CA 1
ATOM 2716 C C . ASN A 1 338 ? 15.795 -50.442 -5.507 1.00 73.97 338 ASN A C 1
ATOM 2717 O O . ASN A 1 338 ? 14.885 -50.895 -6.187 1.00 40.54 338 ASN A O 1
ATOM 2722 N N . GLU A 1 339 ? 15.644 -50.078 -4.238 1.00 32.54 339 GLU A N 1
ATOM 2723 C CA . GLU A 1 339 ? 14.292 -50.150 -3.680 1.00 48.85 339 GLU A CA 1
ATOM 2724 C C . GLU A 1 339 ? 13.690 -48.824 -3.304 1.00 15.85 339 GLU A C 1
ATOM 2725 O O . GLU A 1 339 ? 12.520 -48.752 -2.937 1.00 29.91 339 GLU A O 1
ATOM 2731 N N . ILE A 1 340 ? 14.538 -47.798 -3.350 1.00 31.89 340 ILE A N 1
ATOM 2732 C CA . ILE A 1 340 ? 14.186 -46.445 -2.936 1.00 21.77 340 ILE A CA 1
ATOM 2733 C C . ILE A 1 340 ? 13.224 -45.481 -3.643 1.00 47.98 340 ILE A C 1
ATOM 2734 O O . ILE A 1 340 ? 13.304 -45.285 -4.827 1.00 24.63 340 ILE A O 1
ATOM 2739 N N . LEU A 1 341 ? 12.330 -44.782 -2.956 1.00 24.86 341 LEU A N 1
ATOM 2740 C CA . LEU A 1 341 ? 11.590 -43.879 -3.792 1.00 19.37 341 LEU A CA 1
ATOM 2741 C C . LEU A 1 341 ? 11.094 -42.693 -3.030 1.00 41.15 341 LEU A C 1
ATOM 2742 O O . LEU A 1 341 ? 10.757 -42.835 -1.870 1.00 36.93 341 LEU A O 1
ATOM 2747 N N . SER A 1 342 ? 11.070 -41.540 -3.693 1.00 36.62 342 SER A N 1
ATOM 2748 C CA . SER A 1 342 ? 10.628 -40.305 -3.064 1.00 31.31 342 SER A CA 1
ATOM 2749 C C . SER A 1 342 ? 9.260 -39.782 -3.439 1.00 58.97 342 SER A C 1
ATOM 2750 O O . SER A 1 342 ? 8.981 -39.461 -4.581 1.00 31.13 342 SER A O 1
ATOM 2753 N N . ILE A 1 343 ? 8.405 -39.660 -2.437 1.00 47.89 343 ILE A N 1
ATOM 2754 C CA . ILE A 1 343 ? 7.032 -39.186 -2.630 1.00 32.05 343 ILE A CA 1
ATOM 2755 C C . ILE A 1 343 ? 6.861 -37.704 -2.319 1.00 28.79 343 ILE A C 1
ATOM 2756 O O . ILE A 1 343 ? 7.627 -37.142 -1.547 1.00 26.34 343 ILE A O 1
ATOM 2761 N N . PRO A 1 344 ? 5.837 -37.072 -2.888 1.00 29.15 344 PRO A N 1
ATOM 2762 C CA . PRO A 1 344 ? 5.601 -35.651 -2.721 1.00 31.42 344 PRO A CA 1
ATOM 2763 C C . PRO A 1 344 ? 5.487 -35.180 -1.308 1.00 37.22 344 PRO A C 1
ATOM 2764 O O . PRO A 1 344 ? 4.892 -35.774 -0.413 1.00 41.67 344 PRO A O 1
ATOM 2768 N N . ILE A 1 345 ? 6.057 -34.017 -1.107 1.00 55.91 345 ILE A N 1
ATOM 2769 C CA . ILE A 1 345 ? 5.979 -33.469 0.218 1.00 35.21 345 ILE A CA 1
ATOM 2770 C C . ILE A 1 345 ? 6.523 -32.091 -0.022 1.00 62.58 345 ILE A C 1
ATOM 2771 O O . ILE A 1 345 ? 7.724 -31.850 0.082 1.00 100.00 345 ILE A O 1
ATOM 2776 N N . TRP A 1 346 ? 5.618 -31.209 -0.400 1.00 78.17 346 TRP A N 1
ATOM 2777 C CA . TRP A 1 346 ? 5.975 -29.825 -0.637 1.00 46.65 346 TRP A CA 1
ATOM 2778 C C . TRP A 1 346 ? 5.142 -28.959 0.256 1.00 56.18 346 TRP A C 1
ATOM 2779 O O . TRP A 1 346 ? 4.032 -29.356 0.658 1.00 42.67 346 TRP A O 1
ATOM 2790 N N . TYR A 1 347 ? 5.682 -27.790 0.574 1.00 31.20 347 TYR A N 1
ATOM 2791 C CA . TYR A 1 347 ? 4.932 -26.900 1.445 1.00 72.96 347 TYR A CA 1
ATOM 2792 C C . TYR A 1 347 ? 3.673 -26.410 0.718 1.00 35.20 347 TYR A C 1
ATOM 2793 O O . TYR A 1 347 ? 3.736 -25.981 -0.429 1.00 36.26 347 TYR A O 1
ATOM 2802 N N . GLY A 1 348 ? 2.512 -26.507 1.355 1.00 53.83 348 GLY A N 1
ATOM 2803 C CA . GLY A 1 348 ? 1.286 -26.064 0.695 1.00 100.00 348 GLY A CA 1
ATOM 2804 C C . GLY A 1 348 ? 0.392 -27.226 0.275 1.00 21.99 348 GLY A C 1
ATOM 2805 O O . GLY A 1 348 ? -0.764 -27.015 -0.100 1.00 38.32 348 GLY A O 1
ATOM 2806 N N . MET A 1 349 ? 0.952 -28.434 0.360 1.00 30.83 349 MET A N 1
ATOM 2807 C CA . MET A 1 349 ? 0.238 -29.644 0.021 1.00 63.81 349 MET A CA 1
ATOM 2808 C C . MET A 1 349 ? -0.982 -29.689 0.921 1.00 37.11 349 MET A C 1
ATOM 2809 O O . MET A 1 349 ? -0.908 -29.356 2.087 1.00 50.21 349 MET A O 1
ATOM 2814 N N . LYS A 1 350 ? -2.107 -30.149 0.402 1.00 87.72 350 LYS A N 1
ATOM 2815 C CA . LYS A 1 350 ? -3.279 -30.212 1.239 1.00 29.86 350 LYS A CA 1
ATOM 2816 C C . LYS A 1 350 ? -3.711 -31.599 1.680 1.00 35.60 350 LYS A C 1
ATOM 2817 O O . LYS A 1 350 ? -3.526 -32.579 0.966 1.00 46.54 350 LYS A O 1
ATOM 2823 N N . ASN A 1 351 ? -4.351 -31.664 2.841 1.00 43.58 351 ASN A N 1
ATOM 2824 C CA . ASN A 1 351 ? -4.807 -32.959 3.319 1.00 24.76 351 ASN A CA 1
ATOM 2825 C C . ASN A 1 351 ? -5.376 -33.860 2.256 1.00 31.70 351 ASN A C 1
ATOM 2826 O O . ASN A 1 351 ? -4.991 -35.034 2.189 1.00 34.74 351 ASN A O 1
ATOM 2831 N N . GLU A 1 352 ? -6.285 -33.321 1.442 1.00 33.23 352 GLU A N 1
ATOM 2832 C CA . GLU A 1 352 ? -6.917 -34.059 0.327 1.00 42.73 352 GLU A CA 1
ATOM 2833 C C . GLU A 1 352 ? -5.800 -34.705 -0.524 1.00 60.59 352 GLU A C 1
ATOM 2834 O O . GLU A 1 352 ? -5.754 -35.927 -0.703 1.00 45.48 352 GLU A O 1
ATOM 2840 N N . GLU A 1 353 ? -4.871 -33.868 -0.989 1.00 45.52 353 GLU A N 1
ATOM 2841 C CA . GLU A 1 353 ? -3.718 -34.295 -1.774 1.00 43.61 353 GLU A CA 1
ATOM 2842 C C . GLU A 1 353 ? -2.897 -35.338 -1.010 1.00 36.29 353 GLU A C 1
ATOM 2843 O O . GLU A 1 353 ? -2.608 -36.422 -1.499 1.00 28.97 353 GLU A O 1
ATOM 2849 N N . ILE A 1 354 ? -2.612 -35.026 0.250 1.00 52.42 354 ILE A N 1
ATOM 2850 C CA . ILE A 1 354 ? -1.867 -35.901 1.161 1.00 55.61 354 ILE A CA 1
ATOM 2851 C C . ILE A 1 354 ? -2.554 -37.226 1.449 1.00 85.63 354 ILE A C 1
ATOM 2852 O O . ILE A 1 354 ? -1.931 -38.299 1.377 1.00 43.38 354 ILE A O 1
ATOM 2857 N N . GLU A 1 355 ? -3.819 -37.115 1.862 1.00 26.14 355 GLU A N 1
ATOM 2858 C CA . GLU A 1 355 ? -4.584 -38.332 2.130 1.00 37.43 355 GLU A CA 1
ATOM 2859 C C . GLU A 1 355 ? -4.473 -39.162 0.864 1.00 69.69 355 GLU A C 1
ATOM 2860 O O . GLU A 1 355 ? -3.997 -40.301 0.903 1.00 70.03 355 GLU A O 1
ATOM 2866 N N . TYR A 1 356 ? -4.875 -38.547 -0.246 1.00 35.51 356 TYR A N 1
ATOM 2867 C CA . TYR A 1 356 ? -4.819 -39.138 -1.581 1.00 22.78 356 TYR A CA 1
ATOM 2868 C C . TYR A 1 356 ? -3.606 -40.052 -1.878 1.00 42.87 356 TYR A C 1
ATOM 2869 O O . TYR A 1 356 ? -3.748 -41.172 -2.369 1.00 39.93 356 TYR A O 1
ATOM 2878 N N . VAL A 1 357 ? -2.401 -39.556 -1.597 1.00 33.63 357 VAL A N 1
ATOM 2879 C CA . VAL A 1 357 ? -1.152 -40.309 -1.813 1.00 16.19 357 VAL A CA 1
ATOM 2880 C C . VAL A 1 357 ? -1.140 -41.499 -0.849 1.00 28.77 357 VAL A C 1
ATOM 2881 O O . VAL A 1 357 ? -0.878 -42.643 -1.239 1.00 36.90 357 VAL A O 1
ATOM 2885 N N . ILE A 1 358 ? -1.429 -41.238 0.419 1.00 25.06 358 ILE A N 1
ATOM 2886 C CA . ILE A 1 358 ? -1.427 -42.323 1.402 1.00 29.09 358 ILE A CA 1
ATOM 2887 C C . ILE A 1 358 ? -2.328 -43.436 0.937 1.00 21.78 358 ILE A C 1
ATOM 2888 O O . ILE A 1 358 ? -1.952 -44.599 0.833 1.00 50.09 358 ILE A O 1
ATOM 2893 N N . ASP A 1 359 ? -3.543 -43.024 0.619 1.00 24.46 359 ASP A N 1
ATOM 2894 C CA . ASP A 1 359 ? -4.555 -43.919 0.079 1.00 52.65 359 ASP A CA 1
ATOM 2895 C C . ASP A 1 359 ? -4.060 -44.747 -1.126 1.00 61.55 359 ASP A C 1
ATOM 2896 O O . ASP A 1 359 ? -4.076 -45.978 -1.091 1.00 41.64 359 ASP A O 1
ATOM 2901 N N . LYS A 1 360 ? -3.538 -44.118 -2.174 1.00 36.67 360 LYS A N 1
ATOM 2902 C CA . LYS A 1 360 ? -3.056 -44.914 -3.302 1.00 33.15 360 LYS A CA 1
ATOM 2903 C C . LYS A 1 360 ? -1.853 -45.756 -2.864 1.00 42.06 360 LYS A C 1
ATOM 2904 O O . LYS A 1 360 ? -1.582 -46.877 -3.321 1.00 31.53 360 LYS A O 1
ATOM 2910 N N . ILE A 1 361 ? -1.079 -45.227 -1.935 1.00 32.49 361 ILE A N 1
ATOM 2911 C CA . ILE A 1 361 ? 0.046 -46.067 -1.571 1.00 38.43 361 ILE A CA 1
ATOM 2912 C C . ILE A 1 361 ? -0.541 -47.321 -0.943 1.00 32.59 361 ILE A C 1
ATOM 2913 O O . ILE A 1 361 ? -0.292 -48.441 -1.392 1.00 86.08 361 ILE A O 1
ATOM 2918 N N . ASN A 1 362 ? -1.330 -47.125 0.102 1.00 50.81 362 ASN A N 1
ATOM 2919 C CA . ASN A 1 362 ? -1.934 -48.248 0.827 1.00 66.66 362 ASN A CA 1
ATOM 2920 C C . ASN A 1 362 ? -2.683 -49.243 -0.048 1.00 86.02 362 ASN A C 1
ATOM 2921 O O . ASN A 1 362 ? -2.749 -50.444 0.235 1.00 37.14 362 ASN A O 1
ATOM 2926 N N . ALA A 1 363 ? -3.262 -48.715 -1.117 1.00 40.34 363 ALA A N 1
ATOM 2927 C CA . ALA A 1 363 ? -3.964 -49.581 -2.055 1.00 30.74 363 ALA A CA 1
ATOM 2928 C C . ALA A 1 363 ? -3.043 -50.270 -3.080 1.00 57.40 363 ALA A C 1
ATOM 2929 O O . ALA A 1 363 ? -3.506 -51.035 -3.919 1.00 51.34 363 ALA A O 1
ATOM 2931 N N . TRP A 1 364 ? -1.740 -50.028 -3.011 1.00 44.70 364 TRP A N 1
ATOM 2932 C CA . TRP A 1 364 ? -0.820 -50.680 -3.920 1.00 57.00 364 TRP A CA 1
ATOM 2933 C C . TRP A 1 364 ? -0.764 -52.209 -3.729 1.00 66.24 364 TRP A C 1
ATOM 2934 O O . TRP A 1 364 ? -0.275 -52.724 -2.714 1.00 60.21 364 TRP A O 1
ATOM 2945 N N . LYS A 1 365 ? -1.242 -52.948 -4.727 1.00 100.00 365 LYS A N 1
ATOM 2946 C CA . LYS A 1 365 ? -1.234 -54.415 -4.687 1.00 76.85 365 LYS A CA 1
ATOM 2947 C C . LYS A 1 365 ? -1.955 -55.023 -3.482 1.00 100.00 365 LYS A C 1
ATOM 2948 O O . LYS A 1 365 ? -3.158 -55.314 -3.516 1.00 100.00 365 LYS A O 1
ATOM 2954 N N . MET B 1 1 ? 33.078 18.204 -12.534 1.00 100.00 1 MET B N 1
ATOM 2955 C CA . MET B 1 1 ? 31.995 17.231 -12.539 1.00 100.00 1 MET B CA 1
ATOM 2956 C C . MET B 1 1 ? 32.391 15.790 -12.232 1.00 90.77 1 MET B C 1
ATOM 2957 O O . MET B 1 1 ? 33.573 15.450 -12.191 1.00 58.96 1 MET B O 1
ATOM 2962 N N . LYS B 1 2 ? 31.423 14.924 -11.942 1.00 56.23 2 LYS B N 1
ATOM 2963 C CA . LYS B 1 2 ? 31.778 13.553 -11.596 1.00 61.85 2 LYS B CA 1
ATOM 2964 C C . LYS B 1 2 ? 31.562 12.488 -12.665 1.00 94.21 2 LYS B C 1
ATOM 2965 O O . LYS B 1 2 ? 30.451 12.253 -13.149 1.00 45.00 2 LYS B O 1
ATOM 2971 N N . ILE B 1 3 ? 32.653 11.828 -13.031 1.00 28.47 3 ILE B N 1
ATOM 2972 C CA . ILE B 1 3 ? 32.509 10.781 -14.052 1.00 58.96 3 ILE B CA 1
ATOM 2973 C C . ILE B 1 3 ? 32.897 9.427 -13.528 1.00 42.12 3 ILE B C 1
ATOM 2974 O O . ILE B 1 3 ? 34.078 9.233 -13.197 1.00 28.15 3 ILE B O 1
ATOM 2979 N N . SER B 1 4 ? 31.887 8.547 -13.496 1.00 45.43 4 SER B N 1
ATOM 2980 C CA . SER B 1 4 ? 31.998 7.159 -13.059 1.00 45.17 4 SER B CA 1
ATOM 2981 C C . SER B 1 4 ? 32.738 6.346 -14.109 1.00 46.80 4 SER B C 1
ATOM 2982 O O . SER B 1 4 ? 32.563 6.494 -15.323 1.00 43.97 4 SER B O 1
ATOM 2985 N N . PHE B 1 5 ? 33.655 5.528 -13.627 1.00 32.22 5 PHE B N 1
ATOM 2986 C CA . PHE B 1 5 ? 34.417 4.737 -14.577 1.00 36.77 5 PHE B CA 1
ATOM 2987 C C . PHE B 1 5 ? 33.406 4.017 -15.443 1.00 49.44 5 PHE B C 1
ATOM 2988 O O . PHE B 1 5 ? 33.492 3.993 -16.670 1.00 51.29 5 PHE B O 1
ATOM 2996 N N . ALA B 1 6 ? 32.432 3.432 -14.756 1.00 32.04 6 ALA B N 1
ATOM 2997 C CA . ALA B 1 6 ? 31.337 2.778 -15.456 1.00 58.15 6 ALA B CA 1
ATOM 2998 C C . ALA B 1 6 ? 30.037 3.362 -14.950 1.00 44.23 6 ALA B C 1
ATOM 2999 O O . ALA B 1 6 ? 30.014 4.306 -14.156 1.00 67.49 6 ALA B O 1
ATOM 3001 N N . SER B 1 7 ? 28.939 2.780 -15.416 1.00 57.54 7 SER B N 1
ATOM 3002 C CA . SER B 1 7 ? 27.613 3.232 -15.005 1.00 100.00 7 SER B CA 1
ATOM 3003 C C . SER B 1 7 ? 26.552 2.506 -15.828 1.00 59.75 7 SER B C 1
ATOM 3004 O O . SER B 1 7 ? 26.442 2.674 -17.035 1.00 55.56 7 SER B O 1
ATOM 3007 N N . PHE B 1 8 ? 25.775 1.663 -15.153 1.00 34.91 8 PHE B N 1
ATOM 3008 C CA . PHE B 1 8 ? 24.750 0.880 -15.819 1.00 59.10 8 PHE B CA 1
ATOM 3009 C C . PHE B 1 8 ? 23.435 1.636 -15.936 1.00 34.47 8 PHE B C 1
ATOM 3010 O O . PHE B 1 8 ? 22.525 1.179 -16.649 1.00 54.29 8 PHE B O 1
ATOM 3018 N N . LYS B 1 9 ? 23.291 2.778 -15.257 1.00 32.41 9 LYS B N 1
ATOM 3019 C CA . LYS B 1 9 ? 21.983 3.434 -15.309 1.00 23.66 9 LYS B CA 1
ATOM 3020 C C . LYS B 1 9 ? 21.358 3.518 -16.674 1.00 45.62 9 LYS B C 1
ATOM 3021 O O . LYS B 1 9 ? 20.440 2.758 -16.990 1.00 62.91 9 LYS B O 1
ATOM 3027 N N . PRO B 1 10 ? 21.881 4.415 -17.498 1.00 39.53 10 PRO B N 1
ATOM 3028 C CA . PRO B 1 10 ? 21.371 4.586 -18.866 1.00 46.74 10 PRO B CA 1
ATOM 3029 C C . PRO B 1 10 ? 20.778 3.333 -19.504 1.00 100.00 10 PRO B C 1
ATOM 3030 O O . PRO B 1 10 ? 19.655 3.239 -20.005 1.00 25.29 10 PRO B O 1
ATOM 3034 N N . MET B 1 11 ? 21.593 2.303 -19.564 1.00 27.47 11 MET B N 1
ATOM 3035 C CA . MET B 1 11 ? 21.054 1.136 -20.204 1.00 38.02 11 MET B CA 1
ATOM 3036 C C . MET B 1 11 ? 19.926 0.535 -19.386 1.00 31.76 11 MET B C 1
ATOM 3037 O O . MET B 1 11 ? 18.820 0.249 -19.873 1.00 59.90 11 MET B O 1
ATOM 3042 N N . HIS B 1 12 ? 20.190 0.370 -18.096 1.00 41.36 12 HIS B N 1
ATOM 3043 C CA . HIS B 1 12 ? 19.216 -0.265 -17.222 1.00 29.70 12 HIS B CA 1
ATOM 3044 C C . HIS B 1 12 ? 17.916 0.496 -17.081 1.00 31.53 12 HIS B C 1
ATOM 3045 O O . HIS B 1 12 ? 16.856 -0.088 -16.793 1.00 40.96 12 HIS B O 1
ATOM 3052 N N . ASP B 1 13 ? 17.997 1.806 -17.247 1.00 48.71 13 ASP B N 1
ATOM 3053 C CA . ASP B 1 13 ? 16.832 2.680 -17.134 1.00 44.38 13 ASP B CA 1
ATOM 3054 C C . ASP B 1 13 ? 16.131 2.191 -18.385 1.00 51.44 13 ASP B C 1
ATOM 3055 O O . ASP B 1 13 ? 14.997 1.728 -18.384 1.00 50.44 13 ASP B O 1
ATOM 3060 N N . GLU B 1 14 ? 16.904 2.294 -19.455 1.00 45.62 14 GLU B N 1
ATOM 3061 C CA . GLU B 1 14 ? 16.458 1.919 -20.755 1.00 27.55 14 GLU B CA 1
ATOM 3062 C C . GLU B 1 14 ? 15.638 0.633 -20.796 1.00 51.95 14 GLU B C 1
ATOM 3063 O O . GLU B 1 14 ? 14.539 0.659 -21.332 1.00 49.17 14 GLU B O 1
ATOM 3069 N N . ILE B 1 15 ? 16.142 -0.470 -20.243 1.00 73.14 15 ILE B N 1
ATOM 3070 C CA . ILE B 1 15 ? 15.431 -1.760 -20.242 1.00 32.44 15 ILE B CA 1
ATOM 3071 C C . ILE B 1 15 ? 14.726 -2.159 -18.927 1.00 52.45 15 ILE B C 1
ATOM 3072 O O . ILE B 1 15 ? 14.022 -3.170 -18.787 1.00 36.77 15 ILE B O 1
ATOM 3077 N N . GLU B 1 16 ? 14.904 -1.331 -17.917 1.00 58.42 16 GLU B N 1
ATOM 3078 C CA . GLU B 1 16 ? 14.268 -1.664 -16.660 1.00 80.29 16 GLU B CA 1
ATOM 3079 C C . GLU B 1 16 ? 12.940 -2.420 -16.719 1.00 58.57 16 GLU B C 1
ATOM 3080 O O . GLU B 1 16 ? 12.703 -3.399 -16.033 1.00 43.56 16 GLU B O 1
ATOM 3086 N N . TYR B 1 17 ? 11.983 -1.912 -17.464 1.00 32.63 17 TYR B N 1
ATOM 3087 C CA . TYR B 1 17 ? 10.693 -2.571 -17.395 1.00 100.00 17 TYR B CA 1
ATOM 3088 C C . TYR B 1 17 ? 10.640 -3.895 -18.119 1.00 35.49 17 TYR B C 1
ATOM 3089 O O . TYR B 1 17 ? 10.020 -4.844 -17.627 1.00 44.45 17 TYR B O 1
ATOM 3098 N N . GLU B 1 18 ? 11.255 -3.975 -19.294 1.00 32.43 18 GLU B N 1
ATOM 3099 C CA . GLU B 1 18 ? 11.186 -5.250 -19.985 1.00 100.00 18 GLU B CA 1
ATOM 3100 C C . GLU B 1 18 ? 11.970 -6.322 -19.254 1.00 74.40 18 GLU B C 1
ATOM 3101 O O . GLU B 1 18 ? 11.630 -7.508 -19.319 1.00 50.74 18 GLU B O 1
ATOM 3107 N N . ILE B 1 19 ? 12.944 -5.863 -18.468 1.00 58.44 19 ILE B N 1
ATOM 3108 C CA . ILE B 1 19 ? 13.760 -6.747 -17.648 1.00 36.68 19 ILE B CA 1
ATOM 3109 C C . ILE B 1 19 ? 12.850 -7.350 -16.597 1.00 48.33 19 ILE B C 1
ATOM 3110 O O . ILE B 1 19 ? 12.649 -8.572 -16.494 1.00 38.19 19 ILE B O 1
ATOM 3115 N N . LYS B 1 20 ? 12.266 -6.420 -15.850 1.00 31.20 20 LYS B N 1
ATOM 3116 C CA . LYS B 1 20 ? 11.337 -6.729 -14.766 1.00 57.48 20 LYS B CA 1
ATOM 3117 C C . LYS B 1 20 ? 10.198 -7.661 -15.189 1.00 60.11 20 LYS B C 1
ATOM 3118 O O . LYS B 1 20 ? 9.656 -8.444 -14.407 1.00 40.42 20 LYS B O 1
ATOM 3124 N N . PHE B 1 21 ? 9.782 -7.563 -16.439 1.00 54.12 21 PHE B N 1
ATOM 3125 C CA . PHE B 1 21 ? 8.688 -8.399 -16.895 1.00 31.74 21 PHE B CA 1
ATOM 3126 C C . PHE B 1 21 ? 9.266 -9.766 -17.192 1.00 40.16 21 PHE B C 1
ATOM 3127 O O . PHE B 1 21 ? 8.575 -10.791 -17.150 1.00 26.76 21 PHE B O 1
ATOM 3135 N N . LYS B 1 22 ? 10.563 -9.757 -17.489 1.00 30.41 22 LYS B N 1
ATOM 3136 C CA . LYS B 1 22 ? 11.181 -11.029 -17.765 1.00 28.18 22 LYS B CA 1
ATOM 3137 C C . LYS B 1 22 ? 11.293 -11.770 -16.412 1.00 26.94 22 LYS B C 1
ATOM 3138 O O . LYS B 1 22 ? 10.945 -12.960 -16.299 1.00 48.31 22 LYS B O 1
ATOM 3144 N N . PHE B 1 23 ? 11.726 -11.037 -15.378 1.00 34.52 23 PHE B N 1
ATOM 3145 C CA . PHE B 1 23 ? 11.878 -11.583 -14.033 1.00 81.07 23 PHE B CA 1
ATOM 3146 C C . PHE B 1 23 ? 10.536 -12.140 -13.547 1.00 27.92 23 PHE B C 1
ATOM 3147 O O . PHE B 1 23 ? 10.381 -13.285 -13.079 1.00 41.85 23 PHE B O 1
ATOM 3155 N N . GLU B 1 24 ? 9.570 -11.238 -13.626 1.00 100.00 24 GLU B N 1
ATOM 3156 C CA . GLU B 1 24 ? 8.231 -11.554 -13.197 1.00 19.21 24 GLU B CA 1
ATOM 3157 C C . GLU B 1 24 ? 7.728 -12.809 -13.908 1.00 69.04 24 GLU B C 1
ATOM 3158 O O . GLU B 1 24 ? 7.153 -13.713 -13.332 1.00 37.32 24 GLU B O 1
ATOM 3164 N N . GLU B 1 25 ? 7.953 -12.877 -15.204 1.00 26.81 25 GLU B N 1
ATOM 3165 C CA . GLU B 1 25 ? 7.493 -13.993 -16.028 1.00 45.85 25 GLU B CA 1
ATOM 3166 C C . GLU B 1 25 ? 8.119 -15.337 -15.660 1.00 27.51 25 GLU B C 1
ATOM 3167 O O . GLU B 1 25 ? 7.461 -16.407 -15.710 1.00 54.79 25 GLU B O 1
ATOM 3173 N N . ILE B 1 26 ? 9.399 -15.261 -15.275 1.00 34.34 26 ILE B N 1
ATOM 3174 C CA . ILE B 1 26 ? 10.158 -16.458 -14.922 1.00 19.03 26 ILE B CA 1
ATOM 3175 C C . ILE B 1 26 ? 9.729 -16.960 -13.572 1.00 29.29 26 ILE B C 1
ATOM 3176 O O . ILE B 1 26 ? 9.377 -18.145 -13.453 1.00 34.00 26 ILE B O 1
ATOM 3181 N N . TYR B 1 27 ? 9.731 -16.067 -12.577 1.00 22.28 27 TYR B N 1
ATOM 3182 C CA . TYR B 1 27 ? 9.294 -16.441 -11.220 1.00 81.02 27 TYR B CA 1
ATOM 3183 C C . TYR B 1 27 ? 7.934 -17.157 -11.209 1.00 33.22 27 TYR B C 1
ATOM 3184 O O . TYR B 1 27 ? 7.698 -18.163 -10.529 1.00 33.45 27 TYR B O 1
ATOM 3193 N N . LYS B 1 28 ? 7.031 -16.594 -11.999 1.00 28.42 28 LYS B N 1
ATOM 3194 C CA . LYS B 1 28 ? 5.682 -17.116 -12.143 1.00 21.79 28 LYS B CA 1
ATOM 3195 C C . LYS B 1 28 ? 5.720 -18.506 -12.708 1.00 38.89 28 LYS B C 1
ATOM 3196 O O . LYS B 1 28 ? 4.870 -19.355 -12.449 1.00 34.97 28 LYS B O 1
ATOM 3202 N N . ARG B 1 29 ? 6.722 -18.739 -13.525 1.00 40.85 29 ARG B N 1
ATOM 3203 C CA . ARG B 1 29 ? 6.846 -20.033 -14.150 1.00 18.29 29 ARG B CA 1
ATOM 3204 C C . ARG B 1 29 ? 7.624 -20.906 -13.176 1.00 52.15 29 ARG B C 1
ATOM 3205 O O . ARG B 1 29 ? 7.770 -22.113 -13.396 1.00 58.97 29 ARG B O 1
ATOM 3213 N N . ASN B 1 30 ? 8.137 -20.356 -12.078 1.00 51.11 30 ASN B N 1
ATOM 3214 C CA . ASN B 1 30 ? 8.879 -21.243 -11.168 1.00 37.71 30 ASN B CA 1
ATOM 3215 C C . ASN B 1 30 ? 9.748 -22.322 -11.822 1.00 58.45 30 ASN B C 1
ATOM 3216 O O . ASN B 1 30 ? 9.836 -23.439 -11.334 1.00 38.59 30 ASN B O 1
ATOM 3221 N N . TRP B 1 31 ? 10.415 -22.016 -12.924 1.00 67.15 31 TRP B N 1
ATOM 3222 C CA . TRP B 1 31 ? 11.321 -23.001 -13.493 1.00 31.85 31 TRP B CA 1
ATOM 3223 C C . TRP B 1 31 ? 12.604 -22.204 -13.596 1.00 47.85 31 TRP B C 1
ATOM 3224 O O . TRP B 1 31 ? 12.692 -21.249 -14.378 1.00 38.04 31 TRP B O 1
ATOM 3235 N N . PHE B 1 32 ? 13.571 -22.601 -12.775 1.00 41.83 32 PHE B N 1
ATOM 3236 C CA . PHE B 1 32 ? 14.794 -21.844 -12.639 1.00 13.94 32 PHE B CA 1
ATOM 3237 C C . PHE B 1 32 ? 16.115 -22.344 -13.126 1.00 71.52 32 PHE B C 1
ATOM 3238 O O . PHE B 1 32 ? 17.039 -21.532 -13.170 1.00 24.20 32 PHE B O 1
ATOM 3246 N N . ILE B 1 33 ? 16.221 -23.646 -13.396 1.00 35.47 33 ILE B N 1
ATOM 3247 C CA . ILE B 1 33 ? 17.482 -24.229 -13.866 1.00 46.79 33 ILE B CA 1
ATOM 3248 C C . ILE B 1 33 ? 17.299 -25.038 -15.150 1.00 54.55 33 ILE B C 1
ATOM 3249 O O . ILE B 1 33 ? 16.409 -25.878 -15.237 1.00 42.16 33 ILE B O 1
ATOM 3254 N N . LEU B 1 34 ? 18.109 -24.754 -16.166 1.00 46.98 34 LEU B N 1
ATOM 3255 C CA . LEU B 1 34 ? 18.045 -25.485 -17.438 1.00 24.62 34 LEU B CA 1
ATOM 3256 C C . LEU B 1 34 ? 16.645 -25.493 -18.069 1.00 50.94 34 LEU B C 1
ATOM 3257 O O . LEU B 1 34 ? 16.058 -26.548 -18.341 1.00 23.03 34 LEU B O 1
ATOM 3262 N N . GLY B 1 35 ? 16.109 -24.313 -18.308 1.00 20.41 35 GLY B N 1
ATOM 3263 C CA . GLY B 1 35 ? 14.801 -24.172 -18.892 1.00 31.54 35 GLY B CA 1
ATOM 3264 C C . GLY B 1 35 ? 14.736 -23.503 -20.243 1.00 28.80 35 GLY B C 1
ATOM 3265 O O . GLY B 1 35 ? 15.693 -23.481 -20.942 1.00 43.49 35 GLY B O 1
ATOM 3266 N N . ASP B 1 36 ? 13.580 -22.953 -20.611 1.00 35.27 36 ASP B N 1
ATOM 3267 C CA A ASP B 1 36 ? 13.374 -22.391 -21.949 0.50 31.94 36 ASP B CA 1
ATOM 3268 C CA B ASP B 1 36 ? 13.487 -22.443 -21.965 0.50 36.80 36 ASP B CA 1
ATOM 3269 C C . ASP B 1 36 ? 14.215 -21.127 -22.225 1.00 36.13 36 ASP B C 1
ATOM 3270 O O . ASP B 1 36 ? 14.532 -20.825 -23.358 1.00 30.97 36 ASP B O 1
ATOM 3279 N N . GLU B 1 37 ? 14.591 -20.280 -21.184 1.00 32.65 37 GLU B N 1
ATOM 3280 C CA . GLU B 1 37 ? 15.367 -19.100 -21.485 1.00 32.98 37 GLU B CA 1
ATOM 3281 C C . GLU B 1 37 ? 16.776 -19.570 -21.800 1.00 62.02 37 GLU B C 1
ATOM 3282 O O . GLU B 1 37 ? 17.441 -19.063 -22.677 1.00 27.61 37 GLU B O 1
ATOM 3288 N N . ASP B 1 38 ? 17.197 -20.577 -21.062 1.00 32.62 38 ASP B N 1
ATOM 3289 C CA . ASP B 1 38 ? 18.525 -21.117 -21.284 1.00 27.73 38 ASP B CA 1
ATOM 3290 C C . ASP B 1 38 ? 18.565 -21.546 -22.727 1.00 42.32 38 ASP B C 1
ATOM 3291 O O . ASP B 1 38 ? 19.404 -21.064 -23.478 1.00 24.85 38 ASP B O 1
ATOM 3296 N N . LYS B 1 39 ? 17.596 -22.375 -23.106 1.00 30.95 39 LYS B N 1
ATOM 3297 C CA . LYS B 1 39 ? 17.477 -22.887 -24.464 1.00 25.51 39 LYS B CA 1
ATOM 3298 C C . LYS B 1 39 ? 17.394 -21.805 -25.546 1.00 98.99 39 LYS B C 1
ATOM 3299 O O . LYS B 1 39 ? 18.074 -21.847 -26.573 1.00 35.38 39 LYS B O 1
ATOM 3305 N N . LYS B 1 40 ? 16.511 -20.842 -25.341 1.00 43.78 40 LYS B N 1
ATOM 3306 C CA . LYS B 1 40 ? 16.361 -19.792 -26.319 1.00 42.61 40 LYS B CA 1
ATOM 3307 C C . LYS B 1 40 ? 17.627 -18.960 -26.380 1.00 42.34 40 LYS B C 1
ATOM 3308 O O . LYS B 1 40 ? 18.237 -18.844 -27.433 1.00 49.57 40 LYS B O 1
ATOM 3314 N N . PHE B 1 41 ? 18.075 -18.447 -25.243 1.00 49.17 41 PHE B N 1
ATOM 3315 C CA . PHE B 1 41 ? 19.284 -17.663 -25.297 1.00 32.72 41 PHE B CA 1
ATOM 3316 C C . PHE B 1 41 ? 20.405 -18.405 -26.005 1.00 37.69 41 PHE B C 1
ATOM 3317 O O . PHE B 1 41 ? 21.184 -17.788 -26.743 1.00 34.62 41 PHE B O 1
ATOM 3325 N N . GLU B 1 42 ? 20.538 -19.702 -25.726 1.00 28.37 42 GLU B N 1
ATOM 3326 C CA . GLU B 1 42 ? 21.666 -20.446 -26.320 1.00 33.20 42 GLU B CA 1
ATOM 3327 C C . GLU B 1 42 ? 21.606 -20.346 -27.830 1.00 60.55 42 GLU B C 1
ATOM 3328 O O . GLU B 1 42 ? 22.594 -20.012 -28.481 1.00 48.36 42 GLU B O 1
ATOM 3334 N N . GLN B 1 43 ? 20.418 -20.657 -28.344 1.00 52.94 43 GLN B N 1
ATOM 3335 C CA . GLN B 1 43 ? 20.133 -20.605 -29.755 1.00 33.50 43 GLN B CA 1
ATOM 3336 C C . GLN B 1 43 ? 20.436 -19.191 -30.271 1.00 85.75 43 GLN B C 1
ATOM 3337 O O . GLN B 1 43 ? 21.243 -19.012 -31.174 1.00 45.60 43 GLN B O 1
ATOM 3343 N N . GLU B 1 44 ? 19.807 -18.179 -29.678 1.00 33.83 44 GLU B N 1
ATOM 3344 C CA . GLU B 1 44 ? 19.969 -16.771 -30.075 1.00 70.54 44 GLU B CA 1
ATOM 3345 C C . GLU B 1 44 ? 21.401 -16.344 -30.176 1.00 50.41 44 GLU B C 1
ATOM 3346 O O . GLU B 1 44 ? 21.785 -15.753 -31.182 1.00 53.36 44 GLU B O 1
ATOM 3352 N N . PHE B 1 45 ? 22.158 -16.666 -29.128 1.00 60.87 45 PHE B N 1
ATOM 3353 C CA . PHE B 1 45 ? 23.588 -16.352 -29.030 1.00 30.72 45 PHE B CA 1
ATOM 3354 C C . PHE B 1 45 ? 24.479 -17.054 -30.065 1.00 49.84 45 PHE B C 1
ATOM 3355 O O . PHE B 1 45 ? 25.361 -16.472 -30.702 1.00 27.42 45 PHE B O 1
ATOM 3363 N N . ALA B 1 46 ? 24.258 -18.344 -30.233 1.00 26.17 46 ALA B N 1
ATOM 3364 C CA . ALA B 1 46 ? 25.059 -19.070 -31.214 1.00 38.59 46 ALA B CA 1
ATOM 3365 C C . ALA B 1 46 ? 24.802 -18.362 -32.535 1.00 46.81 46 ALA B C 1
ATOM 3366 O O . ALA B 1 46 ? 25.684 -18.088 -33.346 1.00 89.02 46 ALA B O 1
ATOM 3368 N N . ASP B 1 47 ? 23.545 -18.049 -32.763 1.00 35.21 47 ASP B N 1
ATOM 3369 C CA . ASP B 1 47 ? 23.277 -17.419 -34.020 1.00 48.15 47 ASP B CA 1
ATOM 3370 C C . ASP B 1 47 ? 23.989 -16.102 -34.184 1.00 51.88 47 ASP B C 1
ATOM 3371 O O . ASP B 1 47 ? 24.428 -15.746 -35.264 1.00 44.00 47 ASP B O 1
ATOM 3376 N N . TYR B 1 48 ? 24.099 -15.376 -33.084 1.00 37.24 48 TYR B N 1
ATOM 3377 C CA . TYR B 1 48 ? 24.734 -14.069 -33.086 1.00 41.75 48 TYR B CA 1
ATOM 3378 C C . TYR B 1 48 ? 26.214 -14.238 -33.285 1.00 43.96 48 TYR B C 1
ATOM 3379 O O . TYR B 1 48 ? 26.828 -13.385 -33.910 1.00 40.10 48 TYR B O 1
ATOM 3388 N N . CYS B 1 49 ? 26.789 -15.325 -32.784 1.00 63.21 49 CYS B N 1
ATOM 3389 C CA . CYS B 1 49 ? 28.218 -15.542 -32.992 1.00 45.84 49 CYS B CA 1
ATOM 3390 C C . CYS B 1 49 ? 28.317 -16.391 -34.233 1.00 87.43 49 CYS B C 1
ATOM 3391 O O . CYS B 1 49 ? 29.384 -16.895 -34.577 1.00 63.06 49 CYS B O 1
ATOM 3394 N N . ASN B 1 50 ? 27.174 -16.568 -34.881 1.00 49.58 50 ASN B N 1
ATOM 3395 C CA . ASN B 1 50 ? 27.141 -17.392 -36.064 1.00 29.86 50 ASN B CA 1
ATOM 3396 C C . ASN B 1 50 ? 27.921 -18.706 -36.057 1.00 40.01 50 ASN B C 1
ATOM 3397 O O . ASN B 1 50 ? 28.707 -18.975 -36.967 1.00 46.60 50 ASN B O 1
ATOM 3402 N N . VAL B 1 51 ? 27.675 -19.517 -35.028 1.00 45.55 51 VAL B N 1
ATOM 3403 C CA . VAL B 1 51 ? 28.239 -20.867 -34.878 1.00 26.86 51 VAL B CA 1
ATOM 3404 C C . VAL B 1 51 ? 27.020 -21.735 -34.658 1.00 42.18 51 VAL B C 1
ATOM 3405 O O . VAL B 1 51 ? 25.915 -21.196 -34.630 1.00 35.77 51 VAL B O 1
ATOM 3409 N N . ASN B 1 52 ? 27.208 -23.045 -34.560 1.00 30.47 52 ASN B N 1
ATOM 3410 C CA . ASN B 1 52 ? 26.123 -24.005 -34.427 1.00 42.64 52 ASN B CA 1
ATOM 3411 C C . ASN B 1 52 ? 25.573 -24.180 -33.052 1.00 49.50 52 ASN B C 1
ATOM 3412 O O . ASN B 1 52 ? 24.400 -24.476 -32.874 1.00 45.74 52 ASN B O 1
ATOM 3417 N N . TYR B 1 53 ? 26.477 -24.125 -32.095 1.00 26.62 53 TYR B N 1
ATOM 3418 C CA . TYR B 1 53 ? 26.102 -24.415 -30.739 1.00 64.80 53 TYR B CA 1
ATOM 3419 C C . TYR B 1 53 ? 26.633 -23.396 -29.722 1.00 45.74 53 TYR B C 1
ATOM 3420 O O . TYR B 1 53 ? 27.721 -22.838 -29.874 1.00 57.06 53 TYR B O 1
ATOM 3429 N N . CYS B 1 54 ? 25.869 -23.228 -28.650 1.00 39.12 54 CYS B N 1
ATOM 3430 C CA . CYS B 1 54 ? 26.193 -22.354 -27.532 1.00 17.09 54 CYS B CA 1
ATOM 3431 C C . CYS B 1 54 ? 25.857 -23.185 -26.279 1.00 73.26 54 CYS B C 1
ATOM 3432 O O . CYS B 1 54 ? 24.820 -23.858 -26.210 1.00 41.63 54 CYS B O 1
ATOM 3435 N N . ILE B 1 55 ? 26.732 -23.164 -25.282 1.00 51.51 55 ILE B N 1
ATOM 3436 C CA . ILE B 1 55 ? 26.467 -23.891 -24.044 1.00 47.42 55 ILE B CA 1
ATOM 3437 C C . ILE B 1 55 ? 26.689 -22.878 -22.951 1.00 47.08 55 ILE B C 1
ATOM 3438 O O . ILE B 1 55 ? 27.813 -22.378 -22.770 1.00 25.16 55 ILE B O 1
ATOM 3443 N N . GLY B 1 56 ? 25.580 -22.570 -22.277 1.00 25.14 56 GLY B N 1
ATOM 3444 C CA . GLY B 1 56 ? 25.537 -21.617 -21.166 1.00 29.92 56 GLY B CA 1
ATOM 3445 C C . GLY B 1 56 ? 26.236 -22.184 -19.957 1.00 26.36 56 GLY B C 1
ATOM 3446 O O . GLY B 1 56 ? 26.275 -23.389 -19.738 1.00 20.29 56 GLY B O 1
ATOM 3447 N N . CYS B 1 57 ? 26.843 -21.298 -19.194 1.00 25.31 57 CYS B N 1
ATOM 3448 C CA . CYS B 1 57 ? 27.574 -21.734 -18.016 1.00 42.20 57 CYS B CA 1
ATOM 3449 C C . CYS B 1 57 ? 27.720 -20.621 -16.984 1.00 17.15 57 CYS B C 1
ATOM 3450 O O . CYS B 1 57 ? 27.147 -19.523 -17.123 1.00 33.48 57 CYS B O 1
ATOM 3453 N N . GLY B 1 58 ? 28.459 -20.948 -15.929 1.00 38.01 58 GLY B N 1
ATOM 3454 C CA . GLY B 1 58 ? 28.661 -20.076 -14.778 1.00 25.60 58 GLY B CA 1
ATOM 3455 C C . GLY B 1 58 ? 29.405 -18.767 -14.875 1.00 50.61 58 GLY B C 1
ATOM 3456 O O . GLY B 1 58 ? 29.065 -17.832 -14.160 1.00 27.66 58 GLY B O 1
ATOM 3457 N N . ASN B 1 59 ? 30.460 -18.734 -15.669 1.00 29.18 59 ASN B N 1
ATOM 3458 C CA . ASN B 1 59 ? 31.222 -17.522 -15.824 1.00 42.32 59 ASN B CA 1
ATOM 3459 C C . ASN B 1 59 ? 32.210 -17.825 -16.910 1.00 63.16 59 ASN B C 1
ATOM 3460 O O . ASN B 1 59 ? 32.375 -18.976 -17.324 1.00 35.61 59 ASN B O 1
ATOM 3465 N N . GLY B 1 60 ? 32.883 -16.766 -17.330 1.00 24.58 60 GLY B N 1
ATOM 3466 C CA . GLY B 1 60 ? 33.844 -16.873 -18.415 1.00 48.57 60 GLY B CA 1
ATOM 3467 C C . GLY B 1 60 ? 35.047 -17.709 -18.039 1.00 34.22 60 GLY B C 1
ATOM 3468 O O . GLY B 1 60 ? 35.730 -18.257 -18.900 1.00 48.20 60 GLY B O 1
ATOM 3469 N N . LEU B 1 61 ? 35.328 -17.808 -16.750 1.00 32.22 61 LEU B N 1
ATOM 3470 C CA . LEU B 1 61 ? 36.476 -18.608 -16.369 1.00 22.18 61 LEU B CA 1
ATOM 3471 C C . LEU B 1 61 ? 36.144 -20.098 -16.551 1.00 69.37 61 LEU B C 1
ATOM 3472 O O . LEU B 1 61 ? 36.965 -20.915 -16.996 1.00 31.51 61 LEU B O 1
ATOM 3477 N N . ASP B 1 62 ? 34.902 -20.423 -16.205 1.00 26.72 62 ASP B N 1
ATOM 3478 C CA . ASP B 1 62 ? 34.408 -21.792 -16.278 1.00 21.28 62 ASP B CA 1
ATOM 3479 C C . ASP B 1 62 ? 34.332 -22.171 -17.748 1.00 47.79 62 ASP B C 1
ATOM 3480 O O . ASP B 1 62 ? 34.615 -23.295 -18.185 1.00 25.32 62 ASP B O 1
ATOM 3485 N N . ALA B 1 63 ? 33.894 -21.185 -18.515 1.00 24.03 63 ALA B N 1
ATOM 3486 C CA . ALA B 1 63 ? 33.716 -21.409 -19.944 1.00 28.37 63 ALA B CA 1
ATOM 3487 C C . ALA B 1 63 ? 35.024 -21.910 -20.556 1.00 38.98 63 ALA B C 1
ATOM 3488 O O . ALA B 1 63 ? 35.054 -22.953 -21.213 1.00 32.83 63 ALA B O 1
ATOM 3490 N N . LEU B 1 64 ? 36.135 -21.224 -20.294 1.00 36.77 64 LEU B N 1
ATOM 3491 C CA . LEU B 1 64 ? 37.438 -21.665 -20.807 1.00 42.83 64 LEU B CA 1
ATOM 3492 C C . LEU B 1 64 ? 37.729 -23.079 -20.294 1.00 28.12 64 LEU B C 1
ATOM 3493 O O . LEU B 1 64 ? 37.931 -24.040 -21.051 1.00 38.29 64 LEU B O 1
ATOM 3498 N N . HIS B 1 65 ? 37.729 -23.168 -18.968 1.00 25.51 65 HIS B N 1
ATOM 3499 C CA . HIS B 1 65 ? 38.002 -24.417 -18.312 1.00 24.18 65 HIS B CA 1
ATOM 3500 C C . HIS B 1 65 ? 37.178 -25.522 -18.962 1.00 63.32 65 HIS B C 1
ATOM 3501 O O . HIS B 1 65 ? 37.639 -26.616 -19.303 1.00 42.12 65 HIS B O 1
ATOM 3508 N N . LEU B 1 66 ? 35.911 -25.213 -19.145 1.00 27.30 66 LEU B N 1
ATOM 3509 C CA . LEU B 1 66 ? 35.068 -26.197 -19.781 1.00 32.62 66 LEU B CA 1
ATOM 3510 C C . LEU B 1 66 ? 35.585 -26.532 -21.177 1.00 38.35 66 LEU B C 1
ATOM 3511 O O . LEU B 1 66 ? 35.589 -27.684 -21.577 1.00 36.97 66 LEU B O 1
ATOM 3516 N N . ILE B 1 67 ? 35.998 -25.550 -21.965 1.00 40.79 67 ILE B N 1
ATOM 3517 C CA . ILE B 1 67 ? 36.460 -25.961 -23.284 1.00 23.33 67 ILE B CA 1
ATOM 3518 C C . ILE B 1 67 ? 37.595 -26.954 -23.215 1.00 44.37 67 ILE B C 1
ATOM 3519 O O . ILE B 1 67 ? 37.606 -28.010 -23.826 1.00 40.35 67 ILE B O 1
ATOM 3524 N N . LEU B 1 68 ? 38.582 -26.599 -22.427 1.00 18.78 68 LEU B N 1
ATOM 3525 C CA . LEU B 1 68 ? 39.718 -27.458 -22.276 1.00 35.68 68 LEU B CA 1
ATOM 3526 C C . LEU B 1 68 ? 39.313 -28.814 -21.791 1.00 22.25 68 LEU B C 1
ATOM 3527 O O . LEU B 1 68 ? 39.701 -29.858 -22.313 1.00 45.86 68 LEU B O 1
ATOM 3532 N N . LYS B 1 69 ? 38.624 -28.812 -20.665 1.00 40.68 69 LYS B N 1
ATOM 3533 C CA . LYS B 1 69 ? 38.234 -30.099 -20.115 1.00 54.73 69 LYS B CA 1
ATOM 3534 C C . LYS B 1 69 ? 37.536 -30.946 -21.193 1.00 37.15 69 LYS B C 1
ATOM 3535 O O . LYS B 1 69 ? 37.737 -32.160 -21.364 1.00 33.05 69 LYS B O 1
ATOM 3541 N N . GLY B 1 70 ? 36.677 -30.269 -21.939 1.00 34.86 70 GLY B N 1
ATOM 3542 C CA . GLY B 1 70 ? 35.964 -30.946 -23.011 1.00 24.15 70 GLY B CA 1
ATOM 3543 C C . GLY B 1 70 ? 36.967 -31.522 -24.000 1.00 83.41 70 GLY B C 1
ATOM 3544 O O . GLY B 1 70 ? 36.696 -32.583 -24.545 1.00 38.17 70 GLY B O 1
ATOM 3545 N N . TYR B 1 71 ? 38.105 -30.850 -24.192 1.00 42.59 71 TYR B N 1
ATOM 3546 C CA . TYR B 1 71 ? 39.200 -31.276 -25.084 1.00 44.35 71 TYR B CA 1
ATOM 3547 C C . TYR B 1 71 ? 40.242 -32.201 -24.408 1.00 25.59 71 TYR B C 1
ATOM 3548 O O . TYR B 1 71 ? 41.375 -32.323 -24.878 1.00 71.37 71 TYR B O 1
ATOM 3557 N N . ASP B 1 72 ? 39.882 -32.784 -23.266 1.00 46.26 72 ASP B N 1
ATOM 3558 C CA . ASP B 1 72 ? 40.742 -33.647 -22.448 1.00 58.85 72 ASP B CA 1
ATOM 3559 C C . ASP B 1 72 ? 41.921 -32.975 -21.783 1.00 72.29 72 ASP B C 1
ATOM 3560 O O . ASP B 1 72 ? 42.447 -33.507 -20.799 1.00 91.68 72 ASP B O 1
ATOM 3565 N N . ILE B 1 73 ? 42.294 -31.802 -22.291 1.00 53.04 73 ILE B N 1
ATOM 3566 C CA . ILE B 1 73 ? 43.390 -30.991 -21.755 1.00 50.33 73 ILE B CA 1
ATOM 3567 C C . ILE B 1 73 ? 43.475 -30.964 -20.221 1.00 56.67 73 ILE B C 1
ATOM 3568 O O . ILE B 1 73 ? 42.473 -31.000 -19.502 1.00 63.57 73 ILE B O 1
ATOM 3573 N N . GLY B 1 74 ? 44.694 -30.967 -19.707 1.00 42.25 74 GLY B N 1
ATOM 3574 C CA . GLY B 1 74 ? 44.852 -30.984 -18.271 1.00 47.57 74 GLY B CA 1
ATOM 3575 C C . GLY B 1 74 ? 46.314 -31.291 -17.985 1.00 59.20 74 GLY B C 1
ATOM 3576 O O . GLY B 1 74 ? 47.219 -30.619 -18.468 1.00 41.87 74 GLY B O 1
ATOM 3577 N N . PHE B 1 75 ? 46.559 -32.328 -17.194 1.00 59.61 75 PHE B N 1
ATOM 3578 C CA . PHE B 1 75 ? 47.921 -32.676 -16.822 1.00 67.94 75 PHE B CA 1
ATOM 3579 C C . PHE B 1 75 ? 48.919 -33.082 -17.905 1.00 100.00 75 PHE B C 1
ATOM 3580 O O . PHE B 1 75 ? 48.597 -33.825 -18.836 1.00 99.27 75 PHE B O 1
ATOM 3588 N N . GLY B 1 76 ? 50.151 -32.591 -17.772 1.00 70.90 76 GLY B N 1
ATOM 3589 C CA . GLY B 1 76 ? 51.205 -32.896 -18.725 1.00 100.00 76 GLY B CA 1
ATOM 3590 C C . GLY B 1 76 ? 50.879 -32.151 -20.002 1.00 100.00 76 GLY B C 1
ATOM 3591 O O . GLY B 1 76 ? 51.436 -32.434 -21.064 1.00 100.00 76 GLY B O 1
ATOM 3592 N N . ASP B 1 77 ? 49.964 -31.198 -19.883 1.00 67.26 77 ASP B N 1
ATOM 3593 C CA . ASP B 1 77 ? 49.573 -30.396 -21.027 1.00 47.79 77 ASP B CA 1
ATOM 3594 C C . ASP B 1 77 ? 50.033 -28.962 -20.862 1.00 59.44 77 ASP B C 1
ATOM 3595 O O . ASP B 1 77 ? 50.224 -28.462 -19.747 1.00 47.70 77 ASP B O 1
ATOM 3600 N N . GLU B 1 78 ? 50.226 -28.330 -22.011 1.00 24.01 78 GLU B N 1
ATOM 3601 C CA . GLU B 1 78 ? 50.639 -26.942 -22.069 1.00 44.82 78 GLU B CA 1
ATOM 3602 C C . GLU B 1 78 ? 49.589 -26.220 -22.923 1.00 74.58 78 GLU B C 1
ATOM 3603 O O . GLU B 1 78 ? 49.181 -26.758 -23.945 1.00 34.74 78 GLU B O 1
ATOM 3609 N N . VAL B 1 79 ? 49.154 -25.037 -22.485 1.00 37.85 79 VAL B N 1
ATOM 3610 C CA . VAL B 1 79 ? 48.226 -24.160 -23.205 1.00 47.64 79 VAL B CA 1
ATOM 3611 C C . VAL B 1 79 ? 48.923 -22.808 -23.272 1.00 62.28 79 VAL B C 1
ATOM 3612 O O . VAL B 1 79 ? 49.433 -22.290 -22.276 1.00 36.22 79 VAL B O 1
ATOM 3616 N N . ILE B 1 80 ? 48.938 -22.236 -24.463 1.00 31.20 80 ILE B N 1
ATOM 3617 C CA . ILE B 1 80 ? 49.572 -20.953 -24.621 1.00 45.42 80 ILE B CA 1
ATOM 3618 C C . ILE B 1 80 ? 48.541 -19.878 -24.375 1.00 38.80 80 ILE B C 1
ATOM 3619 O O . ILE B 1 80 ? 47.358 -20.125 -24.649 1.00 63.31 80 ILE B O 1
ATOM 3624 N N . VAL B 1 81 ? 48.990 -18.716 -23.876 1.00 56.95 81 VAL B N 1
ATOM 3625 C CA . VAL B 1 81 ? 48.135 -17.549 -23.530 1.00 46.01 81 VAL B CA 1
ATOM 3626 C C . VAL B 1 81 ? 48.897 -16.193 -23.450 1.00 92.40 81 VAL B C 1
ATOM 362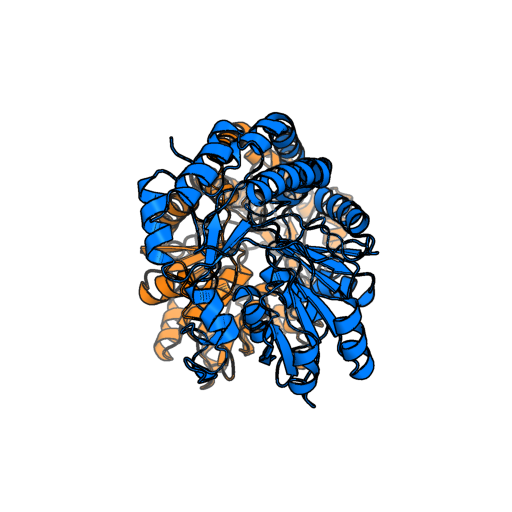7 O O . VAL B 1 81 ? 50.071 -16.196 -23.081 1.00 36.51 81 VAL B O 1
ATOM 3631 N N . PRO B 1 82 ? 48.252 -15.056 -23.753 1.00 31.11 82 PRO B N 1
ATOM 3632 C CA . PRO B 1 82 ? 48.950 -13.761 -23.692 1.00 50.64 82 PRO B CA 1
ATOM 3633 C C . PRO B 1 82 ? 49.542 -13.589 -22.326 1.00 43.83 82 PRO B C 1
ATOM 3634 O O . PRO B 1 82 ? 48.947 -13.934 -21.315 1.00 42.22 82 PRO B O 1
ATOM 3638 N N . SER B 1 83 ? 50.707 -12.990 -22.292 1.00 58.83 83 SER B N 1
ATOM 3639 C CA . SER B 1 83 ? 51.322 -12.759 -21.005 1.00 52.74 83 SER B CA 1
ATOM 3640 C C . SER B 1 83 ? 50.622 -11.604 -20.275 1.00 77.63 83 SER B C 1
ATOM 3641 O O . SER B 1 83 ? 50.853 -11.411 -19.082 1.00 100.00 83 SER B O 1
ATOM 3644 N N . ASN B 1 84 ? 49.777 -10.846 -20.970 1.00 30.74 84 ASN B N 1
ATOM 3645 C CA . ASN B 1 84 ? 49.101 -9.684 -20.391 1.00 100.00 84 ASN B CA 1
ATOM 3646 C C . ASN B 1 84 ? 47.578 -9.709 -20.205 1.00 46.52 84 ASN B C 1
ATOM 3647 O O . ASN B 1 84 ? 46.938 -8.669 -19.983 1.00 100.00 84 ASN B O 1
ATOM 3652 N N . THR B 1 85 ? 47.014 -10.901 -20.316 1.00 61.60 85 THR B N 1
ATOM 3653 C CA . THR B 1 85 ? 45.582 -11.101 -20.193 1.00 39.68 85 THR B CA 1
ATOM 3654 C C . THR B 1 85 ? 45.152 -11.118 -18.740 1.00 33.27 85 THR B C 1
ATOM 3655 O O . THR B 1 85 ? 45.978 -11.087 -17.820 1.00 56.67 85 THR B O 1
ATOM 3659 N N . PHE B 1 86 ? 43.847 -11.281 -18.572 1.00 42.15 86 PHE B N 1
ATOM 3660 C CA . PHE B 1 86 ? 43.253 -11.370 -17.260 1.00 24.19 86 PHE B CA 1
ATOM 3661 C C . PHE B 1 86 ? 43.656 -12.722 -16.705 1.00 34.07 86 PHE B C 1
ATOM 3662 O O . PHE B 1 86 ? 43.684 -13.731 -17.407 1.00 37.80 86 PHE B O 1
ATOM 3670 N N . ILE B 1 87 ? 43.987 -12.714 -15.420 1.00 30.75 87 ILE B N 1
ATOM 3671 C CA . ILE B 1 87 ? 44.433 -13.921 -14.744 1.00 12.75 87 ILE B CA 1
ATOM 3672 C C . ILE B 1 87 ? 43.531 -15.098 -14.924 1.00 30.67 87 ILE B C 1
ATOM 3673 O O . ILE B 1 87 ? 43.953 -16.259 -14.982 1.00 35.20 87 ILE B O 1
ATOM 3678 N N . ALA B 1 88 ? 42.258 -14.780 -15.035 1.00 34.08 88 ALA B N 1
ATOM 3679 C CA . ALA B 1 88 ? 41.304 -15.847 -15.218 1.00 32.75 88 ALA B CA 1
ATOM 3680 C C . ALA B 1 88 ? 41.705 -16.715 -16.382 1.00 52.23 88 ALA B C 1
ATOM 3681 O O . ALA B 1 88 ? 41.516 -17.920 -16.324 1.00 26.82 88 ALA B O 1
ATOM 3683 N N . THR B 1 89 ? 42.194 -16.129 -17.466 1.00 31.85 89 THR B N 1
ATOM 3684 C CA . THR B 1 89 ? 42.553 -16.988 -18.572 1.00 25.83 89 THR B CA 1
ATOM 3685 C C . THR B 1 89 ? 43.495 -18.085 -18.063 1.00 33.46 89 THR B C 1
ATOM 3686 O O . THR B 1 89 ? 43.361 -19.264 -18.404 1.00 52.66 89 THR B O 1
ATOM 3690 N N . ALA B 1 90 ? 44.454 -17.719 -17.218 1.00 32.72 90 ALA B N 1
ATOM 3691 C CA . ALA B 1 90 ? 45.405 -18.715 -16.723 1.00 29.40 90 ALA B CA 1
ATOM 3692 C C . ALA B 1 90 ? 44.851 -19.684 -15.663 1.00 58.83 90 ALA B C 1
ATOM 3693 O O . ALA B 1 90 ? 45.231 -20.858 -15.593 1.00 25.37 90 ALA B O 1
ATOM 3695 N N . LEU B 1 91 ? 43.955 -19.195 -14.815 1.00 38.30 91 LEU B N 1
ATOM 3696 C CA . LEU B 1 91 ? 43.399 -20.013 -13.724 1.00 36.96 91 LEU B CA 1
ATOM 3697 C C . LEU B 1 91 ? 42.720 -21.230 -14.341 1.00 31.60 91 LEU B C 1
ATOM 3698 O O . LEU B 1 91 ? 42.849 -22.364 -13.881 1.00 53.02 91 LEU B O 1
ATOM 3703 N N . ALA B 1 92 ? 42.036 -20.965 -15.446 1.00 29.39 92 ALA B N 1
ATOM 3704 C CA . ALA B 1 92 ? 41.305 -21.990 -16.164 1.00 29.04 92 ALA B CA 1
ATOM 3705 C C . ALA B 1 92 ? 42.223 -23.109 -16.585 1.00 38.21 92 ALA B C 1
ATOM 3706 O O . ALA B 1 92 ? 41.898 -24.285 -16.388 1.00 39.27 92 ALA B O 1
ATOM 3708 N N . VAL B 1 93 ? 43.366 -22.737 -17.152 1.00 49.60 93 VAL B N 1
ATOM 3709 C CA . VAL B 1 93 ? 44.325 -23.730 -17.625 1.00 40.45 93 VAL B CA 1
ATOM 3710 C C . VAL B 1 93 ? 44.739 -24.573 -16.450 1.00 34.96 93 VAL B C 1
ATOM 3711 O O . VAL B 1 93 ? 44.847 -25.814 -16.466 1.00 48.97 93 VAL B O 1
ATOM 3715 N N . SER B 1 94 ? 44.990 -23.807 -15.405 1.00 32.95 94 SER B N 1
ATOM 3716 C CA . SER B 1 94 ? 45.469 -24.418 -14.200 1.00 56.93 94 SER B CA 1
ATOM 3717 C C . SER B 1 94 ? 44.460 -25.317 -13.538 1.00 37.41 94 SER B C 1
ATOM 3718 O O . SER B 1 94 ? 44.835 -26.366 -13.040 1.00 42.86 94 SER B O 1
ATOM 3721 N N . TYR B 1 95 ? 43.193 -24.923 -13.521 1.00 38.23 95 TYR B N 1
ATOM 3722 C CA . TYR B 1 95 ? 42.202 -25.762 -12.863 1.00 32.99 95 TYR B CA 1
ATOM 3723 C C . TYR B 1 95 ? 42.259 -27.102 -13.543 1.00 35.13 95 TYR B C 1
ATOM 3724 O O . TYR B 1 95 ? 41.906 -28.104 -12.934 1.00 56.65 95 TYR B O 1
ATOM 3726 N N . THR B 1 96 ? 42.679 -27.147 -14.806 1.00 36.03 96 THR B N 1
ATOM 3727 C CA . THR B 1 96 ? 42.668 -28.446 -15.496 1.00 20.73 96 THR B CA 1
ATOM 3728 C C . THR B 1 96 ? 43.805 -29.379 -15.261 1.00 33.31 96 THR B C 1
ATOM 3729 O O . THR B 1 96 ? 43.792 -30.508 -15.757 1.00 37.17 96 THR B O 1
ATOM 3733 N N . GLY B 1 97 ? 44.783 -28.829 -14.552 1.00 58.70 97 GLY B N 1
ATOM 3734 C CA . GLY B 1 97 ? 46.020 -29.510 -14.216 1.00 36.34 97 GLY B CA 1
ATOM 3735 C C . GLY B 1 97 ? 47.009 -29.290 -15.363 1.00 70.02 97 GLY B C 1
ATOM 3736 O O . GLY B 1 97 ? 48.028 -29.982 -15.509 1.00 58.13 97 GLY B O 1
ATOM 3737 N N . ALA B 1 98 ? 46.670 -28.328 -16.207 1.00 63.91 98 ALA B N 1
ATOM 3738 C CA . ALA B 1 98 ? 47.521 -28.029 -17.340 1.00 42.84 98 ALA B CA 1
ATOM 3739 C C . ALA B 1 98 ? 48.417 -26.897 -16.891 1.00 100.00 98 ALA B C 1
ATOM 3740 O O . ALA B 1 98 ? 48.199 -26.326 -15.811 1.00 62.12 98 ALA B O 1
ATOM 3742 N N . LYS B 1 99 ? 49.409 -26.605 -17.733 1.00 44.52 99 LYS B N 1
ATOM 3743 C CA . LYS B 1 99 ? 50.349 -25.534 -17.452 1.00 50.70 99 LYS B CA 1
ATOM 3744 C C . LYS B 1 99 ? 50.308 -24.467 -18.499 1.00 57.40 99 LYS B C 1
ATOM 3745 O O . LYS B 1 99 ? 50.548 -24.720 -19.676 1.00 42.55 99 LYS B O 1
ATOM 3751 N N . PRO B 1 100 ? 50.025 -23.265 -18.028 1.00 49.57 100 PRO B N 1
ATOM 3752 C CA . PRO B 1 100 ? 49.937 -22.077 -18.878 1.00 49.49 100 PRO B CA 1
ATOM 3753 C C . PRO B 1 100 ? 51.323 -21.661 -19.351 1.00 52.71 100 PRO B C 1
ATOM 3754 O O . PRO B 1 100 ? 52.279 -21.596 -18.573 1.00 54.22 100 PRO B O 1
ATOM 3758 N N . ILE B 1 101 ? 51.393 -21.346 -20.635 1.00 55.74 101 ILE B N 1
ATOM 3759 C CA . ILE B 1 101 ? 52.621 -20.884 -21.263 1.00 58.74 101 ILE B CA 1
ATOM 3760 C C . ILE B 1 101 ? 52.282 -19.493 -21.807 1.00 42.98 101 ILE B C 1
ATOM 3761 O O . ILE B 1 101 ? 51.362 -19.326 -22.616 1.00 45.69 101 ILE B O 1
ATOM 3766 N N . PHE B 1 102 ? 52.993 -18.478 -21.328 1.00 71.76 102 PHE B N 1
ATOM 3767 C CA . PHE B 1 102 ? 52.664 -17.112 -21.740 1.00 50.59 102 PHE B CA 1
ATOM 3768 C C . PHE B 1 102 ? 53.401 -16.643 -22.980 1.00 100.00 102 PHE B C 1
ATOM 3769 O O . PHE B 1 102 ? 54.587 -16.989 -23.122 1.00 59.16 102 PHE B O 1
ATOM 3777 N N . VAL B 1 103 ? 52.706 -15.871 -23.829 1.00 39.10 103 VAL B N 1
ATOM 3778 C CA . VAL B 1 103 ? 53.253 -15.296 -25.056 1.00 38.39 103 VAL B CA 1
ATOM 3779 C C . VAL B 1 103 ? 53.025 -13.798 -25.081 1.00 42.76 103 VAL B C 1
ATOM 3780 O O . VAL B 1 103 ? 51.899 -13.328 -24.863 1.00 75.61 103 VAL B O 1
ATOM 3784 N N . GLU B 1 104 ? 54.077 -13.026 -25.312 1.00 47.47 104 GLU B N 1
ATOM 3785 C CA . GLU B 1 104 ? 53.895 -11.581 -25.306 1.00 29.97 104 GLU B CA 1
ATOM 3786 C C . GLU B 1 104 ? 52.874 -11.092 -26.324 1.00 38.01 104 GLU B C 1
ATOM 3787 O O . GLU B 1 104 ? 52.650 -11.769 -27.322 1.00 51.37 104 GLU B O 1
ATOM 3793 N N . PRO B 1 105 ? 52.277 -9.916 -26.106 1.00 62.60 105 PRO B N 1
ATOM 3794 C CA . PRO B 1 105 ? 51.303 -9.400 -27.066 1.00 49.98 105 PRO B CA 1
ATOM 3795 C C . PRO B 1 105 ? 51.930 -8.332 -27.956 1.00 44.09 105 PRO B C 1
ATOM 3796 O O . PRO B 1 105 ? 53.020 -7.843 -27.704 1.00 54.50 105 PRO B O 1
ATOM 3800 N N . ASP B 1 106 ? 51.192 -7.924 -28.975 1.00 100.00 106 ASP B N 1
ATOM 3801 C CA . ASP B 1 106 ? 51.707 -6.883 -29.828 1.00 32.60 106 ASP B CA 1
ATOM 3802 C C . ASP B 1 106 ? 51.307 -5.609 -29.126 1.00 84.46 106 ASP B C 1
ATOM 3803 O O . ASP B 1 106 ? 50.126 -5.245 -29.095 1.00 50.14 106 ASP B O 1
ATOM 3808 N N . ILE B 1 107 ? 52.282 -4.904 -28.575 1.00 50.41 107 ILE B N 1
ATOM 3809 C CA . ILE B 1 107 ? 51.903 -3.655 -27.931 1.00 31.02 107 ILE B CA 1
ATOM 3810 C C . ILE B 1 107 ? 50.976 -2.793 -28.783 1.00 62.04 107 ILE B C 1
ATOM 3811 O O . ILE B 1 107 ? 50.215 -1.980 -28.256 1.00 65.14 107 ILE B O 1
ATOM 3816 N N . ARG B 1 108 ? 51.055 -2.942 -30.102 1.00 37.03 108 ARG B N 1
ATOM 3817 C CA . ARG B 1 108 ? 50.227 -2.120 -30.969 1.00 20.40 108 ARG B CA 1
ATOM 3818 C C . ARG B 1 108 ? 48.778 -2.383 -30.739 1.00 91.06 108 ARG B C 1
ATOM 3819 O O . ARG B 1 108 ? 47.912 -1.522 -30.869 1.00 59.02 108 ARG B O 1
ATOM 3827 N N . THR B 1 109 ? 48.533 -3.642 -30.434 1.00 43.22 109 THR B N 1
ATOM 3828 C CA . THR B 1 109 ? 47.173 -4.072 -30.247 1.00 100.00 109 THR B CA 1
ATOM 3829 C C . THR B 1 109 ? 46.920 -4.693 -28.899 1.00 50.05 109 THR B C 1
ATOM 3830 O O . THR B 1 109 ? 45.796 -5.126 -28.657 1.00 46.62 109 THR B O 1
ATOM 3834 N N . TYR B 1 110 ? 47.946 -4.752 -28.048 1.00 39.26 110 TYR B N 1
ATOM 3835 C CA . TYR B 1 110 ? 47.825 -5.397 -26.736 1.00 100.00 110 TYR B CA 1
ATOM 3836 C C . TYR B 1 110 ? 47.273 -6.827 -26.902 1.00 55.75 110 TYR B C 1
ATOM 3837 O O . TYR B 1 110 ? 46.617 -7.322 -25.985 1.00 45.99 110 TYR B O 1
ATOM 3846 N N . ASN B 1 111 ? 47.503 -7.478 -28.045 1.00 47.90 111 ASN B N 1
ATOM 3847 C CA . ASN B 1 111 ? 46.947 -8.818 -28.248 1.00 24.59 111 ASN B CA 1
ATOM 3848 C C . ASN B 1 111 ? 48.091 -9.755 -28.564 1.00 41.64 111 ASN B C 1
ATOM 3849 O O . ASN B 1 111 ? 49.083 -9.294 -29.095 1.00 59.62 111 ASN B O 1
ATOM 3854 N N . ILE B 1 112 ? 47.966 -11.038 -28.233 1.00 32.60 112 ILE B N 1
ATOM 3855 C CA . ILE B 1 112 ? 49.023 -12.043 -28.437 1.00 75.36 112 ILE B CA 1
ATOM 3856 C C . ILE B 1 112 ? 49.733 -11.969 -29.775 1.00 46.84 112 ILE B C 1
ATOM 3857 O O . ILE B 1 112 ? 49.073 -11.943 -30.816 1.00 87.43 112 ILE B O 1
ATOM 3862 N N . ASP B 1 113 ? 51.062 -11.888 -29.732 1.00 62.77 113 ASP B N 1
ATOM 3863 C CA . ASP B 1 113 ? 51.886 -11.772 -30.936 1.00 47.95 113 ASP B CA 1
ATOM 3864 C C . ASP B 1 113 ? 52.135 -13.122 -31.610 1.00 63.49 113 ASP B C 1
ATOM 3865 O O . ASP B 1 113 ? 52.894 -13.972 -31.112 1.00 42.47 113 ASP B O 1
ATOM 3870 N N . PRO B 1 114 ? 51.453 -13.302 -32.742 1.00 59.94 114 PRO B N 1
ATOM 3871 C CA . PRO B 1 114 ? 51.491 -14.552 -33.512 1.00 58.02 114 PRO B CA 1
ATOM 3872 C C . PRO B 1 114 ? 52.861 -15.005 -33.923 1.00 58.27 114 PRO B C 1
ATOM 3873 O O . PRO B 1 114 ? 53.148 -16.220 -33.936 1.00 43.31 114 PRO B O 1
ATOM 3877 N N . SER B 1 115 ? 53.674 -14.001 -34.268 1.00 81.91 115 SER B N 1
ATOM 3878 C CA . SER B 1 115 ? 55.066 -14.193 -34.707 1.00 49.18 115 SER B CA 1
ATOM 3879 C C . SER B 1 115 ? 55.702 -14.957 -33.567 1.00 100.00 115 SER B C 1
ATOM 3880 O O . SER B 1 115 ? 56.493 -15.897 -33.739 1.00 42.45 115 SER B O 1
ATOM 3883 N N . LEU B 1 116 ? 55.294 -14.503 -32.387 1.00 23.21 116 LEU B N 1
ATOM 3884 C CA . LEU B 1 116 ? 55.801 -15.059 -31.150 1.00 36.96 116 LEU B CA 1
ATOM 3885 C C . LEU B 1 116 ? 55.211 -16.388 -30.700 1.00 100.00 116 LEU B C 1
ATOM 3886 O O . LEU B 1 116 ? 55.688 -17.044 -29.759 1.00 63.71 116 LEU B O 1
ATOM 3891 N N . ILE B 1 117 ? 54.175 -16.819 -31.399 1.00 41.84 117 ILE B N 1
ATOM 3892 C CA . ILE B 1 117 ? 53.587 -18.057 -30.964 1.00 43.63 117 ILE B CA 1
ATOM 3893 C C . ILE B 1 117 ? 54.420 -19.315 -31.129 1.00 39.07 117 ILE B C 1
ATOM 3894 O O . ILE B 1 117 ? 54.587 -20.096 -30.191 1.00 55.23 117 ILE B O 1
ATOM 3899 N N . GLU B 1 118 ? 54.945 -19.513 -32.328 1.00 72.93 118 GLU B N 1
ATOM 3900 C CA . GLU B 1 118 ? 55.711 -20.721 -32.583 1.00 35.87 118 GLU B CA 1
ATOM 3901 C C . GLU B 1 118 ? 56.855 -21.102 -31.634 1.00 73.88 118 GLU B C 1
ATOM 3902 O O . GLU B 1 118 ? 57.134 -22.277 -31.433 1.00 50.62 118 GLU B O 1
ATOM 3908 N N . SER B 1 119 ? 57.552 -20.131 -31.066 1.00 42.64 119 SER B N 1
ATOM 3909 C CA . SER B 1 119 ? 58.695 -20.424 -30.231 1.00 78.80 119 SER B CA 1
ATOM 3910 C C . SER B 1 119 ? 58.386 -20.973 -28.872 1.00 73.62 119 SER B C 1
ATOM 3911 O O . SER B 1 119 ? 59.294 -21.108 -28.037 1.00 88.96 119 SER B O 1
ATOM 3914 N N . ALA B 1 120 ? 57.114 -21.233 -28.634 1.00 68.78 120 ALA B N 1
ATOM 3915 C CA . ALA B 1 120 ? 56.713 -21.719 -27.326 1.00 76.27 120 ALA B CA 1
ATOM 3916 C C . ALA B 1 120 ? 56.092 -23.090 -27.444 1.00 100.00 120 ALA B C 1
ATOM 3917 O O . ALA B 1 120 ? 55.758 -23.755 -26.455 1.00 51.05 120 ALA B O 1
ATOM 3919 N N . ILE B 1 121 ? 55.918 -23.518 -28.684 1.00 81.07 121 ILE B N 1
ATOM 3920 C CA . ILE B 1 121 ? 55.333 -24.824 -28.830 1.00 44.47 121 ILE B CA 1
ATOM 3921 C C . ILE B 1 121 ? 56.347 -25.808 -28.304 1.00 41.97 121 ILE B C 1
ATOM 3922 O O . ILE B 1 121 ? 57.542 -25.721 -28.564 1.00 100.00 121 ILE B O 1
ATOM 3927 N N . THR B 1 122 ? 55.794 -26.760 -27.582 1.00 51.98 122 THR B N 1
ATOM 3928 C CA . THR B 1 122 ? 56.505 -27.846 -26.975 1.00 38.19 122 THR B CA 1
ATOM 3929 C C . THR B 1 122 ? 55.597 -28.965 -27.431 1.00 62.29 122 THR B C 1
ATOM 3930 O O . THR B 1 122 ? 54.534 -28.713 -28.000 1.00 50.67 122 THR B O 1
ATOM 3934 N N . GLU B 1 123 ? 56.037 -30.190 -27.201 1.00 41.83 123 GLU B N 1
ATOM 3935 C CA . GLU B 1 123 ? 55.257 -31.325 -27.625 1.00 87.47 123 GLU B CA 1
ATOM 3936 C C . GLU B 1 123 ? 54.142 -31.628 -26.623 1.00 65.77 123 GLU B C 1
ATOM 3937 O O . GLU B 1 123 ? 53.446 -32.634 -26.730 1.00 97.36 123 GLU B O 1
ATOM 3943 N N . LYS B 1 124 ? 53.979 -30.742 -25.647 1.00 75.45 124 LYS B N 1
ATOM 3944 C CA . LYS B 1 124 ? 52.990 -30.901 -24.601 1.00 61.96 124 LYS B CA 1
ATOM 3945 C C . LYS B 1 124 ? 51.875 -29.936 -24.865 1.00 31.18 124 LYS B C 1
ATOM 3946 O O . LYS B 1 124 ? 50.838 -29.956 -24.212 1.00 45.30 124 LYS B O 1
ATOM 3952 N N . THR B 1 125 ? 52.147 -29.070 -25.829 1.00 26.31 125 THR B N 1
ATOM 3953 C CA . THR B 1 125 ? 51.243 -28.005 -26.172 1.00 41.98 125 THR B CA 1
ATOM 3954 C C . THR B 1 125 ? 50.040 -28.513 -26.904 1.00 58.03 125 THR B C 1
ATOM 3955 O O . THR B 1 125 ? 50.132 -29.219 -27.904 1.00 74.59 125 THR B O 1
ATOM 3959 N N . LYS B 1 126 ? 48.881 -28.131 -26.388 1.00 51.39 126 LYS B N 1
ATOM 3960 C CA . LYS B 1 126 ? 47.639 -28.563 -27.003 1.00 35.02 126 LYS B CA 1
ATOM 3961 C C . LYS B 1 126 ? 46.714 -27.499 -27.567 1.00 65.42 126 LYS B C 1
ATOM 3962 O O . LYS B 1 126 ? 45.971 -27.737 -28.528 1.00 50.90 126 LYS B O 1
ATOM 3968 N N . ALA B 1 127 ? 46.764 -26.309 -26.975 1.00 27.40 127 ALA B N 1
ATOM 3969 C CA . ALA B 1 127 ? 45.939 -25.203 -27.439 1.00 29.31 127 ALA B CA 1
ATOM 3970 C C . ALA B 1 127 ? 46.579 -23.874 -27.178 1.00 37.72 127 ALA B C 1
ATOM 3971 O O . ALA B 1 127 ? 47.537 -23.722 -26.411 1.00 33.79 127 ALA B O 1
ATOM 3973 N N . ILE B 1 128 ? 45.993 -22.877 -27.812 1.00 33.08 128 ILE B N 1
ATOM 3974 C CA . ILE B 1 128 ? 46.551 -21.567 -27.613 1.00 41.70 128 ILE B CA 1
ATOM 3975 C C . ILE B 1 128 ? 45.288 -20.870 -27.238 1.00 63.30 128 ILE B C 1
ATOM 3976 O O . ILE B 1 128 ? 44.232 -21.188 -27.792 1.00 58.33 128 ILE B O 1
ATOM 3981 N N . ILE B 1 129 ? 45.393 -19.935 -26.303 1.00 45.24 129 ILE B N 1
ATOM 3982 C CA . ILE B 1 129 ? 44.180 -19.218 -25.965 1.00 31.41 129 ILE B CA 1
ATOM 3983 C C . ILE B 1 129 ? 44.464 -17.827 -26.463 1.00 47.21 129 ILE B C 1
ATOM 3984 O O . ILE B 1 129 ? 45.324 -17.151 -25.953 1.00 36.98 129 ILE B O 1
ATOM 3989 N N . ALA B 1 130 ? 43.770 -17.413 -27.507 1.00 45.06 130 ALA B N 1
ATOM 3990 C CA . ALA B 1 130 ? 43.951 -16.087 -28.060 1.00 57.10 130 ALA B CA 1
ATOM 3991 C C . ALA B 1 130 ? 42.891 -15.289 -27.340 1.00 38.46 130 ALA B C 1
ATOM 3992 O O . ALA B 1 130 ? 41.730 -15.698 -27.322 1.00 44.17 130 ALA B O 1
ATOM 3994 N N . VAL B 1 131 ? 43.289 -14.149 -26.777 1.00 59.35 131 VAL B N 1
ATOM 3995 C CA . VAL B 1 131 ? 42.360 -13.274 -26.071 1.00 44.65 131 VAL B CA 1
ATOM 3996 C C . VAL B 1 131 ? 42.121 -12.049 -26.934 1.00 100.00 131 VAL B C 1
ATOM 3997 O O . VAL B 1 131 ? 43.048 -11.533 -27.580 1.00 46.33 131 VAL B O 1
ATOM 4001 N N . HIS B 1 132 ? 40.853 -11.628 -26.964 1.00 33.36 132 HIS B N 1
ATOM 4002 C CA . HIS B 1 132 ? 40.429 -10.469 -27.752 1.00 43.62 132 HIS B CA 1
ATOM 4003 C C . HIS B 1 132 ? 40.263 -9.387 -26.699 1.00 100.00 132 HIS B C 1
ATOM 4004 O O . HIS B 1 132 ? 39.184 -9.109 -26.196 1.00 31.80 132 HIS B O 1
ATOM 4011 N N . LEU B 1 133 ? 41.371 -8.794 -26.312 1.00 29.43 133 LEU B N 1
ATOM 4012 C CA . LEU B 1 133 ? 41.332 -7.821 -25.250 1.00 33.18 133 LEU B CA 1
ATOM 4013 C C . LEU B 1 133 ? 40.680 -6.480 -25.507 1.00 47.93 133 LEU B C 1
ATOM 4014 O O . LEU B 1 133 ? 40.804 -5.895 -26.586 1.00 44.44 133 LEU B O 1
ATOM 4019 N N . TYR B 1 134 ? 40.075 -5.980 -24.438 1.00 32.73 134 TYR B N 1
ATOM 4020 C CA . TYR B 1 134 ? 39.485 -4.652 -24.404 1.00 45.81 134 TYR B CA 1
ATOM 4021 C C . TYR B 1 134 ? 38.444 -4.344 -25.415 1.00 34.59 134 TYR B C 1
ATOM 4022 O O . TYR B 1 134 ? 37.945 -3.213 -25.443 1.00 53.69 134 TYR B O 1
ATOM 4031 N N . GLY B 1 135 ? 38.103 -5.329 -26.240 1.00 33.82 135 GLY B N 1
ATOM 4032 C CA . GLY B 1 135 ? 37.071 -5.054 -27.240 1.00 52.87 135 GLY B CA 1
ATOM 4033 C C . GLY B 1 135 ? 37.388 -5.333 -28.700 1.00 41.92 135 GLY B C 1
ATOM 4034 O O . GLY B 1 135 ? 36.539 -5.074 -29.546 1.00 46.55 135 GLY B O 1
ATOM 4035 N N . GLN B 1 136 ? 38.569 -5.876 -28.989 1.00 33.59 136 GLN B N 1
ATOM 4036 C CA . GLN B 1 136 ? 38.974 -6.231 -30.350 1.00 45.45 136 GLN B CA 1
ATOM 4037 C C . GLN B 1 136 ? 39.814 -7.481 -30.386 1.00 26.43 136 GLN B C 1
ATOM 4038 O O . GLN B 1 136 ? 40.636 -7.760 -29.479 1.00 42.28 136 GLN B O 1
ATOM 4044 N N . PRO B 1 137 ? 39.668 -8.146 -31.532 1.00 61.79 137 PRO B N 1
ATOM 4045 C CA . PRO B 1 137 ? 40.344 -9.396 -31.912 1.00 22.13 137 PRO B CA 1
ATOM 4046 C C . PRO B 1 137 ? 41.857 -9.499 -31.873 1.00 82.96 137 PRO B C 1
ATOM 4047 O O . PRO B 1 137 ? 42.584 -8.541 -32.169 1.00 47.23 137 PRO B O 1
ATOM 4051 N N . ALA B 1 138 ? 42.349 -10.691 -31.556 1.00 19.00 138 ALA B N 1
ATOM 4052 C CA . ALA B 1 138 ? 43.794 -10.866 -31.694 1.00 100.00 138 ALA B CA 1
ATOM 4053 C C . ALA B 1 138 ? 43.730 -11.031 -33.216 1.00 38.71 138 ALA B C 1
ATOM 4054 O O . ALA B 1 138 ? 42.648 -11.015 -33.830 1.00 45.37 138 ALA B O 1
ATOM 4056 N N . ASP B 1 139 ? 44.871 -11.195 -33.866 1.00 45.54 139 ASP B N 1
ATOM 4057 C CA . ASP B 1 139 ? 44.800 -11.327 -35.315 1.00 33.24 139 ASP B CA 1
ATOM 4058 C C . ASP B 1 139 ? 44.657 -12.812 -35.533 1.00 77.17 139 ASP B C 1
ATOM 4059 O O . ASP B 1 139 ? 45.628 -13.550 -35.491 1.00 45.52 139 ASP B O 1
ATOM 4064 N N . MET B 1 140 ? 43.446 -13.301 -35.736 1.00 44.31 140 MET B N 1
ATOM 4065 C CA . MET B 1 140 ? 43.363 -14.746 -35.827 1.00 38.55 140 MET B CA 1
ATOM 4066 C C . MET B 1 140 ? 44.023 -15.525 -36.946 1.00 60.19 140 MET B C 1
ATOM 4067 O O . MET B 1 140 ? 44.506 -16.635 -36.724 1.00 65.68 140 MET B O 1
ATOM 4072 N N . ASP B 1 141 ? 43.980 -14.940 -38.136 1.00 35.56 141 ASP B N 1
ATOM 4073 C CA . ASP B 1 141 ? 44.500 -15.511 -39.363 1.00 53.88 141 ASP B CA 1
ATOM 4074 C C . ASP B 1 141 ? 45.810 -16.226 -39.339 1.00 57.32 141 ASP B C 1
ATOM 4075 O O . ASP B 1 141 ? 45.840 -17.392 -39.771 1.00 73.58 141 ASP B O 1
ATOM 4080 N N . GLU B 1 142 ? 46.867 -15.566 -38.853 1.00 35.48 142 GLU B N 1
ATOM 4081 C CA . GLU B 1 142 ? 48.124 -16.325 -38.802 1.00 100.00 142 GLU B CA 1
ATOM 4082 C C . GLU B 1 142 ? 47.994 -17.326 -37.667 1.00 35.94 142 GLU B C 1
ATOM 4083 O O . GLU B 1 142 ? 48.501 -18.444 -37.712 1.00 65.42 142 GLU B O 1
ATOM 4089 N N . ILE B 1 143 ? 47.323 -16.912 -36.605 1.00 88.54 143 ILE B N 1
ATOM 4090 C CA . ILE B 1 143 ? 47.203 -17.835 -35.501 1.00 37.59 143 ILE B CA 1
ATOM 4091 C C . ILE B 1 143 ? 46.625 -19.200 -35.887 1.00 37.33 143 ILE B C 1
ATOM 4092 O O . ILE B 1 143 ? 47.118 -20.212 -35.386 1.00 45.98 143 ILE B O 1
ATOM 4097 N N . LYS B 1 144 ? 45.583 -19.229 -36.721 1.00 49.04 144 LYS B N 1
ATOM 4098 C CA . LYS B 1 144 ? 44.966 -20.499 -37.109 1.00 100.00 144 LYS B CA 1
ATOM 4099 C C . LYS B 1 144 ? 46.087 -21.174 -37.865 1.00 100.00 144 LYS B C 1
ATOM 4100 O O . LYS B 1 144 ? 46.396 -22.349 -37.648 1.00 82.25 144 LYS B O 1
ATOM 4106 N N . ARG B 1 145 ? 46.700 -20.381 -38.737 1.00 68.12 145 ARG B N 1
ATOM 4107 C CA . ARG B 1 145 ? 47.807 -20.857 -39.549 1.00 100.00 145 ARG B CA 1
ATOM 4108 C C . ARG B 1 145 ? 48.690 -21.713 -38.634 1.00 100.00 145 ARG B C 1
ATOM 4109 O O . ARG B 1 145 ? 48.886 -22.934 -38.833 1.00 44.31 145 ARG B O 1
ATOM 4117 N N . ILE B 1 146 ? 49.224 -21.028 -37.625 1.00 48.98 146 ILE B N 1
ATOM 4118 C CA . ILE B 1 146 ? 50.098 -21.674 -36.658 1.00 53.35 146 ILE B CA 1
ATOM 4119 C C . ILE B 1 146 ? 49.424 -22.905 -36.013 1.00 82.47 146 ILE B C 1
ATOM 4120 O O . ILE B 1 146 ? 49.890 -24.037 -36.136 1.00 39.13 146 ILE B O 1
ATOM 4125 N N . ALA B 1 147 ? 48.297 -22.682 -35.347 1.00 77.13 147 ALA B N 1
ATOM 4126 C CA . ALA B 1 147 ? 47.569 -23.745 -34.670 1.00 56.53 147 ALA B CA 1
ATOM 4127 C C . ALA B 1 147 ? 47.459 -24.980 -35.521 1.00 50.56 147 ALA B C 1
ATOM 4128 O O . ALA B 1 147 ? 47.747 -26.091 -35.076 1.00 48.48 147 ALA B O 1
ATOM 4130 N N . LYS B 1 148 ? 47.017 -24.753 -36.755 1.00 27.59 148 LYS B N 1
ATOM 4131 C CA . LYS B 1 148 ? 46.834 -25.855 -37.694 1.00 86.84 148 LYS B CA 1
ATOM 4132 C C . LYS B 1 148 ? 48.197 -26.442 -37.914 1.00 55.84 148 LYS B C 1
ATOM 4133 O O . LYS B 1 148 ? 48.365 -27.662 -37.855 1.00 60.70 148 LYS B O 1
ATOM 4139 N N . LYS B 1 149 ? 49.176 -25.577 -38.161 1.00 46.64 149 LYS B N 1
ATOM 4140 C CA . LYS B 1 149 ? 50.485 -26.137 -38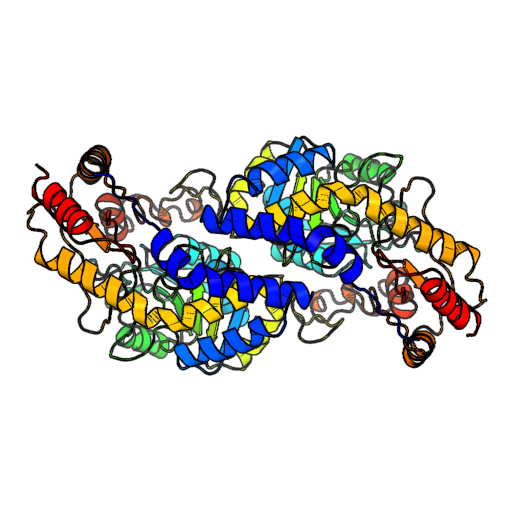.400 1.00 42.32 149 LYS B CA 1
ATOM 4141 C C . LYS B 1 149 ? 50.710 -27.164 -37.296 1.00 79.13 149 LYS B C 1
ATOM 4142 O O . LYS B 1 149 ? 51.011 -28.314 -37.586 1.00 54.69 149 LYS B O 1
ATOM 4148 N N . TYR B 1 150 ? 50.532 -26.803 -36.031 1.00 51.84 150 TYR B N 1
ATOM 4149 C CA . TYR B 1 150 ? 50.812 -27.804 -34.996 1.00 81.52 150 TYR B CA 1
ATOM 4150 C C . TYR B 1 150 ? 49.706 -28.719 -34.445 1.00 46.93 150 TYR B C 1
ATOM 4151 O O . TYR B 1 150 ? 49.859 -29.336 -33.388 1.00 53.82 150 TYR B O 1
ATOM 4160 N N . ASN B 1 151 ? 48.601 -28.851 -35.173 1.00 33.00 151 ASN B N 1
ATOM 4161 C CA . ASN B 1 151 ? 47.480 -29.664 -34.671 1.00 49.47 151 ASN B CA 1
ATOM 4162 C C . ASN B 1 151 ? 46.977 -29.183 -33.313 1.00 100.00 151 ASN B C 1
ATOM 4163 O O . ASN B 1 151 ? 46.601 -29.961 -32.418 1.00 56.49 151 ASN B O 1
ATOM 4168 N N . LEU B 1 152 ? 46.953 -27.867 -33.176 1.00 54.18 152 LEU B N 1
ATOM 4169 C CA . LEU B 1 152 ? 46.477 -27.323 -31.920 1.00 100.00 152 LEU B CA 1
ATOM 4170 C C . LEU B 1 152 ? 45.040 -26.841 -31.885 1.00 50.99 152 LEU B C 1
ATOM 4171 O O . LEU B 1 152 ? 44.441 -26.394 -32.882 1.00 52.01 152 LEU B O 1
ATOM 4176 N N . LYS B 1 153 ? 44.490 -26.898 -30.685 1.00 57.59 153 LYS B N 1
ATOM 4177 C CA . LYS B 1 153 ? 43.143 -26.396 -30.515 1.00 38.79 153 LYS B CA 1
ATOM 4178 C C . LYS B 1 153 ? 43.293 -24.904 -30.381 1.00 47.36 153 LYS B C 1
ATOM 4179 O O . LYS B 1 153 ? 44.059 -24.401 -29.549 1.00 44.38 153 LYS B O 1
ATOM 4185 N N . LEU B 1 154 ? 42.561 -24.194 -31.234 1.00 36.32 154 LEU B N 1
ATOM 4186 C CA . LEU B 1 154 ? 42.535 -22.732 -31.195 1.00 43.20 154 LEU B CA 1
ATOM 4187 C C . LEU B 1 154 ? 41.262 -22.379 -30.438 1.00 74.12 154 LEU B C 1
ATOM 4188 O O . LEU B 1 154 ? 40.161 -22.748 -30.859 1.00 40.06 154 LEU B O 1
ATOM 4193 N N . ILE B 1 155 ? 41.437 -21.663 -29.330 1.00 88.64 155 ILE B N 1
ATOM 4194 C CA . ILE B 1 155 ? 40.338 -21.224 -28.476 1.00 40.75 155 ILE B CA 1
ATOM 4195 C C . ILE B 1 155 ? 40.355 -19.705 -28.335 1.00 34.95 155 ILE B C 1
ATOM 4196 O O . ILE B 1 155 ? 41.366 -19.139 -27.934 1.00 66.24 155 ILE B O 1
ATOM 4201 N N . GLU B 1 156 ? 39.234 -19.049 -28.605 1.00 28.84 156 GLU B N 1
ATOM 4202 C CA . GLU B 1 156 ? 39.173 -17.601 -28.423 1.00 21.72 156 GLU B CA 1
ATOM 4203 C C . GLU B 1 156 ? 38.716 -17.320 -26.997 1.00 55.63 156 GLU B C 1
ATOM 4204 O O . GLU B 1 156 ? 37.865 -18.037 -26.506 1.00 43.71 156 GLU B O 1
ATOM 4210 N N . ASP B 1 157 ? 39.250 -16.293 -26.337 1.00 38.23 157 ASP B N 1
ATOM 4211 C CA . ASP B 1 157 ? 38.788 -15.863 -25.013 1.00 25.36 157 ASP B CA 1
ATOM 4212 C C . ASP B 1 157 ? 38.104 -14.545 -25.381 1.00 44.07 157 ASP B C 1
ATOM 4213 O O . ASP B 1 157 ? 38.714 -13.478 -25.492 1.00 35.61 157 ASP B O 1
ATOM 4218 N N . ALA B 1 158 ? 36.809 -14.674 -25.638 1.00 23.82 158 ALA B N 1
ATOM 4219 C CA . ALA B 1 158 ? 35.972 -13.567 -26.071 1.00 29.80 158 ALA B CA 1
ATOM 4220 C C . ALA B 1 158 ? 35.168 -12.851 -24.987 1.00 38.21 158 ALA B C 1
ATOM 4221 O O . ALA B 1 158 ? 34.216 -12.127 -25.301 1.00 42.03 158 ALA B O 1
ATOM 4223 N N . ALA B 1 159 ? 35.571 -13.032 -23.732 1.00 29.91 159 ALA B N 1
ATOM 4224 C CA . ALA B 1 159 ? 34.925 -12.393 -22.572 1.00 56.86 159 ALA B CA 1
ATOM 4225 C C . ALA B 1 159 ? 34.805 -10.867 -22.598 1.00 56.03 159 ALA B C 1
ATOM 4226 O O . ALA B 1 159 ? 33.871 -10.300 -22.031 1.00 50.41 159 ALA B O 1
ATOM 4228 N N . GLN B 1 160 ? 35.772 -10.210 -23.233 1.00 31.81 160 GLN B N 1
ATOM 4229 C CA . GLN B 1 160 ? 35.806 -8.760 -23.366 1.00 35.76 160 GLN B CA 1
ATOM 4230 C C . GLN B 1 160 ? 35.364 -8.284 -24.737 1.00 44.77 160 GLN B C 1
ATOM 4231 O O . GLN B 1 160 ? 35.391 -7.076 -24.997 1.00 77.14 160 GLN B O 1
ATOM 4237 N N . ALA B 1 161 ? 35.016 -9.226 -25.612 1.00 73.67 161 ALA B N 1
ATOM 4238 C CA . ALA B 1 161 ? 34.666 -8.906 -26.982 1.00 34.60 161 ALA B CA 1
ATOM 4239 C C . ALA B 1 161 ? 33.265 -9.076 -27.628 1.00 51.02 161 ALA B C 1
ATOM 4240 O O . ALA B 1 161 ? 33.075 -9.041 -28.838 1.00 49.43 161 ALA B O 1
ATOM 4242 N N . HIS B 1 162 ? 32.240 -9.181 -26.804 1.00 55.08 162 HIS B N 1
ATOM 4243 C CA . HIS B 1 162 ? 30.909 -9.332 -27.344 1.00 25.96 162 HIS B CA 1
ATOM 4244 C C . HIS B 1 162 ? 30.621 -8.571 -28.622 1.00 50.28 162 HIS B C 1
ATOM 4245 O O . HIS B 1 162 ? 30.527 -7.354 -28.624 1.00 32.02 162 HIS B O 1
ATOM 4252 N N . GLY B 1 163 ? 30.484 -9.279 -29.734 1.00 36.10 163 GLY B N 1
ATOM 4253 C CA . GLY B 1 163 ? 30.148 -8.564 -30.955 1.00 37.34 163 GLY B CA 1
ATOM 4254 C C . GLY B 1 163 ? 31.221 -7.782 -31.709 1.00 54.66 163 GLY B C 1
ATOM 4255 O O . GLY B 1 163 ? 30.889 -7.089 -32.658 1.00 37.84 163 GLY B O 1
ATOM 4256 N N . SER B 1 164 ? 32.481 -7.879 -31.309 1.00 33.60 164 SER B N 1
ATOM 4257 C CA . SER B 1 164 ? 33.546 -7.231 -32.047 1.00 29.66 164 SER B CA 1
ATOM 4258 C C . SER B 1 164 ? 33.651 -8.068 -33.343 1.00 46.15 164 SER B C 1
ATOM 4259 O O . SER B 1 164 ? 33.297 -9.256 -33.334 1.00 34.18 164 SER B O 1
ATOM 4262 N N . LEU B 1 165 ? 34.138 -7.495 -34.444 1.00 64.97 165 LEU B N 1
ATOM 4263 C CA . LEU B 1 165 ? 34.294 -8.256 -35.687 1.00 46.95 165 LEU B CA 1
ATOM 4264 C C . LEU B 1 165 ? 35.750 -8.275 -36.076 1.00 66.06 165 LEU B C 1
ATOM 4265 O O . LEU B 1 165 ? 36.522 -7.371 -35.759 1.00 67.70 165 LEU B O 1
ATOM 4270 N N . TYR B 1 166 ? 36.104 -9.342 -36.771 1.00 48.63 166 TYR B N 1
ATOM 4271 C CA . TYR B 1 166 ? 37.476 -9.501 -37.197 1.00 32.10 166 TYR B CA 1
ATOM 4272 C C . TYR B 1 166 ? 37.222 -9.736 -38.646 1.00 61.15 166 TYR B C 1
ATOM 4273 O O . TYR B 1 166 ? 36.548 -10.705 -39.020 1.00 42.42 166 TYR B O 1
ATOM 4282 N N . LYS B 1 167 ? 37.778 -8.827 -39.430 1.00 40.16 167 LYS B N 1
ATOM 4283 C CA . LYS B 1 167 ? 37.639 -8.900 -40.861 1.00 100.00 167 LYS B CA 1
ATOM 4284 C C . LYS B 1 167 ? 36.176 -9.228 -41.054 1.00 54.46 167 LYS B C 1
ATOM 4285 O O . LYS B 1 167 ? 35.801 -10.095 -41.841 1.00 48.70 167 LYS B O 1
ATOM 4291 N N . GLY B 1 168 ? 35.345 -8.510 -40.313 1.00 45.21 168 GLY B N 1
ATOM 4292 C CA . GLY B 1 168 ? 33.905 -8.703 -40.450 1.00 94.45 168 GLY B CA 1
ATOM 4293 C C . GLY B 1 168 ? 33.341 -10.002 -39.897 1.00 59.40 168 GLY B C 1
ATOM 4294 O O . GLY B 1 168 ? 32.130 -10.162 -39.796 1.00 100.00 168 GLY B O 1
ATOM 4295 N N . MET B 1 169 ? 34.200 -10.926 -39.496 1.00 49.43 169 MET B N 1
ATOM 4296 C CA . MET B 1 169 ? 33.651 -12.140 -38.936 1.00 52.47 169 MET B CA 1
ATOM 4297 C C . MET B 1 169 ? 33.603 -11.943 -37.453 1.00 68.43 169 MET B C 1
ATOM 4298 O O . MET B 1 169 ? 34.541 -11.376 -36.885 1.00 55.81 169 MET B O 1
ATOM 4303 N N . LYS B 1 170 ? 32.501 -12.434 -36.896 1.00 36.07 170 LYS B N 1
ATOM 4304 C CA . LYS B 1 170 ? 32.155 -12.342 -35.497 1.00 54.44 170 LYS B CA 1
ATOM 4305 C C . LYS B 1 170 ? 33.071 -13.109 -34.576 1.00 29.59 170 LYS B C 1
ATOM 4306 O O . LYS B 1 170 ? 33.417 -14.263 -34.858 1.00 39.11 170 LYS B O 1
ATOM 4312 N N . VAL B 1 171 ? 33.406 -12.442 -33.471 1.00 100.00 171 VAL B N 1
ATOM 4313 C CA . VAL B 1 171 ? 34.231 -12.983 -32.398 1.00 46.95 171 VAL B CA 1
ATOM 4314 C C . VAL B 1 171 ? 33.424 -14.181 -31.893 1.00 45.47 171 VAL B C 1
ATOM 4315 O O . VAL B 1 171 ? 32.180 -14.164 -31.835 1.00 26.40 171 VAL B O 1
ATOM 4319 N N . GLY B 1 172 ? 34.146 -15.251 -31.581 1.00 45.38 172 GLY B N 1
ATOM 4320 C CA . GLY B 1 172 ? 33.490 -16.470 -31.132 1.00 29.53 172 GLY B CA 1
ATOM 4321 C C . GLY B 1 172 ? 33.298 -17.456 -32.296 1.00 57.13 172 GLY B C 1
ATOM 4322 O O . GLY B 1 172 ? 32.938 -18.604 -32.055 1.00 43.00 172 GLY B O 1
ATOM 4323 N N . SER B 1 173 ? 33.556 -17.024 -33.532 1.00 63.41 173 SER B N 1
ATOM 4324 C CA . SER B 1 173 ? 33.460 -17.859 -34.742 1.00 62.54 173 SER B CA 1
ATOM 4325 C C . SER B 1 173 ? 34.824 -18.153 -35.412 1.00 37.03 173 SER B C 1
ATOM 4326 O O . SER B 1 173 ? 34.945 -18.795 -36.471 1.00 50.39 173 SER B O 1
ATOM 4329 N N . LEU B 1 174 ? 35.847 -17.684 -34.706 1.00 33.56 174 LEU B N 1
ATOM 4330 C CA . LEU B 1 174 ? 37.231 -17.706 -35.105 1.00 40.92 174 LEU B CA 1
ATOM 4331 C C . LEU B 1 174 ? 38.154 -18.876 -34.904 1.00 58.74 174 LEU B C 1
ATOM 4332 O O . LEU B 1 174 ? 39.126 -18.987 -35.629 1.00 51.68 174 LEU B O 1
ATOM 4337 N N . GLY B 1 175 ? 37.939 -19.729 -33.924 1.00 40.27 175 GLY B N 1
ATOM 4338 C CA . GLY B 1 175 ? 38.912 -20.792 -33.799 1.00 32.62 175 GLY B CA 1
ATOM 4339 C C . GLY B 1 175 ? 38.129 -22.065 -33.645 1.00 60.20 175 GLY B C 1
ATOM 4340 O O . GLY B 1 175 ? 37.123 -22.288 -34.304 1.00 39.66 175 GLY B O 1
ATOM 4341 N N . ASP B 1 176 ? 38.563 -22.914 -32.734 1.00 43.11 176 ASP B N 1
ATOM 4342 C CA . ASP B 1 176 ? 37.830 -24.151 -32.528 1.00 53.91 176 ASP B CA 1
ATOM 4343 C C . ASP B 1 176 ? 36.651 -23.943 -31.593 1.00 34.82 176 ASP B C 1
ATOM 4344 O O . ASP B 1 176 ? 35.616 -24.571 -31.779 1.00 49.79 176 ASP B O 1
ATOM 4349 N N . ALA B 1 177 ? 36.785 -22.983 -30.681 1.00 79.68 177 ALA B N 1
ATOM 4350 C CA . ALA B 1 177 ? 35.732 -22.585 -29.744 1.00 100.00 177 ALA B CA 1
ATOM 4351 C C . ALA B 1 177 ? 36.064 -21.300 -28.950 1.00 33.10 177 ALA B C 1
ATOM 4352 O O . ALA B 1 177 ? 37.228 -20.919 -28.795 1.00 76.11 177 ALA B O 1
ATOM 4354 N N . ALA B 1 178 ? 35.037 -20.606 -28.478 1.00 35.97 178 ALA B N 1
ATOM 4355 C CA . ALA B 1 178 ? 35.238 -19.377 -27.722 1.00 37.98 178 ALA B CA 1
ATOM 4356 C C . ALA B 1 178 ? 34.502 -19.502 -26.403 1.00 34.86 178 ALA B C 1
ATOM 4357 O O . ALA B 1 178 ? 33.564 -20.306 -26.241 1.00 45.15 178 ALA B O 1
ATOM 4359 N N . GLY B 1 179 ? 34.991 -18.671 -25.489 1.00 37.68 179 GLY B N 1
ATOM 4360 C CA . GLY B 1 179 ? 34.512 -18.490 -24.112 1.00 20.55 179 GLY B CA 1
ATOM 4361 C C . GLY B 1 179 ? 34.086 -17.020 -23.971 1.00 39.90 179 GLY B C 1
ATOM 4362 O O . GLY B 1 179 ? 34.789 -16.102 -24.428 1.00 41.45 179 GLY B O 1
ATOM 4363 N N . PHE B 1 180 ? 32.931 -16.783 -23.350 1.00 100.00 180 PHE B N 1
ATOM 4364 C CA . PHE B 1 180 ? 32.403 -15.428 -23.151 1.00 18.80 180 PHE B CA 1
ATOM 4365 C C . PHE B 1 180 ? 32.135 -15.179 -21.694 1.00 64.44 180 PHE B C 1
ATOM 4366 O O . PHE B 1 180 ? 31.874 -16.163 -21.008 1.00 22.69 180 PHE B O 1
ATOM 4374 N N . SER B 1 181 ? 32.213 -13.943 -21.200 1.00 37.68 181 SER B N 1
ATOM 4375 C CA . SER B 1 181 ? 31.913 -13.763 -19.783 1.00 19.81 181 SER B CA 1
ATOM 4376 C C . SER B 1 181 ? 30.703 -12.881 -19.802 1.00 29.35 181 SER B C 1
ATOM 4377 O O . SER B 1 181 ? 30.664 -11.895 -20.540 1.00 34.99 181 SER B O 1
ATOM 4380 N N . PHE B 1 182 ? 29.744 -13.199 -18.954 1.00 27.32 182 PHE B N 1
ATOM 4381 C CA . PHE B 1 182 ? 28.598 -12.311 -18.890 1.00 18.21 182 PHE B CA 1
ATOM 4382 C C . PHE B 1 182 ? 28.742 -11.570 -17.576 1.00 31.44 182 PHE B C 1
ATOM 4383 O O . PHE B 1 182 ? 27.751 -11.191 -16.962 1.00 29.50 182 PHE B O 1
ATOM 4391 N N . TYR B 1 183 ? 29.978 -11.359 -17.145 1.00 27.97 183 TYR B N 1
ATOM 4392 C CA . TYR B 1 183 ? 30.191 -10.577 -15.918 1.00 50.60 183 TYR B CA 1
ATOM 4393 C C . TYR B 1 183 ? 29.351 -9.314 -16.139 1.00 24.14 183 TYR B C 1
ATOM 4394 O O . TYR B 1 183 ? 29.189 -8.876 -17.281 1.00 19.02 183 TYR B O 1
ATOM 4403 N N . PRO B 1 184 ? 28.733 -8.790 -15.088 1.00 35.87 184 PRO B N 1
ATOM 4404 C CA . PRO B 1 184 ? 27.821 -7.687 -15.301 1.00 72.01 184 PRO B CA 1
ATOM 4405 C C . PRO B 1 184 ? 28.426 -6.536 -16.057 1.00 39.43 184 PRO B C 1
ATOM 4406 O O . PRO B 1 184 ? 27.777 -5.950 -16.913 1.00 49.62 184 PRO B O 1
ATOM 4410 N N . ALA B 1 185 ? 29.681 -6.245 -15.762 1.00 26.91 185 ALA B N 1
ATOM 4411 C CA . ALA B 1 185 ? 30.329 -5.126 -16.418 1.00 22.42 185 ALA B CA 1
ATOM 4412 C C . ALA B 1 185 ? 30.708 -5.292 -17.901 1.00 41.69 185 ALA B C 1
ATOM 4413 O O . ALA B 1 185 ? 31.315 -4.396 -18.490 1.00 39.60 185 ALA B O 1
ATOM 4415 N N . LYS B 1 186 ? 30.396 -6.416 -18.540 1.00 33.37 186 LYS B N 1
ATOM 4416 C CA . LYS B 1 186 ? 30.799 -6.552 -19.945 1.00 29.95 186 LYS B CA 1
ATOM 4417 C C . LYS B 1 186 ? 29.845 -5.875 -20.882 1.00 21.91 186 LYS B C 1
ATOM 4418 O O . LYS B 1 186 ? 28.749 -5.463 -20.510 1.00 41.99 186 LYS B O 1
ATOM 4424 N N . ASN B 1 187 ? 30.274 -5.846 -22.142 1.00 40.20 187 ASN B N 1
ATOM 4425 C CA . ASN B 1 187 ? 29.498 -5.270 -23.225 1.00 47.16 187 ASN B CA 1
ATOM 4426 C C . ASN B 1 187 ? 28.131 -5.894 -23.201 1.00 36.29 187 ASN B C 1
ATOM 4427 O O . ASN B 1 187 ? 27.122 -5.230 -23.436 1.00 65.99 187 ASN B O 1
ATOM 4432 N N . LEU B 1 188 ? 28.083 -7.172 -22.867 1.00 43.68 188 LEU B N 1
ATOM 4433 C CA . LEU B 1 188 ? 26.779 -7.803 -22.717 1.00 41.85 188 LEU B CA 1
ATOM 4434 C C . LEU B 1 188 ? 26.800 -8.402 -21.306 1.00 96.95 188 LEU B C 1
ATOM 4435 O O . LEU B 1 188 ? 27.252 -9.503 -21.101 1.00 22.04 188 LEU B O 1
ATOM 4440 N N . GLY B 1 189 ? 26.358 -7.696 -20.279 1.00 17.15 189 GLY B N 1
ATOM 4441 C CA . GLY B 1 189 ? 26.472 -8.269 -18.947 1.00 40.02 189 GLY B CA 1
ATOM 4442 C C . GLY B 1 189 ? 25.144 -8.828 -18.485 1.00 35.74 189 GLY B C 1
ATOM 4443 O O . GLY B 1 189 ? 24.111 -8.408 -18.961 1.00 44.39 189 GLY B O 1
ATOM 4444 N N . SER B 1 190 ? 25.167 -9.790 -17.575 1.00 50.15 190 SER B N 1
ATOM 4445 C CA . SER B 1 190 ? 23.959 -10.389 -17.030 1.00 34.51 190 SER B CA 1
ATOM 4446 C C . SER B 1 190 ? 23.745 -9.640 -15.715 1.00 50.96 190 SER B C 1
ATOM 4447 O O . SER B 1 190 ? 24.384 -8.636 -15.410 1.00 32.18 190 SER B O 1
ATOM 4450 N N . LEU B 1 191 ? 22.844 -10.134 -14.887 1.00 35.92 191 LEU B N 1
ATOM 4451 C CA . LEU B 1 191 ? 22.618 -9.444 -13.629 1.00 28.88 191 LEU B CA 1
ATOM 4452 C C . LEU B 1 191 ? 23.274 -10.220 -12.523 1.00 50.08 191 LEU B C 1
ATOM 4453 O O . LEU B 1 191 ? 22.798 -10.246 -11.397 1.00 33.58 191 LEU B O 1
ATOM 4458 N N . GLY B 1 192 ? 24.376 -10.868 -12.877 1.00 37.16 192 GLY B N 1
ATOM 4459 C CA . GLY B 1 192 ? 25.150 -11.630 -11.913 1.00 34.74 192 GLY B CA 1
ATOM 4460 C C . GLY B 1 192 ? 26.264 -12.278 -12.687 1.00 29.51 192 GLY B C 1
ATOM 4461 O O . GLY B 1 192 ? 26.626 -11.815 -13.780 1.00 35.04 192 GLY B O 1
ATOM 4462 N N . ASP B 1 193 ? 26.773 -13.388 -12.156 1.00 21.49 193 ASP B N 1
ATOM 4463 C CA . ASP B 1 193 ? 27.853 -14.075 -12.868 1.00 47.43 193 ASP B CA 1
ATOM 4464 C C . ASP B 1 193 ? 27.239 -14.866 -14.012 1.00 41.27 193 ASP B C 1
ATOM 4465 O O . ASP B 1 193 ? 26.162 -15.418 -13.844 1.00 50.50 193 ASP B O 1
ATOM 4470 N N . GLY B 1 194 ? 27.881 -14.912 -15.173 1.00 35.36 194 GLY B N 1
ATOM 4471 C CA . GLY B 1 194 ? 27.313 -15.668 -16.281 1.00 26.05 194 GLY B CA 1
ATOM 4472 C C . GLY B 1 194 ? 28.459 -15.973 -17.240 1.00 34.23 194 GLY B C 1
ATOM 4473 O O . GLY B 1 194 ? 29.373 -15.168 -17.383 1.00 29.46 194 GLY B O 1
ATOM 4474 N N . GLY B 1 195 ? 28.349 -17.104 -17.929 1.00 40.20 195 GLY B N 1
ATOM 4475 C CA . GLY B 1 195 ? 29.308 -17.539 -18.945 1.00 34.20 195 GLY B CA 1
ATOM 4476 C C . GLY B 1 195 ? 28.606 -18.282 -20.113 1.00 40.18 195 GLY B C 1
ATOM 4477 O O . GLY B 1 195 ? 27.479 -18.767 -20.017 1.00 30.80 195 GLY B O 1
ATOM 4478 N N . ALA B 1 196 ? 29.270 -18.366 -21.256 1.00 42.42 196 ALA B N 1
ATOM 4479 C CA . ALA B 1 196 ? 28.697 -19.101 -22.372 1.00 26.79 196 ALA B CA 1
ATOM 4480 C C . ALA B 1 196 ? 29.843 -19.707 -23.156 1.00 59.61 196 ALA B C 1
ATOM 4481 O O . ALA B 1 196 ? 30.958 -19.173 -23.201 1.00 27.12 196 ALA B O 1
ATOM 4483 N N . VAL B 1 197 ? 29.610 -20.833 -23.803 1.00 42.71 197 VAL B N 1
ATOM 4484 C CA . VAL B 1 197 ? 30.725 -21.301 -24.619 1.00 40.71 197 VAL B CA 1
ATOM 4485 C C . VAL B 1 197 ? 30.114 -21.429 -25.996 1.00 48.83 197 VAL B C 1
ATOM 4486 O O . VAL B 1 197 ? 28.951 -21.804 -26.112 1.00 47.28 197 VAL B O 1
ATOM 4490 N N . VAL B 1 198 ? 30.861 -21.157 -27.053 1.00 44.26 198 VAL B N 1
ATOM 4491 C CA . VAL B 1 198 ? 30.272 -21.380 -28.356 1.00 47.48 198 VAL B CA 1
ATOM 4492 C C . VAL B 1 198 ? 31.207 -22.223 -29.201 1.00 44.30 198 VAL B C 1
ATOM 4493 O O . VAL B 1 198 ? 32.417 -22.291 -28.915 1.00 34.47 198 VAL B O 1
ATOM 4497 N N . THR B 1 199 ? 30.607 -22.861 -30.207 1.00 35.45 199 THR B N 1
ATOM 4498 C CA . THR B 1 199 ? 31.318 -23.761 -31.102 1.00 31.70 199 THR B CA 1
ATOM 4499 C C . THR B 1 199 ? 30.415 -24.354 -32.194 1.00 30.81 199 THR B C 1
ATOM 4500 O O . THR B 1 199 ? 29.189 -24.295 -32.111 1.00 46.23 199 THR B O 1
ATOM 4504 N N . ASN B 1 200 ? 31.046 -24.930 -33.211 1.00 46.60 200 ASN B N 1
ATOM 4505 C CA . ASN B 1 200 ? 30.364 -25.594 -34.310 1.00 53.24 200 ASN B CA 1
ATOM 4506 C C . ASN B 1 200 ? 30.613 -27.085 -34.155 1.00 38.96 200 ASN B C 1
ATOM 4507 O O . ASN B 1 200 ? 29.988 -27.904 -34.832 1.00 37.60 200 ASN B O 1
ATOM 4512 N N . ASP B 1 201 ? 31.562 -27.389 -33.270 1.00 60.67 201 ASP B N 1
ATOM 4513 C CA . ASP B 1 201 ? 31.965 -28.751 -32.935 1.00 26.96 201 ASP B CA 1
ATOM 4514 C C . ASP B 1 201 ? 30.907 -29.428 -32.040 1.00 50.55 201 ASP B C 1
ATOM 4515 O O . ASP B 1 201 ? 30.845 -29.257 -30.820 1.00 49.01 201 ASP B O 1
ATOM 4520 N N . LYS B 1 202 ? 30.084 -30.249 -32.667 1.00 41.04 202 LYS B N 1
ATOM 4521 C CA . LYS B 1 202 ? 29.029 -30.919 -31.940 1.00 29.33 202 LYS B CA 1
ATOM 4522 C C . LYS B 1 202 ? 29.461 -31.807 -30.784 1.00 35.15 202 LYS B C 1
ATOM 4523 O O . LYS B 1 202 ? 28.846 -31.774 -29.720 1.00 55.93 202 LYS B O 1
ATOM 4529 N N . ASP B 1 203 ? 30.505 -32.608 -30.967 1.00 37.11 203 ASP B N 1
ATOM 4530 C CA . ASP B 1 203 ? 30.920 -33.505 -29.898 1.00 38.54 203 ASP B CA 1
ATOM 4531 C C . ASP B 1 203 ? 31.427 -32.849 -28.637 1.00 47.46 203 ASP B C 1
ATOM 4532 O O . ASP B 1 203 ? 31.205 -33.349 -27.538 1.00 71.05 203 ASP B O 1
ATOM 4537 N N . LEU B 1 204 ? 32.078 -31.710 -28.835 1.00 30.54 204 LEU B N 1
ATOM 4538 C CA . LEU B 1 204 ? 32.590 -30.925 -27.730 1.00 34.70 204 LEU B CA 1
ATOM 4539 C C . LEU B 1 204 ? 31.402 -30.272 -27.074 1.00 29.80 204 LEU B C 1
ATOM 4540 O O . LEU B 1 204 ? 31.236 -30.337 -25.861 1.00 42.48 204 LEU B O 1
ATOM 4545 N N . ALA B 1 205 ? 30.606 -29.616 -27.912 1.00 19.43 205 ALA B N 1
ATOM 4546 C CA . ALA B 1 205 ? 29.432 -28.931 -27.399 1.00 27.97 205 ALA B CA 1
ATOM 4547 C C . ALA B 1 205 ? 28.657 -29.909 -26.513 1.00 34.28 205 ALA B C 1
ATOM 4548 O O . ALA B 1 205 ? 28.309 -29.646 -25.357 1.00 45.45 205 ALA B O 1
ATOM 4550 N N . GLU B 1 206 ? 28.446 -31.096 -27.055 1.00 28.07 206 GLU B N 1
ATOM 4551 C CA . GLU B 1 206 ? 27.721 -32.100 -26.291 1.00 20.45 206 GLU B CA 1
ATOM 4552 C C . GLU B 1 206 ? 28.424 -32.502 -25.008 1.00 49.64 206 GLU B C 1
ATOM 4553 O O . GLU B 1 206 ? 27.784 -32.843 -24.007 1.00 45.16 206 GLU B O 1
ATOM 4559 N N . LYS B 1 207 ? 29.750 -32.441 -25.032 1.00 56.55 207 LYS B N 1
ATOM 4560 C CA . LYS B 1 207 ? 30.543 -32.810 -23.865 1.00 35.53 207 LYS B CA 1
ATOM 4561 C C . LYS B 1 207 ? 30.516 -31.711 -22.809 1.00 47.89 207 LYS B C 1
ATOM 4562 O O . LYS B 1 207 ? 30.364 -31.918 -21.592 1.00 32.26 207 LYS B O 1
ATOM 4568 N N . ILE B 1 208 ? 30.707 -30.507 -23.307 1.00 25.05 208 ILE B N 1
ATOM 4569 C CA . ILE B 1 208 ? 30.737 -29.406 -22.374 1.00 42.12 208 ILE B CA 1
ATOM 4570 C C . ILE B 1 208 ? 29.429 -29.496 -21.629 1.00 32.86 208 ILE B C 1
ATOM 4571 O O . ILE B 1 208 ? 29.377 -29.479 -20.392 1.00 38.94 208 ILE B O 1
ATOM 4576 N N . LYS B 1 209 ? 28.366 -29.639 -22.412 1.00 41.75 209 LYS B N 1
ATOM 4577 C CA . LYS B 1 209 ? 27.069 -29.709 -21.764 1.00 37.50 209 LYS B CA 1
ATOM 4578 C C . LYS B 1 209 ? 26.985 -30.645 -20.586 1.00 53.86 209 LYS B C 1
ATOM 4579 O O . LYS B 1 209 ? 26.708 -30.204 -19.481 1.00 50.91 209 LYS B O 1
ATOM 4585 N N . ALA B 1 210 ? 27.231 -31.925 -20.824 1.00 35.16 210 ALA B N 1
ATOM 4586 C CA . ALA B 1 210 ? 27.191 -32.895 -19.744 1.00 38.12 210 ALA B CA 1
ATOM 4587 C C . ALA B 1 210 ? 28.126 -32.476 -18.610 1.00 38.05 210 ALA B C 1
ATOM 4588 O O . ALA B 1 210 ? 27.852 -32.604 -17.418 1.00 29.18 210 ALA B O 1
ATOM 4590 N N . LEU B 1 211 ? 29.268 -31.940 -18.990 1.00 26.55 211 LEU B N 1
ATOM 4591 C CA . LEU B 1 211 ? 30.204 -31.576 -17.938 1.00 40.34 211 LEU B CA 1
ATOM 4592 C C . LEU B 1 211 ? 29.626 -30.538 -17.025 1.00 14.73 211 LEU B C 1
ATOM 4593 O O . LEU B 1 211 ? 29.759 -30.544 -15.800 1.00 32.83 211 LEU B O 1
ATOM 4598 N N . SER B 1 212 ? 29.044 -29.558 -17.685 1.00 32.97 212 SER B N 1
ATOM 4599 C CA . SER B 1 212 ? 28.510 -28.424 -16.961 1.00 31.35 212 SER B CA 1
ATOM 4600 C C . SER B 1 212 ? 27.379 -28.881 -16.074 1.00 48.35 212 SER B C 1
ATOM 4601 O O . SER B 1 212 ? 26.924 -28.138 -15.198 1.00 46.70 212 SER B O 1
ATOM 4604 N N . ASN B 1 213 ? 26.944 -30.111 -16.300 1.00 25.60 213 ASN B N 1
ATOM 4605 C CA . ASN B 1 213 ? 25.789 -30.630 -15.581 1.00 17.40 213 ASN B CA 1
ATOM 4606 C C . ASN B 1 213 ? 26.108 -31.864 -14.790 1.00 42.35 213 ASN B C 1
ATOM 4607 O O . ASN B 1 213 ? 25.444 -32.887 -14.918 1.00 28.70 213 ASN B O 1
ATOM 4612 N N . TYR B 1 214 ? 27.160 -31.752 -14.000 1.00 28.58 214 TYR B N 1
ATOM 4613 C CA . TYR B 1 214 ? 27.579 -32.868 -13.170 1.00 37.41 214 TYR B CA 1
ATOM 4614 C C . TYR B 1 214 ? 27.972 -34.040 -14.056 1.00 23.40 214 TYR B C 1
ATOM 4615 O O . TYR B 1 214 ? 27.776 -35.197 -13.679 1.00 33.30 214 TYR B O 1
ATOM 4624 N N . GLY B 1 215 ? 28.471 -33.711 -15.242 1.00 44.28 215 GLY B N 1
ATOM 4625 C CA . GLY B 1 215 ? 28.875 -34.726 -16.182 1.00 32.14 215 GLY B CA 1
ATOM 4626 C C . GLY B 1 215 ? 27.673 -35.566 -16.545 1.00 31.15 215 GLY B C 1
ATOM 4627 O O . GLY B 1 215 ? 27.836 -36.755 -16.764 1.00 42.85 215 GLY B O 1
ATOM 4628 N N . SER B 1 216 ? 26.488 -34.965 -16.632 1.00 44.31 216 SER B N 1
ATOM 4629 C CA . SER B 1 216 ? 25.274 -35.710 -16.979 1.00 42.40 216 SER B CA 1
ATOM 4630 C C . SER B 1 216 ? 24.573 -35.291 -18.267 1.00 67.13 216 SER B C 1
ATOM 4631 O O . SER B 1 216 ? 24.401 -34.108 -18.508 1.00 44.10 216 SER B O 1
ATOM 4634 N N . GLU B 1 217 ? 24.129 -36.233 -19.098 1.00 23.21 217 GLU B N 1
ATOM 4635 C CA . GLU B 1 217 ? 23.381 -35.820 -20.284 1.00 34.19 217 GLU B CA 1
ATOM 4636 C C . GLU B 1 217 ? 22.021 -36.490 -20.261 1.00 19.00 217 GLU B C 1
ATOM 4637 O O . GLU B 1 217 ? 21.220 -36.277 -21.211 1.00 47.74 217 GLU B O 1
ATOM 4643 N N . LYS B 1 218 ? 21.811 -37.298 -19.210 1.00 25.19 218 LYS B N 1
ATOM 4644 C CA . LYS B 1 218 ? 20.605 -38.097 -18.901 1.00 44.05 218 LYS B CA 1
ATOM 4645 C C . LYS B 1 218 ? 20.289 -38.320 -17.427 1.00 41.77 218 LYS B C 1
ATOM 4646 O O . LYS B 1 218 ? 21.092 -38.875 -16.680 1.00 32.80 218 LYS B O 1
ATOM 4652 N N . LYS B 1 219 ? 19.114 -37.882 -16.991 1.00 52.07 219 LYS B N 1
ATOM 4653 C CA . LYS B 1 219 ? 18.767 -38.007 -15.574 1.00 35.32 219 LYS B CA 1
ATOM 4654 C C . LYS B 1 219 ? 19.222 -39.304 -14.971 1.00 36.45 219 LYS B C 1
ATOM 4655 O O . LYS B 1 219 ? 19.033 -40.365 -15.563 1.00 38.98 219 LYS B O 1
ATOM 4661 N N . TYR B 1 220 ? 19.823 -39.169 -13.795 1.00 23.90 220 TYR B N 1
ATOM 4662 C CA . TYR B 1 220 ? 20.305 -40.319 -13.036 1.00 32.24 220 TYR B CA 1
ATOM 4663 C C . TYR B 1 220 ? 21.613 -40.939 -13.516 1.00 34.29 220 TYR B C 1
ATOM 4664 O O . TYR B 1 220 ? 22.222 -41.810 -12.885 1.00 37.51 220 TYR B O 1
ATOM 4673 N N . HIS B 1 221 ? 22.060 -40.507 -14.683 1.00 28.39 221 HIS B N 1
ATOM 4674 C CA . HIS B 1 221 ? 23.308 -41.101 -15.149 1.00 20.70 221 HIS B CA 1
ATOM 4675 C C . HIS B 1 221 ? 24.365 -40.017 -15.321 1.00 34.20 221 HIS B C 1
ATOM 4676 O O . HIS B 1 221 ? 24.115 -38.936 -15.874 1.00 36.47 221 HIS B O 1
ATOM 4683 N N . HIS B 1 222 ? 25.578 -40.324 -14.879 1.00 31.56 222 HIS B N 1
ATOM 4684 C CA . HIS B 1 222 ? 26.684 -39.381 -15.026 1.00 34.87 222 HIS B CA 1
ATOM 4685 C C . HIS B 1 222 ? 27.862 -40.101 -15.704 1.00 42.04 222 HIS B C 1
ATOM 4686 O O . HIS B 1 222 ? 28.373 -41.116 -15.220 1.00 39.97 222 HIS B O 1
ATOM 4693 N N . ILE B 1 223 ? 28.278 -39.613 -16.864 1.00 34.29 223 ILE B N 1
ATOM 4694 C CA . ILE B 1 223 ? 29.332 -40.313 -17.559 1.00 28.65 223 ILE B CA 1
ATOM 4695 C C . ILE B 1 223 ? 30.712 -39.794 -17.334 1.00 48.19 223 ILE B C 1
ATOM 4696 O O . ILE B 1 223 ? 31.683 -40.515 -17.591 1.00 40.50 223 ILE B O 1
ATOM 4701 N N . TYR B 1 224 ? 30.788 -38.527 -16.941 1.00 32.00 224 TYR B N 1
ATOM 4702 C CA . TYR B 1 224 ? 32.101 -37.920 -16.722 1.00 32.01 224 TYR B CA 1
ATOM 4703 C C . TYR B 1 224 ? 32.171 -37.376 -15.313 1.00 41.99 224 TYR B C 1
ATOM 4704 O O . TYR B 1 224 ? 31.153 -36.959 -14.765 1.00 62.66 224 TYR B O 1
ATOM 4713 N N . LYS B 1 225 ? 33.357 -37.285 -14.725 1.00 42.56 225 LYS B N 1
ATOM 4714 C CA . LYS B 1 225 ? 33.352 -36.666 -13.405 1.00 50.85 225 LYS B CA 1
ATOM 4715 C C . LYS B 1 225 ? 33.293 -35.167 -13.747 1.00 50.70 225 LYS B C 1
ATOM 4716 O O . LYS B 1 225 ? 34.308 -34.549 -14.018 1.00 36.68 225 LYS B O 1
ATOM 4722 N N . GLY B 1 226 ? 32.109 -34.576 -13.824 1.00 53.84 226 GLY B N 1
ATOM 4723 C CA . GLY B 1 226 ? 32.042 -33.171 -14.223 1.00 26.50 226 GLY B CA 1
ATOM 4724 C C . GLY B 1 226 ? 31.876 -32.192 -13.089 1.00 40.48 226 GLY B C 1
ATOM 4725 O O . GLY B 1 226 ? 32.425 -32.392 -12.012 1.00 43.25 226 GLY B O 1
ATOM 4726 N N . PHE B 1 227 ? 31.116 -31.131 -13.362 1.00 38.03 227 PHE B N 1
ATOM 4727 C CA . PHE B 1 227 ? 30.961 -30.110 -12.340 1.00 30.19 227 PHE B CA 1
ATOM 4728 C C . PHE B 1 227 ? 29.567 -29.482 -12.380 1.00 49.69 227 PHE B C 1
ATOM 4729 O O . PHE B 1 227 ? 28.641 -30.023 -12.977 1.00 35.80 227 PHE B O 1
ATOM 4737 N N . ASN B 1 228 ? 29.420 -28.339 -11.715 1.00 59.07 228 ASN B N 1
ATOM 4738 C CA . ASN B 1 228 ? 28.173 -27.603 -11.678 1.00 27.12 228 ASN B CA 1
ATOM 4739 C C . ASN B 1 228 ? 28.466 -26.167 -12.108 1.00 44.95 228 ASN B C 1
ATOM 4740 O O . ASN B 1 228 ? 28.932 -25.333 -11.331 1.00 30.46 228 ASN B O 1
ATOM 4745 N N . SER B 1 229 ? 28.230 -25.866 -13.374 1.00 25.14 229 SER B N 1
ATOM 4746 C CA . SER B 1 229 ? 28.470 -24.507 -13.846 1.00 38.27 229 SER B CA 1
ATOM 4747 C C . SER B 1 229 ? 27.413 -24.153 -14.879 1.00 47.23 229 SER B C 1
ATOM 4748 O O . SER B 1 229 ? 27.647 -24.228 -16.066 1.00 41.42 229 SER B O 1
ATOM 4751 N N . ARG B 1 230 ? 26.228 -23.743 -14.465 1.00 28.58 230 ARG B N 1
ATOM 4752 C CA . ARG B 1 230 ? 25.259 -23.467 -15.508 1.00 24.25 230 ARG B CA 1
ATOM 4753 C C . ARG B 1 230 ? 24.865 -21.997 -15.595 1.00 38.72 230 ARG B C 1
ATOM 4754 O O . ARG B 1 230 ? 25.256 -21.200 -14.752 1.00 34.95 230 ARG B O 1
ATOM 4762 N N . LEU B 1 231 ? 24.076 -21.636 -16.598 1.00 25.87 231 LEU B N 1
ATOM 4763 C CA . LEU B 1 231 ? 23.622 -20.264 -16.660 1.00 23.89 231 LEU B CA 1
ATOM 4764 C C . LEU B 1 231 ? 22.162 -20.234 -16.151 1.00 41.98 231 LEU B C 1
ATOM 4765 O O . LEU B 1 231 ? 21.254 -20.932 -16.639 1.00 41.12 231 LEU B O 1
ATOM 4770 N N . ASP B 1 232 ? 21.899 -19.442 -15.125 1.00 31.91 232 ASP B N 1
ATOM 4771 C CA . ASP B 1 232 ? 20.537 -19.442 -14.586 1.00 22.21 232 ASP B CA 1
ATOM 4772 C C . ASP B 1 232 ? 19.457 -19.000 -15.578 1.00 55.07 232 ASP B C 1
ATOM 4773 O O . ASP B 1 232 ? 19.686 -18.149 -16.433 1.00 43.60 232 ASP B O 1
ATOM 4778 N N . GLU B 1 233 ? 18.266 -19.578 -15.467 1.00 29.86 233 GLU B N 1
ATOM 4779 C CA . GLU B 1 233 ? 17.182 -19.160 -16.337 1.00 40.30 233 GLU B CA 1
ATOM 4780 C C . GLU B 1 233 ? 17.050 -17.635 -16.219 1.00 26.51 233 GLU B C 1
ATOM 4781 O O . GLU B 1 233 ? 16.918 -16.927 -17.215 1.00 55.22 233 GLU B O 1
ATOM 4787 N N . LEU B 1 234 ? 17.110 -17.121 -14.993 1.00 36.89 234 LEU B N 1
ATOM 4788 C CA . LEU B 1 234 ? 17.009 -15.683 -14.800 1.00 26.96 234 LEU B CA 1
ATOM 4789 C C . LEU B 1 234 ? 18.024 -15.028 -15.690 1.00 36.44 234 LEU B C 1
ATOM 4790 O O . LEU B 1 234 ? 17.662 -14.388 -16.684 1.00 67.77 234 LEU B O 1
ATOM 4795 N N . GLN B 1 235 ? 19.285 -15.226 -15.339 1.00 20.24 235 GLN B N 1
ATOM 4796 C CA . GLN B 1 235 ? 20.363 -14.602 -16.114 1.00 52.23 235 GLN B CA 1
ATOM 4797 C C . GLN B 1 235 ? 20.255 -14.641 -17.646 1.00 46.77 235 GLN B C 1
ATOM 4798 O O . GLN B 1 235 ? 20.557 -13.656 -18.366 1.00 32.13 235 GLN B O 1
ATOM 4804 N N . ALA B 1 236 ? 19.775 -15.798 -18.101 1.00 37.37 236 ALA B N 1
ATOM 4805 C CA . ALA B 1 236 ? 19.549 -16.126 -19.516 1.00 32.08 236 ALA B CA 1
ATOM 4806 C C . ALA B 1 236 ? 18.479 -15.227 -20.104 1.00 19.69 236 ALA B C 1
ATOM 4807 O O . ALA B 1 236 ? 18.568 -14.783 -21.245 1.00 38.23 236 ALA B O 1
ATOM 4809 N N . GLY B 1 237 ? 17.427 -14.987 -19.343 1.00 26.79 237 GLY B N 1
ATOM 4810 C CA . GLY B 1 237 ? 16.359 -14.166 -19.892 1.00 38.19 237 GLY B CA 1
ATOM 4811 C C . GLY B 1 237 ? 16.845 -12.733 -19.956 1.00 41.83 237 GLY B C 1
ATOM 4812 O O . GLY B 1 237 ? 16.536 -11.988 -20.878 1.00 60.76 237 GLY B O 1
ATOM 4813 N N . PHE B 1 238 ? 17.649 -12.369 -18.973 1.00 37.18 238 PHE B N 1
ATOM 4814 C CA . PHE B 1 238 ? 18.145 -11.013 -18.918 1.00 23.39 238 PHE B CA 1
ATOM 4815 C C . PHE B 1 238 ? 18.922 -10.715 -20.180 1.00 30.88 238 PHE B C 1
ATOM 4816 O O . PHE B 1 238 ? 18.709 -9.732 -20.916 1.00 39.80 238 PHE B O 1
ATOM 4824 N N . LEU B 1 239 ? 19.817 -11.644 -20.440 1.00 29.55 239 LEU B N 1
ATOM 4825 C CA . LEU B 1 239 ? 20.667 -11.512 -21.591 1.00 28.27 239 LEU B CA 1
ATOM 4826 C C . LEU B 1 239 ? 19.902 -11.418 -22.881 1.00 36.65 239 LEU B C 1
ATOM 4827 O O . LEU B 1 239 ? 20.215 -10.561 -23.687 1.00 61.36 239 LEU B O 1
ATOM 4832 N N . ARG B 1 240 ? 18.901 -12.276 -23.041 1.00 38.03 240 ARG B N 1
ATOM 4833 C CA . ARG B 1 240 ? 18.058 -12.325 -24.236 1.00 24.31 240 ARG B CA 1
ATOM 4834 C C . ARG B 1 240 ? 17.495 -10.955 -24.516 1.00 68.95 240 ARG B C 1
ATOM 4835 O O . ARG B 1 240 ? 17.305 -10.542 -25.667 1.00 40.30 240 ARG B O 1
ATOM 4843 N N . VAL B 1 241 ? 17.187 -10.265 -23.431 1.00 43.68 241 VAL B N 1
ATOM 4844 C CA . VAL B 1 241 ? 16.647 -8.932 -23.573 1.00 45.29 241 VAL B CA 1
ATOM 4845 C C . VAL B 1 241 ? 17.799 -8.078 -24.037 1.00 35.85 241 VAL B C 1
ATOM 4846 O O . VAL B 1 241 ? 17.713 -7.352 -25.018 1.00 43.48 241 VAL B O 1
ATOM 4850 N N . LYS B 1 242 ? 18.901 -8.178 -23.316 1.00 35.67 242 LYS B N 1
ATOM 4851 C CA . LYS B 1 242 ? 20.045 -7.400 -23.727 1.00 40.51 242 LYS B CA 1
ATOM 4852 C C . LYS B 1 242 ? 20.527 -7.725 -25.156 1.00 47.09 242 LYS B C 1
ATOM 4853 O O . LYS B 1 242 ? 20.751 -6.827 -25.982 1.00 52.54 242 LYS B O 1
ATOM 4859 N N . LEU B 1 243 ? 20.720 -8.998 -25.472 1.00 60.18 243 LEU B N 1
ATOM 4860 C CA . LEU B 1 243 ? 21.235 -9.334 -26.797 1.00 34.21 243 LEU B CA 1
ATOM 4861 C C . LEU B 1 243 ? 20.657 -8.417 -27.875 1.00 100.00 243 LEU B C 1
ATOM 4862 O O . LEU B 1 243 ? 21.360 -7.910 -28.753 1.00 45.21 243 LEU B O 1
ATOM 4867 N N . LYS B 1 244 ? 19.350 -8.209 -27.809 1.00 56.25 244 LYS B N 1
ATOM 4868 C CA . LYS B 1 244 ? 18.674 -7.365 -28.787 1.00 50.42 244 LYS B CA 1
ATOM 4869 C C . LYS B 1 244 ? 19.411 -6.072 -29.092 1.00 75.35 244 LYS B C 1
ATOM 4870 O O . LYS B 1 244 ? 19.745 -5.808 -30.241 1.00 39.03 244 LYS B O 1
ATOM 4876 N N . TYR B 1 245 ? 19.683 -5.258 -28.083 1.00 35.42 245 TYR B N 1
ATOM 4877 C CA . TYR B 1 245 ? 20.371 -4.012 -28.362 1.00 37.78 245 TYR B CA 1
ATOM 4878 C C . TYR B 1 245 ? 21.855 -4.078 -28.195 1.00 40.78 245 TYR B C 1
ATOM 4879 O O . TYR B 1 245 ? 22.453 -3.016 -28.199 1.00 34.92 245 TYR B O 1
ATOM 4888 N N . LEU B 1 246 ? 22.446 -5.265 -28.040 1.00 37.85 246 LEU B N 1
ATOM 4889 C CA . LEU B 1 246 ? 23.903 -5.351 -27.860 1.00 32.14 246 LEU B CA 1
ATOM 4890 C C . LEU B 1 246 ? 24.566 -4.502 -28.945 1.00 35.58 246 LEU B C 1
ATOM 4891 O O . LEU B 1 246 ? 25.423 -3.638 -28.712 1.00 48.44 246 LEU B O 1
ATOM 4896 N N . ASP B 1 247 ? 24.134 -4.805 -30.158 1.00 64.90 247 ASP B N 1
ATOM 4897 C CA . ASP B 1 247 ? 24.613 -4.132 -31.351 1.00 78.91 247 ASP B CA 1
ATOM 4898 C C . ASP B 1 247 ? 24.551 -2.603 -31.289 1.00 34.04 247 ASP B C 1
ATOM 4899 O O . ASP B 1 247 ? 25.579 -1.926 -31.487 1.00 63.74 247 ASP B O 1
ATOM 4904 N N . LYS B 1 248 ? 23.362 -2.068 -30.961 1.00 35.88 248 LYS B N 1
ATOM 4905 C CA . LYS B 1 248 ? 23.134 -0.616 -30.778 1.00 59.68 248 LYS B CA 1
ATOM 4906 C C . LYS B 1 248 ? 23.974 0.108 -29.712 1.00 60.83 248 LYS B C 1
ATOM 4907 O O . LYS B 1 248 ? 24.424 1.219 -29.941 1.00 41.66 248 LYS B O 1
ATOM 4913 N N . TRP B 1 249 ? 24.130 -0.474 -28.529 1.00 75.48 249 TRP B N 1
ATOM 4914 C CA . TRP B 1 249 ? 24.899 0.150 -27.443 1.00 31.66 249 TRP B CA 1
ATOM 4915 C C . TRP B 1 249 ? 26.360 0.138 -27.856 1.00 85.63 249 TRP B C 1
ATOM 4916 O O . TRP B 1 249 ? 27.164 1.051 -27.668 1.00 32.19 249 TRP B O 1
ATOM 4927 N N . ASN B 1 250 ? 26.713 -0.984 -28.436 1.00 38.79 250 ASN B N 1
ATOM 4928 C CA . ASN B 1 250 ? 28.059 -1.096 -28.914 1.00 27.28 250 ASN B CA 1
ATOM 4929 C C . ASN B 1 250 ? 28.353 0.041 -29.893 1.00 68.66 250 ASN B C 1
ATOM 4930 O O . ASN B 1 250 ? 29.403 0.680 -29.810 1.00 36.63 250 ASN B O 1
ATOM 4935 N N . GLU B 1 251 ? 27.434 0.371 -30.794 1.00 29.85 251 GLU B N 1
ATOM 4936 C CA . GLU B 1 251 ? 27.782 1.510 -31.632 1.00 38.60 251 GLU B CA 1
ATOM 4937 C C . GLU B 1 251 ? 28.063 2.839 -30.871 1.00 56.17 251 GLU B C 1
ATOM 4938 O O . GLU B 1 251 ? 29.076 3.521 -31.099 1.00 39.12 251 GLU B O 1
ATOM 4944 N N . GLU B 1 252 ? 27.202 3.195 -29.921 1.00 63.87 252 GLU B N 1
ATOM 4945 C CA . GLU B 1 252 ? 27.405 4.435 -29.176 1.00 45.31 252 GLU B CA 1
ATOM 4946 C C . GLU B 1 252 ? 28.756 4.375 -28.517 1.00 70.16 252 GLU B C 1
ATOM 4947 O O . GLU B 1 252 ? 29.505 5.364 -28.506 1.00 48.12 252 GLU B O 1
ATOM 4953 N N . ARG B 1 253 ? 29.041 3.195 -27.970 1.00 41.39 253 ARG B N 1
ATOM 4954 C CA . ARG B 1 253 ? 30.324 3.042 -27.313 1.00 100.00 253 ARG B CA 1
ATOM 4955 C C . ARG B 1 253 ? 31.316 3.589 -28.300 1.00 76.02 253 ARG B C 1
ATOM 4956 O O . ARG B 1 253 ? 32.157 4.408 -27.972 1.00 38.99 253 ARG B O 1
ATOM 4964 N N . ARG B 1 254 ? 31.193 3.087 -29.524 1.00 50.63 254 ARG B N 1
ATOM 4965 C CA . ARG B 1 254 ? 32.107 3.434 -30.591 1.00 91.64 254 ARG B CA 1
ATOM 4966 C C . ARG B 1 254 ? 32.294 4.919 -30.784 1.00 39.31 254 ARG B C 1
ATOM 4967 O O . ARG B 1 254 ? 33.411 5.427 -30.859 1.00 59.46 254 ARG B O 1
ATOM 4975 N N . LYS B 1 255 ? 31.189 5.641 -30.850 1.00 63.30 255 LYS B N 1
ATOM 4976 C CA . LYS B 1 255 ? 31.323 7.069 -31.038 1.00 25.68 255 LYS B CA 1
ATOM 4977 C C . LYS B 1 255 ? 32.102 7.653 -29.893 1.00 61.43 255 LYS B C 1
ATOM 4978 O O . LYS B 1 255 ? 32.985 8.496 -30.075 1.00 44.03 255 LYS B O 1
ATOM 4984 N N . ILE B 1 256 ? 31.755 7.216 -28.692 1.00 28.98 256 ILE B N 1
ATOM 4985 C CA . ILE B 1 256 ? 32.504 7.752 -27.571 1.00 30.56 256 ILE B CA 1
ATOM 4986 C C . ILE B 1 256 ? 33.975 7.612 -27.965 1.00 67.53 256 ILE B C 1
ATOM 4987 O O . ILE B 1 256 ? 34.690 8.587 -28.095 1.00 42.99 256 ILE B O 1
ATOM 4992 N N . ALA B 1 257 ? 34.439 6.395 -28.201 1.00 40.24 257 ALA B N 1
ATOM 4993 C CA . ALA B 1 257 ? 35.845 6.207 -28.526 1.00 43.86 257 ALA B CA 1
ATOM 4994 C C . ALA B 1 257 ? 36.327 7.059 -29.673 1.00 59.40 257 ALA B C 1
ATOM 4995 O O . ALA B 1 257 ? 37.362 7.695 -29.552 1.00 53.63 257 ALA B O 1
ATOM 4997 N N . GLN B 1 258 ? 35.639 7.041 -30.804 1.00 69.82 258 GLN B N 1
ATOM 4998 C CA . GLN B 1 258 ? 36.137 7.823 -31.921 1.00 38.13 258 GLN B CA 1
ATOM 4999 C C . GLN B 1 258 ? 36.318 9.246 -31.445 1.00 100.00 258 GLN B C 1
ATOM 5000 O O . GLN B 1 258 ? 37.372 9.872 -31.626 1.00 39.80 258 GLN B O 1
ATOM 5006 N N . LYS B 1 259 ? 35.296 9.692 -30.733 1.00 30.94 259 LYS B N 1
ATOM 5007 C CA . LYS B 1 259 ? 35.344 11.014 -30.124 1.00 58.34 259 LYS B CA 1
ATOM 5008 C C . LYS B 1 259 ? 36.742 11.225 -29.448 1.00 60.17 259 LYS B C 1
ATOM 5009 O O . LYS B 1 259 ? 37.604 11.980 -29.917 1.00 70.26 259 LYS B O 1
ATOM 5015 N N . TYR B 1 260 ? 37.009 10.511 -28.356 1.00 44.10 260 TYR B N 1
ATOM 5016 C CA . TYR B 1 260 ? 38.257 10.547 -27.565 1.00 57.90 260 TYR B CA 1
ATOM 5017 C C . TYR B 1 260 ? 39.489 10.527 -28.446 1.00 45.04 260 TYR B C 1
ATOM 5018 O O . TYR B 1 260 ? 40.540 11.089 -28.143 1.00 41.92 260 TYR B O 1
ATOM 5027 N N . ILE B 1 261 ? 39.366 9.720 -29.483 1.00 58.34 261 ILE B N 1
ATOM 5028 C CA . ILE B 1 261 ? 40.427 9.460 -30.426 1.00 50.99 261 ILE B CA 1
ATOM 5029 C C . ILE B 1 261 ? 40.854 10.737 -31.111 1.00 61.20 261 ILE B C 1
ATOM 5030 O O . ILE B 1 261 ? 42.038 11.071 -31.137 1.00 66.15 261 ILE B O 1
ATOM 5035 N N . ALA B 1 262 ? 39.894 11.489 -31.630 1.00 42.59 262 ALA B N 1
ATOM 5036 C CA . ALA B 1 262 ? 40.213 12.779 -32.249 1.00 39.37 262 ALA B CA 1
ATOM 5037 C C . ALA B 1 262 ? 40.740 13.740 -31.180 1.00 92.17 262 ALA B C 1
ATOM 5038 O O . ALA B 1 262 ? 41.905 14.142 -31.240 1.00 80.93 262 ALA B O 1
ATOM 5040 N N . GLY B 1 263 ? 39.843 14.126 -30.268 1.00 73.92 263 GLY B N 1
ATOM 5041 C CA . GLY B 1 263 ? 40.081 15.071 -29.161 1.00 100.00 263 GLY B CA 1
ATOM 5042 C C . GLY B 1 263 ? 41.238 14.928 -28.158 1.00 53.44 263 GLY B C 1
ATOM 5043 O O . GLY B 1 263 ? 41.732 15.920 -27.599 1.00 51.85 263 GLY B O 1
ATOM 5044 N N . ILE B 1 264 ? 41.679 13.708 -27.898 1.00 48.17 264 ILE B N 1
ATOM 5045 C CA . ILE B 1 264 ? 42.779 13.551 -26.968 1.00 100.00 264 ILE B CA 1
ATOM 5046 C C . ILE B 1 264 ? 44.126 13.706 -27.669 1.00 62.67 264 ILE B C 1
ATOM 5047 O O . ILE B 1 264 ? 44.503 12.968 -28.597 1.00 74.21 264 ILE B O 1
ATOM 5052 N N . ASN B 1 265 ? 44.873 14.687 -27.196 1.00 99.94 265 ASN B N 1
ATOM 5053 C CA . ASN B 1 265 ? 46.185 14.921 -27.767 1.00 43.27 265 ASN B CA 1
ATOM 5054 C C . ASN B 1 265 ? 47.034 15.503 -26.671 1.00 87.31 265 ASN B C 1
ATOM 5055 O O . ASN B 1 265 ? 46.940 16.673 -26.306 1.00 97.01 265 ASN B O 1
ATOM 5060 N N . ASN B 1 266 ? 47.846 14.652 -26.088 1.00 62.52 266 ASN B N 1
ATOM 5061 C CA . ASN B 1 266 ? 48.654 15.204 -25.054 1.00 77.44 266 ASN B CA 1
ATOM 5062 C C . ASN B 1 266 ? 49.790 14.240 -25.283 1.00 48.96 266 ASN B C 1
ATOM 5063 O O . ASN B 1 266 ? 49.621 13.034 -25.501 1.00 55.77 266 ASN B O 1
ATOM 5068 N N . PRO B 1 267 ? 50.935 14.892 -25.320 1.00 100.00 267 PRO B N 1
ATOM 5069 C CA . PRO B 1 267 ? 52.261 14.343 -25.532 1.00 74.63 267 PRO B CA 1
ATOM 5070 C C . PRO B 1 267 ? 52.732 13.279 -24.549 1.00 100.00 267 PRO B C 1
ATOM 5071 O O . PRO B 1 267 ? 53.865 12.786 -24.673 1.00 52.34 267 PRO B O 1
ATOM 5075 N N . ASN B 1 268 ? 51.912 12.954 -23.551 1.00 57.55 268 ASN B N 1
ATOM 5076 C CA . ASN B 1 268 ? 52.369 11.939 -22.595 1.00 100.00 268 ASN B CA 1
ATOM 5077 C C . ASN B 1 268 ? 51.342 10.859 -22.443 1.00 83.93 268 ASN B C 1
ATOM 5078 O O . ASN B 1 268 ? 51.414 10.010 -21.558 1.00 78.43 268 ASN B O 1
ATOM 5083 N N . VAL B 1 269 ? 50.400 10.927 -23.366 1.00 58.06 269 VAL B N 1
ATOM 5084 C CA . VAL B 1 269 ? 49.297 10.004 -23.420 1.00 36.11 269 VAL B CA 1
ATOM 5085 C C . VAL B 1 269 ? 49.223 9.374 -24.805 1.00 45.78 269 VAL B C 1
ATOM 5086 O O . VAL B 1 269 ? 49.054 10.069 -25.825 1.00 55.83 269 VAL B O 1
ATOM 5090 N N . ILE B 1 270 ? 49.367 8.052 -24.806 1.00 100.00 270 ILE B N 1
ATOM 5091 C CA . ILE B 1 270 ? 49.291 7.273 -26.035 1.00 52.79 270 ILE B CA 1
ATOM 5092 C C . ILE B 1 270 ? 47.909 6.638 -25.989 1.00 73.49 270 ILE B C 1
ATOM 5093 O O . ILE B 1 270 ? 47.584 5.789 -25.150 1.00 55.19 270 ILE B O 1
ATOM 5098 N N . ILE B 1 271 ? 47.126 7.079 -26.956 1.00 51.92 271 ILE B N 1
ATOM 5099 C CA . ILE B 1 271 ? 45.761 6.677 -27.148 1.00 50.48 271 ILE B CA 1
ATOM 5100 C C . ILE B 1 271 ? 45.751 5.334 -27.853 1.00 63.39 271 ILE B C 1
ATOM 5101 O O . ILE B 1 271 ? 46.605 5.067 -28.696 1.00 53.60 271 ILE B O 1
ATOM 5106 N N . PRO B 1 272 ? 44.781 4.494 -27.506 1.00 74.90 272 PRO B N 1
ATOM 5107 C CA . PRO B 1 272 ? 44.701 3.170 -28.084 1.00 68.74 272 PRO B CA 1
ATOM 5108 C C . PRO B 1 272 ? 44.225 3.253 -29.534 1.00 100.00 272 PRO B C 1
ATOM 5109 O O . PRO B 1 272 ? 43.508 4.189 -29.861 1.00 48.37 272 PRO B O 1
ATOM 5113 N N . VAL B 1 273 ? 44.607 2.293 -30.376 1.00 44.88 273 VAL B N 1
ATOM 5114 C CA . VAL B 1 273 ? 44.140 2.186 -31.762 1.00 100.00 273 VAL B CA 1
ATOM 5115 C C . VAL B 1 273 ? 43.596 0.848 -32.229 1.00 63.68 273 VAL B C 1
ATOM 5116 O O . VAL B 1 273 ? 44.144 -0.223 -31.962 1.00 61.72 273 VAL B O 1
ATOM 5120 N N . GLU B 1 274 ? 42.512 0.964 -32.979 1.00 43.22 274 GLU B N 1
ATOM 5121 C CA . GLU B 1 274 ? 41.841 -0.206 -33.497 1.00 79.46 274 GLU B CA 1
ATOM 5122 C C . GLU B 1 274 ? 42.394 -0.794 -34.776 1.00 43.15 274 GLU B C 1
ATOM 5123 O O . GLU B 1 274 ? 42.318 -0.194 -35.843 1.00 65.46 274 GLU B O 1
ATOM 5129 N N . ALA B 1 275 ? 42.994 -1.971 -34.622 1.00 100.00 275 ALA B N 1
ATOM 5130 C CA . ALA B 1 275 ? 43.618 -2.716 -35.708 1.00 66.48 275 ALA B CA 1
ATOM 5131 C C . ALA B 1 275 ? 42.842 -2.595 -37.007 1.00 100.00 275 ALA B C 1
ATOM 5132 O O . ALA B 1 275 ? 41.647 -2.293 -37.009 1.00 80.94 275 ALA B O 1
ATOM 5134 N N . ASP B 1 276 ? 43.525 -2.828 -38.120 1.00 68.66 276 ASP B N 1
ATOM 5135 C CA . ASP B 1 276 ? 42.851 -2.673 -39.401 1.00 41.39 276 ASP B CA 1
ATOM 5136 C C . ASP B 1 276 ? 41.727 -3.597 -39.775 1.00 55.81 276 ASP B C 1
ATOM 5137 O O . ASP B 1 276 ? 40.786 -3.158 -40.459 1.00 52.28 276 ASP B O 1
ATOM 5142 N N . TYR B 1 277 ? 41.856 -4.839 -39.296 1.00 93.70 277 TYR B N 1
ATOM 5143 C CA . TYR B 1 277 ? 40.928 -5.953 -39.493 1.00 100.00 277 TYR B CA 1
ATOM 5144 C C . TYR B 1 277 ? 39.908 -6.059 -38.405 1.00 57.09 277 TYR B C 1
ATOM 5145 O O . TYR B 1 277 ? 39.352 -7.142 -38.216 1.00 47.60 277 TYR B O 1
ATOM 5154 N N . ALA B 1 278 ? 39.772 -5.007 -37.607 1.00 50.63 278 ALA B N 1
ATOM 5155 C CA . ALA B 1 278 ? 38.886 -5.077 -36.461 1.00 34.65 278 ALA B CA 1
ATOM 5156 C C . ALA B 1 278 ? 37.706 -4.157 -36.411 1.00 38.25 278 ALA B C 1
ATOM 5157 O O . ALA B 1 278 ? 37.706 -3.067 -36.989 1.00 87.22 278 ALA B O 1
ATOM 5159 N N . LYS B 1 279 ? 36.717 -4.626 -35.658 1.00 31.22 279 LYS B N 1
ATOM 5160 C CA . LYS B 1 279 ? 35.530 -3.855 -35.351 1.00 44.47 279 LYS B CA 1
ATOM 5161 C C . LYS B 1 279 ? 35.452 -3.820 -33.839 1.00 53.39 279 LYS B C 1
ATOM 5162 O O . LYS B 1 279 ? 34.617 -4.484 -33.242 1.00 47.98 279 LYS B O 1
ATOM 5168 N N . HIS B 1 280 ? 36.372 -3.059 -33.256 1.00 44.71 280 HIS B N 1
ATOM 5169 C CA . HIS B 1 280 ? 36.534 -2.815 -31.834 1.00 51.18 280 HIS B CA 1
ATOM 5170 C C . HIS B 1 280 ? 35.211 -2.533 -31.119 1.00 75.29 280 HIS B C 1
ATOM 5171 O O . HIS B 1 280 ? 34.395 -1.741 -31.597 1.00 78.06 280 HIS B O 1
ATOM 5178 N N . VAL B 1 281 ? 34.987 -3.152 -29.964 1.00 100.00 281 VAL B N 1
ATOM 5179 C CA . VAL B 1 281 ? 33.751 -2.872 -29.243 1.00 86.65 281 VAL B CA 1
ATOM 5180 C C . VAL B 1 281 ? 34.024 -2.019 -27.993 1.00 28.25 281 VAL B C 1
ATOM 5181 O O . VAL B 1 281 ? 33.126 -1.561 -27.285 1.00 75.46 281 VAL B O 1
ATOM 5185 N N . TRP B 1 282 ? 35.298 -1.745 -27.759 1.00 62.51 282 TRP B N 1
ATOM 5186 C CA . TRP B 1 282 ? 35.703 -0.903 -26.648 1.00 51.68 282 TRP B CA 1
ATOM 5187 C C . TRP B 1 282 ? 35.108 -1.263 -25.318 1.00 46.61 282 TRP B C 1
ATOM 5188 O O . TRP B 1 282 ? 34.412 -0.461 -24.710 1.00 46.61 282 TRP B O 1
ATOM 5199 N N . TYR B 1 283 ? 35.394 -2.478 -24.874 1.00 47.70 283 TYR B N 1
ATOM 5200 C CA . TYR B 1 283 ? 34.930 -2.918 -23.564 1.00 100.00 283 TYR B CA 1
ATOM 5201 C C . TYR B 1 283 ? 35.779 -1.970 -22.695 1.00 32.96 283 TYR B C 1
ATOM 5202 O O . TYR B 1 283 ? 35.329 -1.369 -21.716 1.00 89.81 283 TYR B O 1
ATOM 5211 N N . THR B 1 284 ? 37.022 -1.814 -23.126 1.00 84.61 284 THR B N 1
ATOM 5212 C CA . THR B 1 284 ? 37.954 -0.964 -22.418 1.00 29.60 284 THR B CA 1
ATOM 5213 C C . THR B 1 284 ? 38.726 0.020 -23.302 1.00 48.54 284 THR B C 1
ATOM 5214 O O . THR B 1 284 ? 39.408 -0.375 -24.253 1.00 89.78 284 THR B O 1
ATOM 5218 N N . PHE B 1 285 ? 38.649 1.305 -22.969 1.00 64.02 285 PHE B N 1
ATOM 5219 C CA . PHE B 1 285 ? 39.405 2.304 -23.715 1.00 41.71 285 PHE B CA 1
ATOM 5220 C C . PHE B 1 285 ? 40.610 2.678 -22.884 1.00 46.21 285 PHE B C 1
ATOM 5221 O O . PHE B 1 285 ? 40.541 3.597 -22.057 1.00 47.14 285 PHE B O 1
ATOM 5229 N N . VAL B 1 286 ? 41.698 1.961 -23.134 1.00 43.00 286 VAL B N 1
ATOM 5230 C CA . VAL B 1 286 ? 42.950 2.129 -22.399 1.00 32.95 286 VAL B CA 1
ATOM 5231 C C . VAL B 1 286 ? 44.044 3.016 -23.022 1.00 100.00 286 VAL B C 1
ATOM 5232 O O . VAL B 1 286 ? 44.326 2.935 -24.220 1.00 58.50 286 VAL B O 1
ATOM 5236 N N . ILE B 1 287 ? 44.693 3.846 -22.211 1.00 69.38 287 ILE B N 1
ATOM 5237 C CA . ILE B 1 287 ? 45.776 4.703 -22.698 1.00 45.86 287 ILE B CA 1
ATOM 5238 C C . ILE B 1 287 ? 47.013 4.340 -21.917 1.00 31.69 287 ILE B C 1
ATOM 5239 O O . ILE B 1 287 ? 46.927 3.730 -20.855 1.00 50.36 287 ILE B O 1
ATOM 5244 N N . ARG B 1 288 ? 48.182 4.651 -22.454 1.00 33.88 288 ARG B N 1
ATOM 5245 C CA . ARG B 1 288 ? 49.419 4.315 -21.736 1.00 44.60 288 ARG B CA 1
ATOM 5246 C C . ARG B 1 288 ? 50.156 5.609 -21.327 1.00 100.00 288 ARG B C 1
ATOM 5247 O O . ARG B 1 288 ? 50.004 6.652 -21.972 1.00 66.06 288 ARG B O 1
ATOM 5255 N N . SER B 1 289 ? 50.954 5.542 -20.262 1.00 100.00 289 SER B N 1
ATOM 5256 C CA . SER B 1 289 ? 51.745 6.680 -19.782 1.00 36.80 289 SER B CA 1
ATOM 5257 C C . SER B 1 289 ? 52.801 6.264 -18.786 1.00 67.68 289 SER B C 1
ATOM 5258 O O . SER B 1 289 ? 52.555 5.442 -17.885 1.00 61.96 289 SER B O 1
ATOM 5261 N N . GLU B 1 290 ? 53.966 6.867 -19.021 1.00 100.00 290 GLU B N 1
ATOM 5262 C CA . GLU B 1 290 ? 55.191 6.683 -18.260 1.00 53.76 290 GLU B CA 1
ATOM 5263 C C . GLU B 1 290 ? 54.901 7.192 -16.854 1.00 100.00 290 GLU B C 1
ATOM 5264 O O . GLU B 1 290 ? 55.521 6.734 -15.878 1.00 100.00 290 GLU B O 1
ATOM 5270 N N . LYS B 1 291 ? 53.946 8.113 -16.750 1.00 27.42 291 LYS B N 1
ATOM 5271 C CA . LYS B 1 291 ? 53.602 8.606 -15.425 1.00 59.39 291 LYS B CA 1
ATOM 5272 C C . LYS B 1 291 ? 52.158 8.245 -15.122 1.00 81.26 291 LYS B C 1
ATOM 5273 O O . LYS B 1 291 ? 51.333 9.051 -14.691 1.00 34.07 291 LYS B O 1
ATOM 5279 N N . ARG B 1 292 ? 51.899 6.966 -15.365 1.00 100.00 292 ARG B N 1
ATOM 5280 C CA . ARG B 1 292 ? 50.591 6.384 -15.184 1.00 47.64 292 ARG B CA 1
ATOM 5281 C C . ARG B 1 292 ? 49.890 6.746 -13.883 1.00 39.34 292 ARG B C 1
ATOM 5282 O O . ARG B 1 292 ? 48.764 7.267 -13.852 1.00 49.96 292 ARG B O 1
ATOM 5290 N N . ASP B 1 293 ? 50.587 6.462 -12.794 1.00 44.22 293 ASP B N 1
ATOM 5291 C CA . ASP B 1 293 ? 50.035 6.703 -11.467 1.00 56.13 293 ASP B CA 1
ATOM 5292 C C . ASP B 1 293 ? 49.560 8.129 -11.177 1.00 64.91 293 ASP B C 1
ATOM 5293 O O . ASP B 1 293 ? 48.401 8.378 -10.790 1.00 59.86 293 ASP B O 1
ATOM 5298 N N . GLU B 1 294 ? 50.482 9.067 -11.361 1.00 38.20 294 GLU B N 1
ATOM 5299 C CA . GLU B 1 294 ? 50.162 10.470 -11.108 1.00 49.29 294 GLU B CA 1
ATOM 5300 C C . GLU B 1 294 ? 49.028 10.919 -12.022 1.00 45.04 294 GLU B C 1
ATOM 5301 O O . GLU B 1 294 ? 48.163 11.747 -11.696 1.00 45.49 294 GLU B O 1
ATOM 5307 N N . LEU B 1 295 ? 49.029 10.342 -13.211 1.00 48.07 295 LEU B N 1
ATOM 5308 C CA . LEU B 1 295 ? 47.992 10.719 -14.136 1.00 35.67 295 LEU B CA 1
ATOM 5309 C C . LEU B 1 295 ? 46.661 10.271 -13.539 1.00 59.38 295 LEU B C 1
ATOM 5310 O O . LEU B 1 295 ? 45.727 11.075 -13.435 1.00 49.01 295 LEU B O 1
ATOM 5315 N N . GLN B 1 296 ? 46.589 9.003 -13.131 1.00 51.16 296 GLN B N 1
ATOM 5316 C CA . GLN B 1 296 ? 45.375 8.429 -12.541 1.00 38.55 296 GLN B CA 1
ATOM 5317 C C . GLN B 1 296 ? 44.818 9.291 -11.434 1.00 29.64 296 GLN B C 1
ATOM 5318 O O . GLN B 1 296 ? 43.650 9.717 -11.453 1.00 42.67 296 GLN B O 1
ATOM 5324 N N . LYS B 1 297 ? 45.683 9.487 -10.437 1.00 29.73 297 LYS B N 1
ATOM 5325 C CA . LYS B 1 297 ? 45.331 10.311 -9.284 1.00 100.00 297 LYS B CA 1
ATOM 5326 C C . LYS B 1 297 ? 44.854 11.659 -9.758 1.00 46.51 297 LYS B C 1
ATOM 5327 O O . LYS B 1 297 ? 43.870 12.222 -9.267 1.00 43.72 297 LYS B O 1
ATOM 5333 N N . TYR B 1 298 ? 45.569 12.169 -10.755 1.00 49.09 298 TYR B N 1
ATOM 5334 C CA . TYR B 1 298 ? 45.236 13.452 -11.341 1.00 50.54 298 TYR B CA 1
ATOM 5335 C C . TYR B 1 298 ? 43.785 13.335 -11.807 1.00 23.53 298 TYR B C 1
ATOM 5336 O O . TYR B 1 298 ? 42.852 14.047 -11.423 1.00 31.01 298 TYR B O 1
ATOM 5345 N N . LEU B 1 299 ? 43.577 12.429 -12.739 1.00 34.42 299 LEU B N 1
ATOM 5346 C CA . LEU B 1 299 ? 42.252 12.245 -13.280 1.00 58.31 299 LEU B CA 1
ATOM 5347 C C . LEU B 1 299 ? 41.248 12.011 -12.184 1.00 45.00 299 LEU B C 1
ATOM 5348 O O . LEU B 1 299 ? 40.099 12.429 -12.317 1.00 41.49 299 LEU B O 1
ATOM 5353 N N . ASN B 1 300 ? 41.671 11.309 -11.135 1.00 66.43 300 ASN B N 1
ATOM 5354 C CA . ASN B 1 300 ? 40.765 11.015 -10.037 1.00 72.31 300 ASN B CA 1
ATOM 5355 C C . ASN B 1 300 ? 40.341 12.263 -9.277 1.00 46.42 300 ASN B C 1
ATOM 5356 O O . ASN B 1 300 ? 39.135 12.506 -9.116 1.00 41.48 300 ASN B O 1
ATOM 5361 N N . ASN B 1 301 ? 41.310 13.063 -8.828 1.00 41.88 301 ASN B N 1
ATOM 5362 C CA . ASN B 1 301 ? 40.947 14.291 -8.106 1.00 54.47 301 ASN B CA 1
ATOM 5363 C C . ASN B 1 301 ? 40.062 15.184 -8.951 1.00 33.99 301 ASN B C 1
ATOM 5364 O O . ASN B 1 301 ? 39.421 16.140 -8.504 1.00 53.86 301 ASN B O 1
ATOM 5369 N N . ASN B 1 302 ? 39.936 14.840 -10.219 1.00 55.90 302 ASN B N 1
ATOM 5370 C CA . ASN B 1 302 ? 39.042 15.665 -11.010 1.00 27.24 302 ASN B CA 1
ATOM 5371 C C . ASN B 1 302 ? 37.687 15.015 -11.138 1.00 69.61 302 ASN B C 1
ATOM 5372 O O . ASN B 1 302 ? 36.844 15.484 -11.904 1.00 46.66 302 ASN B O 1
ATOM 5377 N N . GLY B 1 303 ? 37.509 13.935 -10.381 1.00 58.01 303 GLY B N 1
ATOM 5378 C CA . GLY B 1 303 ? 36.257 13.191 -10.367 1.00 24.96 303 GLY B CA 1
ATOM 5379 C C . GLY B 1 303 ? 36.033 12.259 -11.547 1.00 90.62 303 GLY B C 1
ATOM 5380 O O . GLY B 1 303 ? 34.891 11.938 -11.901 1.00 32.40 303 GLY B O 1
ATOM 5381 N N . ILE B 1 304 ? 37.134 11.834 -12.150 1.00 40.28 304 ILE B N 1
ATOM 5382 C CA . ILE B 1 304 ? 37.029 10.957 -13.299 1.00 42.92 304 ILE B CA 1
ATOM 5383 C C . ILE B 1 304 ? 37.431 9.580 -12.862 1.00 85.24 304 ILE B C 1
ATOM 5384 O O . ILE B 1 304 ? 38.542 9.345 -12.408 1.00 26.06 304 ILE B O 1
ATOM 5389 N N . GLY B 1 305 ? 36.498 8.653 -12.954 1.00 58.54 305 GLY B N 1
ATOM 5390 C CA . GLY B 1 305 ? 36.858 7.332 -12.496 1.00 39.27 305 GLY B CA 1
ATOM 5391 C C . GLY B 1 305 ? 37.597 6.514 -13.521 1.00 52.95 305 GLY B C 1
ATOM 5392 O O . GLY B 1 305 ? 37.321 6.512 -14.718 1.00 37.66 305 GLY B O 1
ATOM 5393 N N . THR B 1 306 ? 38.551 5.770 -13.013 1.00 27.25 306 THR B N 1
ATOM 5394 C CA . THR B 1 306 ? 39.270 4.920 -13.953 1.00 38.92 306 THR B CA 1
ATOM 5395 C C . THR B 1 306 ? 39.549 3.612 -13.264 1.00 100.00 306 THR B C 1
ATOM 5396 O O . THR B 1 306 ? 39.268 3.466 -12.074 1.00 46.81 306 THR B O 1
ATOM 5400 N N . LEU B 1 307 ? 40.118 2.680 -14.022 1.00 21.73 307 LEU B N 1
ATOM 5401 C CA . LEU B 1 307 ? 40.502 1.357 -13.492 1.00 42.85 307 LEU B CA 1
ATOM 5402 C C . LEU B 1 307 ? 41.825 0.972 -14.158 1.00 31.32 307 LEU B C 1
ATOM 5403 O O . LEU B 1 307 ? 42.297 1.680 -15.046 1.00 49.67 307 LEU B O 1
ATOM 5408 N N . ILE B 1 308 ? 42.412 -0.151 -13.762 1.00 49.52 308 ILE B N 1
ATOM 5409 C CA . ILE B 1 308 ? 43.642 -0.586 -14.415 1.00 42.24 308 ILE B CA 1
ATOM 5410 C C . ILE B 1 308 ? 43.478 -2.013 -14.876 1.00 46.80 308 ILE B C 1
ATOM 5411 O O . ILE B 1 308 ? 43.179 -2.896 -14.076 1.00 37.54 308 ILE B O 1
ATOM 5416 N N . HIS B 1 309 ? 43.693 -2.207 -16.173 1.00 47.03 309 HIS B N 1
ATOM 5417 C CA . HIS B 1 309 ? 43.531 -3.505 -16.797 1.00 45.95 309 HIS B CA 1
ATOM 5418 C C . HIS B 1 309 ? 44.710 -4.060 -17.583 1.00 33.08 309 HIS B C 1
ATOM 5419 O O . HIS B 1 309 ? 44.616 -4.043 -18.808 1.00 49.01 309 HIS B O 1
ATOM 5426 N N . TYR B 1 310 ? 45.775 -4.551 -16.934 1.00 53.30 310 TYR B N 1
ATOM 5427 C CA . TYR B 1 310 ? 45.864 -4.587 -15.472 1.00 62.68 310 TYR B CA 1
ATOM 5428 C C . TYR B 1 310 ? 47.228 -4.218 -14.885 1.00 77.58 310 TYR B C 1
ATOM 5429 O O . TYR B 1 310 ? 48.245 -4.352 -15.551 1.00 62.34 310 TYR B O 1
ATOM 5438 N N . PRO B 1 311 ? 47.232 -3.758 -13.636 1.00 100.00 311 PRO B N 1
ATOM 5439 C CA . PRO B 1 311 ? 48.440 -3.314 -12.928 1.00 45.01 311 PRO B CA 1
ATOM 5440 C C . PRO B 1 311 ? 49.569 -4.310 -12.667 1.00 49.92 311 PRO B C 1
ATOM 5441 O O . PRO B 1 311 ? 50.747 -3.951 -12.593 1.00 51.30 311 PRO B O 1
ATOM 5445 N N . ILE B 1 312 ? 49.197 -5.571 -12.488 1.00 40.00 312 ILE B N 1
ATOM 5446 C CA . ILE B 1 312 ? 50.151 -6.653 -12.230 1.00 44.61 312 ILE B CA 1
ATOM 5447 C C . ILE B 1 312 ? 50.008 -7.788 -13.256 1.00 43.72 312 ILE B C 1
ATOM 5448 O O . ILE B 1 312 ? 48.944 -8.012 -13.828 1.00 100.00 312 ILE B O 1
ATOM 5453 N N . PRO B 1 313 ? 51.114 -8.478 -13.495 1.00 60.88 313 PRO B N 1
ATOM 5454 C CA . PRO B 1 313 ? 51.141 -9.537 -14.489 1.00 47.39 313 PRO B CA 1
ATOM 5455 C C . PRO B 1 313 ? 50.874 -10.922 -13.949 1.00 43.76 313 PRO B C 1
ATOM 5456 O O . PRO B 1 313 ? 51.349 -11.315 -12.883 1.00 42.04 313 PRO B O 1
ATOM 5460 N N . ILE B 1 314 ? 50.132 -11.690 -14.731 1.00 48.26 314 ILE B N 1
ATOM 5461 C CA . ILE B 1 314 ? 49.846 -13.006 -14.217 1.00 40.81 314 ILE B CA 1
ATOM 5462 C C . ILE B 1 314 ? 51.126 -13.526 -13.602 1.00 32.27 314 ILE B C 1
ATOM 5463 O O . ILE B 1 314 ? 51.142 -13.908 -12.446 1.00 37.74 314 ILE B O 1
ATOM 5468 N N . HIS B 1 315 ? 52.201 -13.534 -14.372 1.00 51.46 315 HIS B N 1
ATOM 5469 C CA . HIS B 1 315 ? 53.487 -14.065 -13.908 1.00 28.47 315 HIS B CA 1
ATOM 5470 C C . HIS B 1 315 ? 54.093 -13.372 -12.689 1.00 63.46 315 HIS B C 1
ATOM 5471 O O . HIS B 1 315 ? 54.918 -13.981 -12.004 1.00 49.79 315 HIS B O 1
ATOM 5478 N N . LEU B 1 316 ? 53.665 -12.135 -12.410 1.00 46.97 316 LEU B N 1
ATOM 5479 C CA . LEU B 1 316 ? 54.138 -11.352 -11.247 1.00 31.27 316 LEU B CA 1
ATOM 5480 C C . LEU B 1 316 ? 53.231 -11.481 -10.032 1.00 57.54 316 LEU B C 1
ATOM 5481 O O . LEU B 1 316 ? 53.485 -10.891 -8.968 1.00 100.00 316 LEU B O 1
ATOM 5486 N N . GLN B 1 317 ? 52.171 -12.252 -10.226 1.00 74.44 317 GLN B N 1
ATOM 5487 C CA . GLN B 1 317 ? 51.122 -12.550 -9.254 1.00 29.19 317 GLN B CA 1
ATOM 5488 C C . GLN B 1 317 ? 51.539 -13.630 -8.276 1.00 54.34 317 GLN B C 1
ATOM 5489 O O . GLN B 1 317 ? 52.068 -14.666 -8.689 1.00 51.89 317 GLN B O 1
ATOM 5495 N N . GLN B 1 318 ? 51.305 -13.399 -6.986 1.00 37.59 318 GLN B N 1
ATOM 5496 C CA . GLN B 1 318 ? 51.667 -14.412 -6.000 1.00 89.97 318 GLN B CA 1
ATOM 5497 C C . GLN B 1 318 ? 51.185 -15.801 -6.385 1.00 50.12 318 GLN B C 1
ATOM 5498 O O . GLN B 1 318 ? 51.776 -16.821 -6.043 1.00 44.68 318 GLN B O 1
ATOM 5504 N N . ALA B 1 319 ? 50.054 -15.852 -7.060 1.00 35.10 319 ALA B N 1
ATOM 5505 C CA . ALA B 1 319 ? 49.505 -17.150 -7.383 1.00 36.07 319 ALA B CA 1
ATOM 5506 C C . ALA B 1 319 ? 50.380 -18.050 -8.255 1.00 23.14 319 ALA B C 1
ATOM 5507 O O . ALA B 1 319 ? 50.354 -19.273 -8.062 1.00 63.29 319 ALA B O 1
ATOM 5509 N N . TYR B 1 320 ? 51.129 -17.447 -9.189 1.00 54.49 320 TYR B N 1
ATOM 5510 C CA . TYR B 1 320 ? 52.020 -18.124 -10.143 1.00 75.50 320 TYR B CA 1
ATOM 5511 C C . TYR B 1 320 ? 53.521 -18.052 -9.861 1.00 89.53 320 TYR B C 1
ATOM 5512 O O . TYR B 1 320 ? 54.339 -18.120 -10.777 1.00 58.46 320 TYR B O 1
ATOM 5521 N N . LYS B 1 321 ? 53.876 -17.893 -8.592 1.00 44.66 321 LYS B N 1
ATOM 5522 C CA . LYS B 1 321 ? 55.268 -17.825 -8.151 1.00 58.86 321 LYS B CA 1
ATOM 5523 C C . LYS B 1 321 ? 56.045 -19.134 -8.385 1.00 100.00 321 LYS B C 1
ATOM 5524 O O . LYS B 1 321 ? 57.263 -19.121 -8.628 1.00 70.95 321 LYS B O 1
ATOM 5530 N N . ASP B 1 322 ? 55.329 -20.255 -8.339 1.00 47.62 322 ASP B N 1
ATOM 5531 C CA . ASP B 1 322 ? 55.882 -21.585 -8.575 1.00 72.03 322 ASP B CA 1
ATOM 5532 C C . ASP B 1 322 ? 56.551 -21.526 -9.957 1.00 47.86 322 ASP B C 1
ATOM 5533 O O . ASP B 1 322 ? 57.499 -22.265 -10.271 1.00 75.44 322 ASP B O 1
ATOM 5538 N N . LEU B 1 323 ? 56.028 -20.597 -10.751 1.00 86.60 323 LEU B N 1
ATOM 5539 C CA . LEU B 1 323 ? 56.484 -20.320 -12.100 1.00 27.87 323 LEU B CA 1
ATOM 5540 C C . LEU B 1 323 ? 57.894 -19.747 -12.099 1.00 100.00 323 LEU B C 1
ATOM 5541 O O . LEU B 1 323 ? 58.607 -19.837 -13.105 1.00 48.63 323 LEU B O 1
ATOM 5546 N N . GLY B 1 324 ? 58.276 -19.154 -10.969 1.00 100.00 324 GLY B N 1
ATOM 5547 C CA . GLY B 1 324 ? 59.601 -18.566 -10.818 1.00 88.45 324 GLY B CA 1
ATOM 5548 C C . GLY B 1 324 ? 59.983 -17.613 -11.952 1.00 100.00 324 GLY B C 1
ATOM 5549 O O . GLY B 1 324 ? 60.986 -17.787 -12.646 1.00 100.00 324 GLY B O 1
ATOM 5550 N N . PHE B 1 325 ? 59.168 -16.588 -12.145 1.00 84.29 325 PHE B N 1
ATOM 5551 C CA . PHE B 1 325 ? 59.477 -15.606 -13.172 1.00 67.03 325 PHE B CA 1
ATOM 5552 C C . PHE B 1 325 ? 59.809 -14.397 -12.314 1.00 100.00 325 PHE B C 1
ATOM 5553 O O . PHE B 1 325 ? 59.760 -14.478 -11.081 1.00 100.00 325 PHE B O 1
ATOM 5561 N N . LYS B 1 326 ? 60.199 -13.301 -12.939 1.00 52.13 326 LYS B N 1
ATOM 5562 C CA . LYS B 1 326 ? 60.561 -12.149 -12.134 1.00 48.53 326 LYS B CA 1
ATOM 5563 C C . LYS B 1 326 ? 60.512 -11.027 -13.123 1.00 56.21 326 LYS B C 1
ATOM 5564 O O . LYS B 1 326 ? 60.447 -11.236 -14.349 1.00 55.51 326 LYS B O 1
ATOM 5566 N N . THR B 1 327 ? 60.510 -9.814 -12.593 1.00 46.61 327 THR B N 1
ATOM 5567 C CA . THR B 1 327 ? 60.442 -8.729 -13.551 1.00 100.00 327 THR B CA 1
ATOM 5568 C C . THR B 1 327 ? 61.551 -8.885 -14.544 1.00 54.03 327 THR B C 1
ATOM 5569 O O . THR B 1 327 ? 62.634 -9.374 -14.203 1.00 84.59 327 THR B O 1
ATOM 5573 N N . GLY B 1 328 ? 61.256 -8.471 -15.770 1.00 62.16 328 GLY B N 1
ATOM 5574 C CA . GLY B 1 328 ? 62.229 -8.554 -16.829 1.00 55.10 328 GLY B CA 1
ATOM 5575 C C . GLY B 1 328 ? 61.972 -9.790 -17.662 1.00 91.93 328 GLY B C 1
ATOM 5576 O O . GLY B 1 328 ? 62.207 -9.787 -18.863 1.00 58.19 328 GLY B O 1
ATOM 5577 N N . ASN B 1 329 ? 61.483 -10.832 -17.003 1.00 79.16 329 ASN B N 1
ATOM 5578 C CA . ASN B 1 329 ? 61.172 -12.092 -17.672 1.00 62.61 329 ASN B CA 1
ATOM 5579 C C . ASN B 1 329 ? 60.188 -11.909 -18.837 1.00 100.00 329 ASN B C 1
ATOM 5580 O O . ASN B 1 329 ? 60.343 -12.584 -19.854 1.00 72.57 329 ASN B O 1
ATOM 5585 N N . PHE B 1 330 ? 59.197 -11.022 -18.683 1.00 66.65 330 PHE B N 1
ATOM 5586 C CA . PHE B 1 330 ? 58.187 -10.726 -19.705 1.00 48.60 330 PHE B CA 1
ATOM 5587 C C . PHE B 1 330 ? 57.938 -9.257 -19.995 1.00 65.36 330 PHE B C 1
ATOM 5588 O O . PHE B 1 330 ? 56.794 -8.822 -20.140 1.00 47.11 330 PHE B O 1
ATOM 5596 N N . PRO B 1 331 ? 59.040 -8.531 -20.086 1.00 68.17 331 PRO B N 1
ATOM 5597 C CA . PRO B 1 331 ? 59.081 -7.101 -20.384 1.00 30.37 331 PRO B CA 1
ATOM 5598 C C . PRO B 1 331 ? 57.922 -6.384 -21.052 1.00 38.00 331 PRO B C 1
ATOM 5599 O O . PRO B 1 331 ? 57.486 -5.344 -20.555 1.00 59.35 331 PRO B O 1
ATOM 5603 N N . ILE B 1 332 ? 57.472 -6.879 -22.206 1.00 33.19 332 ILE B N 1
ATOM 5604 C CA . ILE B 1 332 ? 56.362 -6.248 -22.966 1.00 77.06 332 ILE B CA 1
ATOM 5605 C C . ILE B 1 332 ? 55.162 -6.012 -22.049 1.00 44.63 332 ILE B C 1
ATOM 5606 O O . ILE B 1 332 ? 54.591 -4.923 -22.010 1.00 68.34 332 ILE B O 1
ATOM 5611 N N . ALA B 1 333 ? 54.809 -7.058 -21.296 1.00 56.69 333 ALA B N 1
ATOM 5612 C CA . ALA B 1 333 ? 53.721 -7.060 -20.322 1.00 61.75 333 ALA B CA 1
ATOM 5613 C C . ALA B 1 333 ? 54.127 -6.199 -19.121 1.00 55.31 333 ALA B C 1
ATOM 5614 O O . ALA B 1 333 ? 53.395 -5.260 -18.789 1.00 52.89 333 ALA B O 1
ATOM 5616 N N . GLU B 1 334 ? 55.279 -6.508 -18.501 1.00 64.44 334 GLU B N 1
ATOM 5617 C CA . GLU B 1 334 ? 55.798 -5.759 -17.333 1.00 26.25 334 GLU B CA 1
ATOM 5618 C C . GLU B 1 334 ? 55.620 -4.256 -17.628 1.00 53.10 334 GLU B C 1
ATOM 5619 O O . GLU B 1 334 ? 55.082 -3.499 -16.801 1.00 51.16 334 GLU B O 1
ATOM 5625 N N . LYS B 1 335 ? 56.002 -3.872 -18.849 1.00 30.65 335 LYS B N 1
ATOM 5626 C CA . LYS B 1 335 ? 55.864 -2.503 -19.316 1.00 36.41 335 LYS B CA 1
ATOM 5627 C C . LYS B 1 335 ? 54.427 -1.944 -19.300 1.00 36.44 335 LYS B C 1
ATOM 5628 O O . LYS B 1 335 ? 54.146 -0.959 -18.601 1.00 73.57 335 LYS B O 1
ATOM 5634 N N . ILE B 1 336 ? 53.502 -2.559 -20.042 1.00 50.20 336 ILE B N 1
ATOM 5635 C CA . ILE B 1 336 ? 52.088 -2.128 -20.119 1.00 60.87 336 ILE B CA 1
ATOM 5636 C C . ILE B 1 336 ? 51.446 -2.041 -18.721 1.00 22.43 336 ILE B C 1
ATOM 5637 O O . ILE B 1 336 ? 50.761 -1.092 -18.298 1.00 45.26 336 ILE B O 1
ATOM 5642 N N . ALA B 1 337 ? 51.685 -3.096 -17.974 1.00 43.87 337 ALA B N 1
ATOM 5643 C CA . ALA B 1 337 ? 51.142 -3.189 -16.630 1.00 34.20 337 ALA B CA 1
ATOM 5644 C C . ALA B 1 337 ? 51.531 -1.974 -15.835 1.00 60.59 337 ALA B C 1
ATOM 5645 O O . ALA B 1 337 ? 50.947 -1.727 -14.795 1.00 100.00 337 ALA B O 1
ATOM 5647 N N . ASN B 1 338 ? 52.559 -1.258 -16.267 1.00 76.98 338 ASN B N 1
ATOM 5648 C CA . ASN B 1 338 ? 53.000 -0.110 -15.487 1.00 62.40 338 ASN B CA 1
ATOM 5649 C C . ASN B 1 338 ? 52.530 1.233 -16.014 1.00 100.00 338 ASN B C 1
ATOM 5650 O O . ASN B 1 338 ? 52.562 2.269 -15.309 1.00 38.79 338 ASN B O 1
ATOM 5655 N N . GLU B 1 339 ? 52.138 1.209 -17.279 1.00 52.73 339 GLU B N 1
ATOM 5656 C CA . GLU B 1 339 ? 51.758 2.455 -17.882 1.00 45.37 339 GLU B CA 1
ATOM 5657 C C . GLU B 1 339 ? 50.341 2.467 -18.288 1.00 55.59 339 GLU B C 1
ATOM 5658 O O . GLU B 1 339 ? 49.842 3.526 -18.658 1.00 33.59 339 GLU B O 1
ATOM 5664 N N . ILE B 1 340 ? 49.719 1.297 -18.254 1.00 41.13 340 ILE B N 1
ATOM 5665 C CA . ILE B 1 340 ? 48.319 1.236 -18.667 1.00 53.87 340 ILE B CA 1
ATOM 5666 C C . ILE B 1 340 ? 47.229 1.866 -17.767 1.00 100.00 340 ILE B C 1
ATOM 5667 O O . ILE B 1 340 ? 47.400 2.028 -16.549 1.00 44.03 340 ILE B O 1
ATOM 5672 N N . LEU B 1 341 ? 46.093 2.241 -18.353 1.00 50.67 341 LEU B N 1
ATOM 5673 C CA . LEU B 1 341 ? 45.040 2.838 -17.548 1.00 40.99 341 LEU B CA 1
ATOM 5674 C C . LEU B 1 341 ? 43.775 3.070 -18.323 1.00 26.62 341 LEU B C 1
ATOM 5675 O O . LEU B 1 341 ? 43.856 3.602 -19.425 1.00 38.31 341 LEU B O 1
ATOM 5680 N N . SER B 1 342 ? 42.641 2.690 -17.732 1.00 50.33 342 SER B N 1
ATOM 5681 C CA . SER B 1 342 ? 41.300 2.761 -18.330 1.00 14.72 342 SER B CA 1
ATOM 5682 C C . SER B 1 342 ? 40.394 3.916 -17.916 1.00 58.57 342 SER B C 1
ATOM 5683 O O . SER B 1 342 ? 40.270 4.225 -16.737 1.00 40.10 342 SER B O 1
ATOM 5686 N N . ILE B 1 343 ? 39.789 4.588 -18.888 1.00 35.46 343 ILE B N 1
ATOM 5687 C CA . ILE B 1 343 ? 38.967 5.758 -18.576 1.00 25.12 343 ILE B CA 1
ATOM 5688 C C . ILE B 1 343 ? 37.493 5.531 -18.889 1.00 31.36 343 ILE B C 1
ATOM 5689 O O . ILE B 1 343 ? 37.176 4.639 -19.679 1.00 52.36 343 ILE B O 1
ATOM 5694 N N . PRO B 1 344 ? 36.605 6.315 -18.281 1.00 33.90 344 PRO B N 1
ATOM 5695 C CA . PRO B 1 344 ? 35.183 6.077 -18.492 1.00 32.69 344 PRO B CA 1
ATOM 5696 C C . PRO B 1 344 ? 34.861 5.945 -19.967 1.00 45.71 344 PRO B C 1
ATOM 5697 O O . PRO B 1 344 ? 35.457 6.607 -20.821 1.00 51.48 344 PRO B O 1
ATOM 5701 N N . ILE B 1 345 ? 33.917 5.058 -20.253 1.00 65.32 345 ILE B N 1
ATOM 5702 C CA . ILE B 1 345 ? 33.440 4.810 -21.614 1.00 43.33 345 ILE B CA 1
ATOM 5703 C C . ILE B 1 345 ? 32.227 3.919 -21.438 1.00 32.28 345 ILE B C 1
ATOM 5704 O O . ILE B 1 345 ? 32.335 2.698 -21.451 1.00 100.00 345 ILE B O 1
ATOM 5709 N N . TRP B 1 346 ? 31.088 4.526 -21.152 1.00 62.02 346 TRP B N 1
ATOM 5710 C CA . TRP B 1 346 ? 29.909 3.726 -20.904 1.00 55.58 346 TRP B CA 1
ATOM 5711 C C . TRP B 1 346 ? 28.661 4.224 -21.611 1.00 100.00 346 TRP B C 1
ATOM 5712 O O . TRP B 1 346 ? 28.366 5.421 -21.712 1.00 34.86 346 TRP B O 1
ATOM 5723 N N . TYR B 1 347 ? 27.914 3.258 -22.114 1.00 26.97 347 TYR B N 1
ATOM 5724 C CA . TYR B 1 347 ? 26.714 3.614 -22.811 1.00 58.59 347 TYR B CA 1
ATOM 5725 C C . TYR B 1 347 ? 26.051 4.704 -21.996 1.00 26.04 347 TYR B C 1
ATOM 5726 O O . TYR B 1 347 ? 25.737 4.495 -20.820 1.00 45.25 347 TYR B O 1
ATOM 5735 N N . GLY B 1 348 ? 25.826 5.839 -22.650 1.00 85.84 348 GLY B N 1
ATOM 5736 C CA . GLY B 1 348 ? 25.110 6.952 -22.051 1.00 31.40 348 GLY B CA 1
ATOM 5737 C C . GLY B 1 348 ? 25.862 8.185 -21.605 1.00 100.00 348 GLY B C 1
ATOM 5738 O O . GLY B 1 348 ? 25.249 9.149 -21.152 1.00 42.05 348 GLY B O 1
ATOM 5739 N N . MET B 1 349 ? 27.183 8.138 -21.699 1.00 31.27 349 MET B N 1
ATOM 5740 C CA . MET B 1 349 ? 28.011 9.267 -21.329 1.00 57.77 349 MET B CA 1
ATOM 5741 C C . MET B 1 349 ? 27.608 10.437 -22.217 1.00 44.45 349 MET B C 1
ATOM 5742 O O . MET B 1 349 ? 27.535 10.288 -23.436 1.00 86.00 349 MET B O 1
ATOM 5747 N N . LYS B 1 350 ? 27.365 11.603 -21.622 1.00 100.00 350 LYS B N 1
ATOM 5748 C CA . LYS B 1 350 ? 26.977 12.770 -22.401 1.00 78.58 350 LYS B CA 1
ATOM 5749 C C . LYS B 1 350 ? 28.143 13.539 -23.009 1.00 89.64 350 LYS B C 1
ATOM 5750 O O . LYS B 1 350 ? 29.288 13.474 -22.536 1.00 48.52 350 LYS B O 1
ATOM 5756 N N . ASN B 1 351 ? 27.830 14.259 -24.080 1.00 49.46 351 ASN B N 1
ATOM 5757 C CA . ASN B 1 351 ? 28.866 15.014 -24.760 1.00 95.61 351 ASN B CA 1
ATOM 5758 C C . ASN B 1 351 ? 29.799 15.745 -23.825 1.00 53.32 351 ASN B C 1
ATOM 5759 O O . ASN B 1 351 ? 31.027 15.603 -23.901 1.00 51.10 351 ASN B O 1
ATOM 5764 N N . GLU B 1 352 ? 29.187 16.525 -22.947 1.00 84.02 352 GLU B N 1
ATOM 5765 C CA . GLU B 1 352 ? 29.901 17.300 -21.947 1.00 45.36 352 GLU B CA 1
ATOM 5766 C C . GLU B 1 352 ? 30.842 16.371 -21.166 1.00 100.00 352 GLU B C 1
ATOM 5767 O O . GLU B 1 352 ? 32.048 16.651 -21.037 1.00 40.38 352 GLU B O 1
ATOM 5773 N N . GLU B 1 353 ? 30.289 15.263 -20.663 1.00 39.87 353 GLU B N 1
ATOM 5774 C CA . GLU B 1 353 ? 31.082 14.331 -19.869 1.00 35.47 353 GLU B CA 1
ATOM 5775 C C . GLU B 1 353 ? 32.321 14.060 -20.670 1.00 38.46 353 GLU B C 1
ATOM 5776 O O . GLU B 1 353 ? 33.415 14.518 -20.312 1.00 52.34 353 GLU B O 1
ATOM 5782 N N . ILE B 1 354 ? 32.129 13.369 -21.793 1.00 41.94 354 ILE B N 1
ATOM 5783 C CA . ILE B 1 354 ? 33.265 13.065 -22.675 1.00 68.00 354 ILE B CA 1
ATOM 5784 C C . ILE B 1 354 ? 34.194 14.266 -22.757 1.00 100.00 354 ILE B C 1
ATOM 5785 O O . ILE B 1 354 ? 35.426 14.155 -22.619 1.00 40.50 354 ILE B O 1
ATOM 5790 N N . GLU B 1 355 ? 33.596 15.416 -23.042 1.00 33.63 355 GLU B N 1
ATOM 5791 C CA . GLU B 1 355 ? 34.340 16.660 -23.194 1.00 43.73 355 GLU B CA 1
ATOM 5792 C C . GLU B 1 355 ? 35.151 16.969 -21.927 1.00 100.00 355 GLU B C 1
ATOM 5793 O O . GLU B 1 355 ? 36.382 17.185 -21.967 1.00 35.39 355 GLU B O 1
ATOM 5799 N N . TYR B 1 356 ? 34.471 16.931 -20.783 1.00 37.53 356 TYR B N 1
ATOM 5800 C CA . TYR B 1 356 ? 35.169 17.167 -19.530 1.00 57.18 356 TYR B CA 1
ATOM 5801 C C . TYR B 1 356 ? 36.352 16.226 -19.379 1.00 36.69 356 TYR B C 1
ATOM 5802 O O . TYR B 1 356 ? 37.382 16.602 -18.818 1.00 38.19 356 TYR B O 1
ATOM 5811 N N . VAL B 1 357 ? 36.191 14.992 -19.858 1.00 55.62 357 VAL B N 1
ATOM 5812 C CA . VAL B 1 357 ? 37.194 13.926 -19.808 1.00 40.72 357 VAL B CA 1
ATOM 5813 C C . VAL B 1 357 ? 38.399 14.283 -20.670 1.00 66.97 357 VAL B C 1
ATOM 5814 O O . VAL B 1 357 ? 39.540 14.303 -20.214 1.00 43.60 357 VAL B O 1
ATOM 5818 N N . ILE B 1 358 ? 38.137 14.536 -21.944 1.00 47.99 358 ILE B N 1
ATOM 5819 C CA . ILE B 1 358 ? 39.232 14.833 -22.858 1.00 44.61 358 ILE B CA 1
ATOM 5820 C C . ILE B 1 358 ? 39.914 16.101 -22.431 1.00 64.59 358 ILE B C 1
ATOM 5821 O O . ILE B 1 358 ? 41.137 16.251 -22.573 1.00 40.89 358 ILE B O 1
ATOM 5826 N N . ASP B 1 359 ? 39.052 17.013 -21.980 1.00 61.98 359 ASP B N 1
ATOM 5827 C CA . ASP B 1 359 ? 39.423 18.339 -21.488 1.00 38.00 359 ASP B CA 1
ATOM 5828 C C . ASP B 1 359 ? 40.579 18.189 -20.476 1.00 72.61 359 ASP B C 1
ATOM 5829 O O . ASP B 1 359 ? 41.693 18.632 -20.742 1.00 53.60 359 ASP B O 1
ATOM 5834 N N . LYS B 1 360 ? 40.334 17.534 -19.342 1.00 61.41 360 LYS B N 1
ATOM 5835 C CA . LYS B 1 360 ? 41.354 17.341 -18.303 1.00 44.08 360 LYS B CA 1
ATOM 5836 C C . LYS B 1 360 ? 42.511 16.557 -18.865 1.00 48.83 360 LYS B C 1
ATOM 5837 O O . LYS B 1 360 ? 43.678 16.929 -18.736 1.00 49.73 360 LYS B O 1
ATOM 5843 N N . ILE B 1 361 ? 42.180 15.467 -19.536 1.00 73.07 361 ILE B N 1
ATOM 5844 C CA . ILE B 1 361 ? 43.243 14.689 -20.129 1.00 67.40 361 ILE B CA 1
ATOM 5845 C C . ILE B 1 361 ? 44.098 15.703 -20.876 1.00 63.54 361 ILE B C 1
ATOM 5846 O O . ILE B 1 361 ? 45.305 15.822 -20.675 1.00 59.06 361 ILE B O 1
ATOM 5851 N N . ASN B 1 362 ? 43.479 16.443 -21.779 1.00 58.35 362 ASN B N 1
ATOM 5852 C CA . ASN B 1 362 ? 44.300 17.408 -22.474 1.00 47.50 362 ASN B CA 1
ATOM 5853 C C . ASN B 1 362 ? 45.114 18.255 -21.488 1.00 95.03 362 ASN B C 1
ATOM 5854 O O . ASN B 1 362 ? 46.320 18.431 -21.688 1.00 63.23 362 ASN B O 1
ATOM 5859 N N . ALA B 1 363 ? 44.482 18.729 -20.410 1.00 65.68 363 ALA B N 1
ATOM 5860 C CA . ALA B 1 363 ? 45.160 19.577 -19.407 1.00 64.93 363 ALA B CA 1
ATOM 5861 C C . ALA B 1 363 ? 46.416 19.081 -18.682 1.00 30.85 363 ALA B C 1
ATOM 5862 O O . ALA B 1 363 ? 47.234 19.868 -18.187 1.00 89.85 363 ALA B O 1
ATOM 5864 N N . TRP B 1 364 ? 46.559 17.765 -18.592 1.00 100.00 364 TRP B N 1
ATOM 5865 C CA . TRP B 1 364 ? 47.704 17.180 -17.908 1.00 100.00 364 TRP B CA 1
ATOM 5866 C C . TRP B 1 364 ? 49.057 17.692 -18.427 1.00 82.62 364 TRP B C 1
ATOM 5867 O O . TRP B 1 364 ? 49.614 18.671 -17.906 1.00 100.00 364 TRP B O 1
#

Solvent-accessible surface area: 27234 Å² total; per-residue (Å²): 107,179,1,48,40,55,27,35,113,32,27,3,73,89,8,53,160,64,2,44,120,21,3,62,57,0,7,144,88,31,142,4,14,50,1,70,4,7,122,105,0,34,100,52,1,1,90,31,2,109,16,87,71,12,5,8,0,12,8,9,6,20,0,4,8,2,0,0,51,9,35,101,9,11,132,53,12,22,0,2,0,3,2,16,7,53,6,12,1,0,2,0,0,28,56,12,10,1,110,11,53,17,5,18,5,22,56,176,20,11,3,3,26,22,90,63,0,70,101,18,28,43,162,95,10,91,0,0,0,0,5,0,2,6,0,4,0,0,35,0,63,71,0,66,131,4,5,147,145,75,134,16,82,5,0,0,8,0,19,10,0,0,7,0,40,3,106,61,115,33,1,3,38,2,34,55,2,0,1,1,8,0,69,10,38,28,7,0,0,1,2,0,18,1,0,0,0,0,2,86,50,118,100,6,8,79,38,0,89,1,3,3,30,32,0,14,116,129,126,56,64,15,60,63,69,1,25,8,10,19,6,12,0,0,1,0,0,0,0,54,5,3,19,125,48,0,84,108,6,4,63,46,30,25,128,5,0,86,60,0,63,90,27,22,111,14,135,61,15,78,41,6,92,56,11,154,43,13,66,6,1,2,28,4,0,1,1,21,3,148,113,18,82,80,1,45,138,52,0,95,107,34,22,0,16,19,52,9,18,38,23,47,16,4,4,38,7,114,5,2,92,100,69,59,59,54,119,42,76,22,64,66,3,15,98,5,4,94,26,0,1,0,0,0,7,29,34,24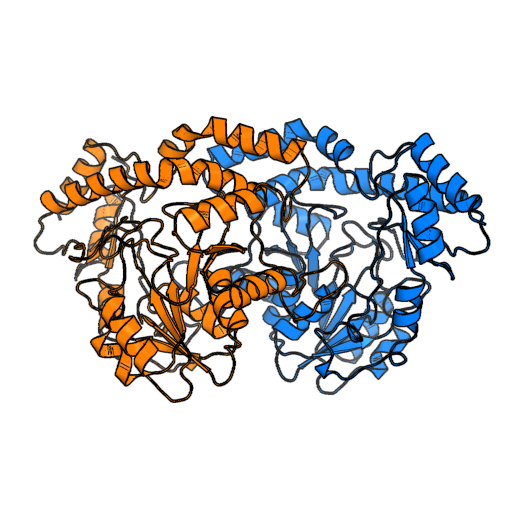,10,133,90,121,26,4,62,36,0,11,79,72,0,43,68,13,182,98,170,2,50,48,44,36,38,96,34,24,4,77,86,5,44,175,73,0,46,132,25,3,82,50,0,13,166,99,24,151,5,14,60,3,80,5,8,119,90,0,28,110,48,2,5,98,32,2,117,16,88,68,10,5,9,0,14,10,9,9,22,0,3,6,1,0,1,56,9,36,114,7,4,133,51,18,25,0,0,0,2,2,18,7,58,8,9,1,0,2,0,0,24,32,1,11,2,117,5,41,16,7,20,0,27,56,174,23,14,2,2,24,19,74,56,0,71,108,27,40,46,154,97,7,80,0,0,0,0,6,0,4,8,0,5,0,0,47,0,50,67,0,54,164,8,2,156,151,82,140,15,69,5,1,0,12,0,16,8,0,1,5,0,42,2,107,55,95,43,1,2,37,2,30,50,2,0,0,1,12,0,71,9,45,30,13,0,0,2,1,0,20,1,0,0,0,0,2,82,55,115,110,7,6,91,46,0,93,2,7,5,33,30,0,8,130,114,132,49,69,16,44,75,81,1,12,9,10,20,4,13,4,0,0,0,0,0,0,36,6,3,16,125,50,0,71,100,7,3,85,58,33,34,125,5,0,83,60,0,47,81,30,10,111,12,132,73,16,87,32,8,100,50,18,159,35,18,49,8,0,2,35,4,0,2,1,32,3,144,130,19,89,113,1,45,134,50,0,85,99,34,23,0,18,20,50,10,14,42,27,48,9,4,7,64,13,97,6,3,140,97,43,60,71,58,100,49,74,27,75,55,2,9,109,5,7,84,18,0,0,0,0,0,8,23,34,16,8,148,98,118,27,8,74,45,0,12,82,55,0,55,74,86

Foldseek 3Di:
DAAAQEDCCVVCVVCVVVLVVLVVVVVVVVPKPPDDLQVVLFVVVLVLQVAATKAKWFFLLVQLLLLCVLVPHAALAEEEEAQQADCSNVVSCVVRNYHYFYAHCDVQQNWGDLVGPVVRDDPRYAAYETERPQAKGDQLVSNVVSCVVVVHFYEYSDAQHPPKFFLRHGDQPRTAKYKYWQDQLHLQHFPHTIIMMHHNDPSSRQQSNCLLPCCDPDPPDHDDNHDHTGGISSRSSRSVVRVVCSVVQLVQLVVLVVVLVVQADAVFKDWHDHDPRIDGSRSWTKIFGQPQVLLVVLQVVVSWHKQFSALDTSCRPPVNCVVVDDPPPRVNSNRCSNGMITGHRYRPQDPVNSNSSSVSSNVDD/DAADLEDCCVVCVVCVVVLVVLVVVCVVVPDKFPDVLQVVLQVVVLVLLVADTKAKWFFLLVQLLLLCVLVVQAALAEEEEAQQADLSNQVSNVVRNHHYHHAHADLQQRWGDLVRPVVGDDVRYAEYETEQPQFKGRQQVVVLVVCVVVVHFYEYACQQHQQKFFLHRGDQARTQKYKHWQPVLHLQHFPHTIIMIYHNDVSSSQQSNCQCVCCHPDPPDHDDNHYHIGGISSRSSRRVSVVVCSVVLLVLLVVLLVVLVVLADAPFKAWHDDDPRIRGSRSWGKIFGPPQVVVQVQCVVVNWDKAPSAQDTSCRDPVNCVVVAHPVNRVSNNRCSHTMMTTRRYRPQDPVNSVSNSVVSNVD

InterPro domains:
  IPR000653 DegT/DnrJ/EryC1/StrS aminotransferase [PF01041] (15-361)
  IPR000653 DegT/DnrJ/EryC1/StrS aminotransferase [PIRSF000390] (14-364)
  IPR000653 DegT/DnrJ/EryC1/StrS aminotransferase [PTHR30244] (23-362)
  IPR000653 DegT/DnrJ/EryC1/StrS aminotransferase [cd00616] (14-362)
  IPR015421 Pyridoxal phosphate-dependent transferase, major domain [G3DSA:3.40.640.10] (1-245)
  IPR015422 Pyridoxal phosphate-dependent transferase, small domain [G3DSA:3.90.1150.10] (246-365)
  IPR015424 Pyridoxal phosphate-dependent transferase [SSF53383] (19-363)

B-factor: mean 50.37, std 23.39, range [9.3, 100.0]